Protein AF-A0A2T2VW32-F1 (afdb_monomer_lite)

Secondary structure (DSSP, 8-state):
------S-EEEEESSGGGGGGGBTSEEEEPPPEE--HHHHHHHHHHHT---HHHH-HHHHHHH-TTSS-B--HHHHHHTHHHHHHHHEEETTEEEEEEEEEEEEE--S--BTT-EEEEEEEEEEEEEETTEEEEEEEEEEEETT-SS-SEEEEEEEEEEE-S-HHHHHHHHHTSPPP---TTEEEEEETTEEEEEE--GGGTT-B-HHHHHHHHHHHHHHHH-TT--EEEEEESTT-SB--B-GGGTTSS-HHHHHHHIIIIIHHHHHHHHT-SS-EEEEE-SEEETHHHHHHHHSSEEEE-TT-EEE-GGGGGT----TTHHHHHHHHH-HHHHHHHHHH--EEEHHHHHHTTS-SEE--GGGHHHHHHHHHHHHHTS-HHHHHHHHHHHHHHTTS-HHHHHHHHHHHHHHHHTSHHHHHHHHHHHHTS-------

Sequence (437 aa):
MEQQTNTAYATHLTNTSELSAYVGKELGLTEWMPITQQRINTFADATEDFQWIHTDVERSATFSPYKKTVAHGFLMLSMASKVSYDTFSIENVAMGVNYGLDKVRFPNATKSGTFFRGRVSLLECDEIKGGIKYKMGIVFELKGEDKPACVAEFIAIAYAGPGKKEQQAIADATEKPKESDTVLLEKQGNIAVVTLNRPDRYNAVTDELVKRLNAIISAIRNDSQIRAVVITGAGKGFSAGADMESFGKVSPEDGREYITTVYQTLLRNFQTLKKPIIGAINGTAAGVGASIALACDLRVMTPSSGILYAFVNIGLGPDGGASWLLTRQVGYSKAFEIAAEGKKVKAEECLSLGLTNKIVAEDQLLESAIEWAKALAAKAPIAVGITKEDLVHAMDNNLTESIAYEAEKQIAAFESYDLVEGVAAFVEKRKANFIGQ

Foldseek 3Di:
DPPPDPDWDAAEAAAQVCVVVQAVHWRTKADWDAQALVLLVVVCVVVVPVDCLRNPAVCCLPPNPVNARWRDLVSVVVCVVVQNVSHYDYFQFPDKDFPDWPDKDAPDTHGHGWIKMKTKGWHDWDDDVQWIKTWIWIFICIPPDPHTRMTTTTIMITGGHHGPVVVVVVCVVVDDDPLPVQWDWDDDFQEIEIEREPQVQQSADDLSNLVSLLVVLVVLLPDLRHAAYEYAYPHQWRYAYHDPVPPPPADPVRVVCCLVPRLVSSLCSLLLRLHAYEYLTLAEQEQVSLVVLLSGPAYEAEQRHWYFLQQVVVPHFRTSCLLVSQCVQQNDPVSCVRNNVRDTQGPVNCCVSVVHVYYDHSVCRVVVRVVVSVVSSLAASLVSSLVSNLVSVPVPDDPVVSVVSSVVSCVLVVPDPQVVQVVVCVVVVHRGRHSND

pLDDT: mean 92.61, std 11.52, range [32.47, 98.94]

Structure (mmCIF, N/CA/C/O backbone):
data_AF-A0A2T2VW32-F1
#
_entry.id   AF-A0A2T2VW32-F1
#
loop_
_atom_site.group_PDB
_atom_site.id
_atom_site.type_symbol
_atom_site.label_atom_id
_atom_site.label_alt_id
_atom_site.label_comp_id
_atom_site.label_asym_id
_atom_site.label_entity_id
_atom_site.label_seq_id
_atom_site.pdbx_PDB_ins_code
_atom_site.Cartn_x
_atom_site.Cartn_y
_atom_site.Cartn_z
_atom_site.occupancy
_atom_site.B_iso_or_equiv
_atom_site.auth_seq_id
_atom_site.auth_comp_id
_atom_site.auth_asym_id
_atom_site.auth_atom_id
_atom_site.pdbx_PDB_model_num
ATOM 1 N N . MET A 1 1 ? 49.325 -15.120 -41.809 1.00 39.91 1 MET A N 1
ATOM 2 C CA . MET A 1 1 ? 48.580 -16.152 -41.062 1.00 39.91 1 MET A CA 1
ATOM 3 C C . MET A 1 1 ? 49.075 -16.097 -39.632 1.00 39.91 1 MET A C 1
ATOM 5 O O . MET A 1 1 ? 50.114 -16.675 -39.344 1.00 39.91 1 MET A O 1
ATOM 9 N N . GLU A 1 2 ? 48.422 -15.307 -38.781 1.00 44.78 2 GLU A N 1
ATOM 10 C CA . GLU A 1 2 ? 48.689 -15.354 -37.338 1.00 44.78 2 GLU A CA 1
ATOM 11 C C . GLU A 1 2 ? 48.317 -16.752 -36.820 1.00 44.78 2 GLU A C 1
ATOM 13 O O . GLU A 1 2 ? 47.320 -17.334 -37.254 1.00 44.78 2 GLU A O 1
ATOM 18 N N . GLN A 1 3 ? 49.165 -17.332 -35.968 1.00 49.03 3 GLN A N 1
ATOM 19 C CA . GLN A 1 3 ? 48.904 -18.616 -35.319 1.00 49.03 3 GLN A CA 1
ATOM 20 C C . GLN A 1 3 ? 47.604 -18.509 -34.517 1.00 49.03 3 GLN A C 1
ATOM 22 O O . GLN A 1 3 ? 47.517 -17.683 -33.613 1.00 49.03 3 GLN A O 1
ATOM 27 N N . GLN A 1 4 ? 46.611 -19.347 -34.831 1.00 61.00 4 GLN A N 1
ATOM 28 C CA . GLN A 1 4 ? 45.402 -19.461 -34.016 1.00 61.00 4 GLN A CA 1
ATOM 29 C C . GLN A 1 4 ? 45.804 -19.873 -32.601 1.00 61.00 4 GLN A C 1
ATOM 31 O O . GLN A 1 4 ? 46.304 -20.978 -32.371 1.00 61.00 4 GLN A O 1
ATOM 36 N N . THR A 1 5 ? 45.612 -18.966 -31.653 1.00 65.44 5 THR A N 1
ATOM 37 C CA . THR A 1 5 ? 45.818 -19.240 -30.240 1.00 65.44 5 THR A CA 1
ATOM 38 C C . THR A 1 5 ? 44.729 -20.208 -29.782 1.00 65.44 5 THR A C 1
ATOM 40 O O . THR A 1 5 ? 43.540 -20.061 -30.075 1.00 65.44 5 THR A O 1
ATOM 43 N N . ASN A 1 6 ? 45.150 -21.271 -29.096 1.00 83.88 6 ASN A N 1
ATOM 44 C CA . ASN A 1 6 ? 44.241 -22.256 -28.503 1.00 83.88 6 ASN A CA 1
ATOM 45 C C . ASN A 1 6 ? 44.006 -22.025 -27.007 1.00 83.88 6 ASN A C 1
ATOM 47 O O . ASN A 1 6 ? 43.225 -22.760 -26.399 1.00 83.88 6 ASN A O 1
ATOM 51 N N . THR A 1 7 ? 44.656 -21.008 -26.447 1.00 89.50 7 THR A N 1
ATOM 52 C CA . THR A 1 7 ? 44.513 -20.552 -25.064 1.00 89.50 7 THR A CA 1
ATOM 53 C C . THR A 1 7 ? 43.504 -19.414 -25.017 1.00 89.50 7 THR A C 1
ATOM 55 O O . THR A 1 7 ? 43.517 -18.560 -25.903 1.00 89.50 7 THR A O 1
ATOM 58 N N . ALA A 1 8 ? 42.637 -19.404 -24.006 1.00 93.25 8 ALA A N 1
ATOM 59 C CA . ALA A 1 8 ? 41.659 -18.340 -23.835 1.00 93.25 8 ALA A CA 1
ATOM 60 C C . ALA A 1 8 ? 42.345 -16.983 -23.616 1.00 93.25 8 ALA A C 1
ATOM 62 O O . ALA A 1 8 ? 43.364 -16.895 -22.928 1.00 93.25 8 ALA A O 1
ATOM 63 N N . TYR A 1 9 ? 41.784 -15.933 -24.208 1.00 95.12 9 TYR A N 1
ATOM 64 C CA . TYR A 1 9 ? 42.246 -14.558 -24.050 1.00 95.12 9 TYR A CA 1
ATOM 65 C C . TYR A 1 9 ? 41.137 -13.576 -24.432 1.00 95.12 9 TYR A C 1
ATOM 67 O O . TYR A 1 9 ? 40.194 -13.936 -25.144 1.00 95.12 9 TYR A O 1
ATOM 75 N N . ALA A 1 10 ? 41.288 -12.331 -23.984 1.00 94.56 10 ALA A N 1
ATOM 76 C CA . ALA A 1 10 ? 40.380 -11.245 -24.310 1.00 94.56 10 ALA A CA 1
ATOM 77 C C . ALA A 1 10 ? 41.134 -9.997 -24.782 1.00 94.56 10 ALA A C 1
ATOM 79 O O . ALA A 1 10 ? 42.205 -9.675 -24.263 1.00 94.56 10 ALA A O 1
ATOM 80 N N . THR A 1 11 ? 40.569 -9.279 -25.751 1.00 95.25 11 THR A N 1
ATOM 81 C CA . THR A 1 11 ? 41.065 -7.969 -26.183 1.00 95.25 11 THR A CA 1
ATOM 82 C C . THR A 1 11 ? 40.444 -6.853 -25.341 1.00 95.25 11 THR A C 1
ATOM 84 O O . THR A 1 11 ? 39.225 -6.721 -25.245 1.00 95.25 11 THR A O 1
ATOM 87 N N . HIS A 1 12 ? 41.280 -5.995 -24.763 1.00 92.81 12 HIS A N 1
ATOM 88 C CA . HIS A 1 12 ? 40.838 -4.819 -24.016 1.00 92.81 12 HIS A CA 1
ATOM 89 C C . HIS A 1 12 ? 41.166 -3.554 -24.809 1.00 92.81 12 HIS A C 1
ATOM 91 O O . HIS A 1 12 ? 42.327 -3.319 -25.138 1.00 92.81 12 HIS A O 1
ATOM 97 N N . LEU A 1 13 ? 40.137 -2.772 -25.129 1.00 91.00 13 LEU A N 1
ATOM 98 C CA . LEU A 1 13 ? 40.232 -1.518 -25.871 1.00 91.00 13 LEU A CA 1
ATOM 99 C C . LEU A 1 13 ? 39.858 -0.355 -24.962 1.00 91.00 13 LEU A C 1
ATOM 101 O O . LEU A 1 13 ? 38.933 -0.461 -24.151 1.00 91.00 13 LEU A O 1
ATOM 105 N N . THR A 1 14 ? 40.529 0.777 -25.133 1.00 86.06 14 THR A N 1
ATOM 106 C CA . THR A 1 14 ? 40.214 1.972 -24.337 1.00 86.06 14 THR A CA 1
ATOM 107 C C . THR A 1 14 ? 39.032 2.713 -24.958 1.00 86.06 14 THR A C 1
ATOM 109 O O . THR A 1 14 ? 38.095 3.112 -24.264 1.00 86.06 14 THR A O 1
ATOM 112 N N . ASN A 1 15 ? 39.040 2.848 -26.287 1.00 85.75 15 ASN A N 1
ATOM 113 C CA . ASN A 1 15 ? 38.079 3.665 -27.021 1.00 85.75 15 ASN A CA 1
ATOM 114 C C . ASN A 1 15 ? 37.430 2.908 -28.194 1.00 85.75 15 ASN A C 1
ATOM 116 O O . ASN A 1 15 ? 38.092 2.140 -28.889 1.00 85.75 15 ASN A O 1
ATOM 120 N N . THR A 1 16 ? 36.151 3.175 -28.483 1.00 84.62 16 THR A N 1
ATOM 121 C CA . THR A 1 16 ? 35.409 2.569 -29.613 1.00 84.62 16 THR A CA 1
ATOM 122 C C . THR A 1 16 ? 36.112 2.712 -30.964 1.00 84.62 16 THR A C 1
ATOM 124 O O . THR A 1 16 ? 35.994 1.825 -31.804 1.00 84.62 16 THR A O 1
ATOM 127 N N . SER A 1 17 ? 36.879 3.786 -31.171 1.00 85.38 17 SER A N 1
ATOM 128 C CA . SER A 1 17 ? 37.660 4.017 -32.395 1.00 85.38 17 SER A CA 1
ATOM 129 C C . SER A 1 17 ? 38.736 2.951 -32.647 1.00 85.38 17 SER A C 1
ATOM 131 O O . SER A 1 17 ? 39.064 2.669 -33.799 1.00 85.38 17 SER A O 1
ATOM 133 N N . GLU A 1 18 ? 39.269 2.327 -31.591 1.00 90.06 18 GLU A N 1
ATOM 134 C CA . GLU A 1 18 ? 40.301 1.283 -31.694 1.00 90.06 18 GLU A CA 1
ATOM 135 C C . GLU A 1 18 ? 39.761 -0.011 -32.311 1.00 90.06 18 GLU A C 1
ATOM 137 O O . GLU A 1 18 ? 40.526 -0.789 -32.881 1.00 90.06 18 GLU A O 1
ATOM 142 N N . LEU A 1 19 ? 38.442 -0.230 -32.246 1.00 90.56 19 LEU A N 1
ATOM 143 C CA . LEU A 1 19 ? 37.806 -1.450 -32.739 1.00 90.56 19 LEU A CA 1
ATOM 144 C C . LEU A 1 19 ? 38.025 -1.635 -34.249 1.00 90.56 19 LEU A C 1
ATOM 146 O O . LEU A 1 19 ? 38.232 -2.755 -34.711 1.00 90.56 19 LEU A O 1
ATOM 150 N N . SER A 1 20 ? 38.086 -0.540 -35.011 1.00 90.25 20 SER A N 1
ATOM 151 C CA . SER A 1 20 ? 38.349 -0.557 -36.457 1.00 90.25 20 SER A CA 1
ATOM 152 C C . SER A 1 20 ? 39.665 -1.261 -36.835 1.00 90.25 20 SER A C 1
ATOM 154 O O . SER A 1 20 ? 39.743 -1.915 -37.875 1.00 90.25 20 SER A O 1
ATOM 156 N N . ALA A 1 21 ? 40.684 -1.224 -35.966 1.00 92.38 21 ALA A N 1
ATOM 157 C CA . ALA A 1 21 ? 41.980 -1.870 -36.198 1.00 92.38 21 ALA A CA 1
ATOM 158 C C . ALA A 1 21 ? 41.937 -3.411 -36.099 1.00 92.38 21 ALA A C 1
ATOM 160 O O . ALA A 1 21 ? 42.918 -4.088 -36.445 1.00 92.38 21 ALA A O 1
ATOM 161 N N . TYR A 1 22 ? 40.816 -3.963 -35.625 1.00 94.38 22 TYR A N 1
ATOM 162 C CA . TYR A 1 22 ? 40.584 -5.396 -35.457 1.00 94.38 22 TYR A CA 1
ATOM 163 C C . TYR A 1 22 ? 39.715 -6.001 -36.558 1.00 94.38 22 TYR A C 1
ATOM 165 O O . TYR A 1 22 ? 39.451 -7.198 -36.514 1.00 94.38 22 TYR A O 1
ATOM 173 N N . VAL A 1 23 ? 39.289 -5.225 -37.562 1.00 95.62 23 VAL A N 1
ATOM 174 C CA . VAL A 1 23 ? 38.490 -5.756 -38.676 1.00 95.62 23 VAL A CA 1
ATOM 175 C C . VAL A 1 23 ? 39.274 -6.867 -39.384 1.00 95.62 23 VAL A C 1
ATOM 177 O O . VAL A 1 23 ? 40.423 -6.680 -39.785 1.00 95.62 23 VAL A O 1
ATOM 180 N N . GLY A 1 24 ? 38.660 -8.046 -39.493 1.00 93.56 24 GLY A N 1
ATOM 181 C CA . GLY A 1 24 ? 39.275 -9.263 -40.024 1.00 93.56 24 GLY A CA 1
ATOM 182 C C . GLY A 1 24 ? 40.147 -10.043 -39.031 1.00 93.56 24 GLY A C 1
ATOM 183 O O . GLY A 1 24 ? 40.766 -11.027 -39.437 1.00 93.56 24 GLY A O 1
ATOM 184 N N . LYS A 1 25 ? 40.215 -9.637 -37.755 1.00 94.88 25 LYS A N 1
ATOM 185 C CA . LYS A 1 25 ? 41.027 -10.279 -36.705 1.00 94.88 25 LYS A CA 1
ATOM 186 C C . LYS A 1 25 ? 40.169 -10.923 -35.617 1.00 94.88 25 LYS A C 1
ATOM 188 O O . LYS A 1 25 ? 39.003 -10.580 -35.416 1.00 94.88 25 LYS A O 1
ATOM 193 N N . GLU A 1 26 ? 40.775 -11.859 -34.891 1.00 96.12 26 GLU A N 1
ATOM 194 C CA . GLU A 1 26 ? 40.185 -12.465 -33.699 1.00 96.12 26 GLU A CA 1
ATOM 195 C C . GLU A 1 26 ? 40.233 -11.484 -32.517 1.00 96.12 26 GLU A C 1
ATOM 197 O O . GLU A 1 26 ? 41.289 -10.944 -32.193 1.00 96.12 26 GLU A O 1
ATOM 202 N N . LEU A 1 27 ? 39.079 -11.257 -31.886 1.00 95.38 27 LEU A N 1
ATOM 203 C CA . LEU A 1 27 ? 38.923 -10.432 -30.686 1.00 95.38 27 LEU A CA 1
ATOM 204 C C . LEU A 1 27 ? 39.188 -11.230 -29.409 1.00 95.38 27 LEU A C 1
ATOM 206 O O . LEU A 1 27 ? 39.623 -10.673 -28.410 1.00 95.38 27 LEU A O 1
ATOM 210 N N . GLY A 1 28 ? 38.929 -12.535 -29.425 1.00 95.69 28 GLY A N 1
ATOM 211 C CA . GLY A 1 28 ? 39.241 -13.380 -28.286 1.00 95.69 28 GLY A CA 1
ATOM 212 C C . GLY A 1 28 ? 38.679 -14.784 -28.390 1.00 95.69 28 GLY A C 1
ATOM 213 O O . GLY A 1 28 ? 37.901 -15.132 -29.287 1.00 95.69 28 GLY A O 1
ATOM 214 N N . LEU A 1 29 ? 39.060 -15.571 -27.393 1.00 97.19 29 LEU A N 1
ATOM 215 C CA . LEU A 1 29 ? 38.673 -16.959 -27.228 1.00 97.19 29 LEU A CA 1
ATOM 216 C C . LEU A 1 29 ? 38.299 -17.194 -25.766 1.00 97.19 29 LEU A C 1
ATOM 218 O O . LEU A 1 29 ? 39.093 -16.905 -24.874 1.00 97.19 29 LEU A O 1
ATOM 222 N N . THR A 1 30 ? 37.107 -17.727 -25.504 1.00 97.31 30 THR A N 1
ATOM 223 C CA . THR A 1 30 ? 36.680 -17.999 -24.124 1.00 97.31 30 THR A CA 1
ATOM 224 C C . THR A 1 30 ? 37.311 -19.268 -23.559 1.00 97.31 30 THR A C 1
ATOM 226 O O . THR A 1 30 ? 37.711 -20.181 -24.288 1.00 97.31 30 THR A O 1
ATOM 229 N N . GLU A 1 31 ? 37.270 -19.385 -22.233 1.00 95.75 31 GLU A N 1
ATOM 230 C CA . GLU A 1 31 ? 37.436 -20.664 -21.544 1.00 95.75 31 GLU A CA 1
ATOM 231 C C . GLU A 1 31 ? 36.353 -21.679 -21.945 1.00 95.75 31 GLU A C 1
ATOM 233 O O . GLU A 1 31 ? 35.276 -21.329 -22.447 1.00 95.75 31 GLU A O 1
ATOM 238 N N . TRP A 1 32 ? 36.642 -22.959 -21.701 1.00 96.44 32 TRP A N 1
ATOM 239 C CA . TRP A 1 32 ? 35.671 -24.037 -21.878 1.00 96.44 32 TRP A CA 1
ATOM 240 C C . TRP A 1 32 ? 34.575 -23.966 -20.812 1.00 96.44 32 TRP A C 1
ATOM 242 O O . TRP A 1 32 ? 34.839 -24.046 -19.615 1.00 96.44 32 TRP A O 1
ATOM 252 N N . MET A 1 33 ? 33.324 -23.908 -21.252 1.00 96.38 33 MET A N 1
ATOM 253 C CA . MET A 1 33 ? 32.139 -23.828 -20.405 1.00 96.38 33 MET A CA 1
ATOM 254 C C . MET A 1 33 ? 31.277 -25.086 -20.543 1.00 96.38 33 MET A C 1
ATOM 256 O O . MET A 1 33 ? 31.079 -25.568 -21.658 1.00 96.38 33 MET A O 1
ATOM 260 N N . PRO A 1 34 ? 30.720 -25.625 -19.448 1.00 96.56 34 PRO A N 1
ATOM 261 C CA . PRO A 1 34 ? 29.875 -26.809 -19.517 1.00 96.56 34 PRO A CA 1
ATOM 262 C C . PRO A 1 34 ? 28.456 -26.481 -20.007 1.00 96.56 34 PRO A C 1
ATOM 264 O O . PRO A 1 34 ? 27.838 -25.494 -19.593 1.00 96.56 34 PRO A O 1
ATOM 267 N N . ILE A 1 35 ? 27.897 -27.379 -20.817 1.00 96.44 35 ILE A N 1
ATOM 268 C CA . ILE A 1 35 ? 26.461 -27.461 -21.101 1.00 96.44 35 ILE A CA 1
ATOM 269 C C . ILE A 1 35 ? 25.868 -28.527 -20.187 1.00 96.44 35 ILE A C 1
ATOM 271 O O . ILE A 1 35 ? 25.935 -29.721 -20.470 1.00 96.44 35 ILE A O 1
ATOM 275 N N . THR A 1 36 ? 25.330 -28.099 -19.049 1.00 96.81 36 THR A N 1
ATOM 276 C CA . THR A 1 36 ? 24.708 -28.999 -18.072 1.00 96.81 36 THR A CA 1
ATOM 277 C C . THR A 1 36 ? 23.242 -29.255 -18.407 1.00 96.81 36 THR A C 1
ATOM 279 O O . THR A 1 36 ? 22.589 -28.422 -19.037 1.00 96.81 36 THR A O 1
ATOM 282 N N . GLN A 1 37 ? 22.693 -30.368 -17.910 1.00 96.88 37 GLN A N 1
ATOM 283 C CA . GLN A 1 37 ? 21.258 -30.638 -18.024 1.00 96.88 37 GLN A CA 1
ATOM 284 C C . GLN A 1 37 ? 20.417 -29.526 -17.393 1.00 96.88 37 GLN A C 1
ATOM 286 O O . GLN A 1 37 ? 19.406 -29.130 -17.956 1.00 96.88 37 GLN A O 1
ATOM 291 N N . GLN A 1 38 ? 20.865 -28.977 -16.262 1.00 96.56 38 GLN A N 1
ATOM 292 C CA . GLN A 1 38 ? 20.190 -27.857 -15.613 1.00 96.56 38 GLN A CA 1
ATOM 293 C C . GLN A 1 38 ? 20.067 -26.654 -16.552 1.00 96.56 38 GLN A C 1
ATOM 295 O O . GLN A 1 38 ? 18.989 -26.089 -16.665 1.00 96.56 38 GLN A O 1
ATOM 300 N N . ARG A 1 39 ? 21.136 -26.294 -17.276 1.00 95.62 39 ARG A N 1
ATOM 301 C CA . ARG A 1 39 ? 21.098 -25.190 -18.247 1.00 95.62 39 ARG A CA 1
ATOM 302 C C . ARG A 1 39 ? 20.111 -25.468 -19.384 1.00 95.62 39 ARG A C 1
ATOM 304 O O . ARG A 1 39 ? 19.422 -24.549 -19.812 1.00 95.62 39 ARG A O 1
ATOM 311 N N . ILE A 1 40 ? 20.049 -26.713 -19.860 1.00 97.50 40 ILE A N 1
ATOM 312 C CA . ILE A 1 40 ? 19.091 -27.132 -20.892 1.00 97.50 40 ILE A CA 1
ATOM 313 C C . ILE A 1 40 ? 17.655 -27.006 -20.367 1.00 97.50 40 ILE A C 1
ATOM 315 O O . ILE A 1 40 ? 16.828 -26.399 -21.037 1.00 97.50 40 ILE A O 1
ATOM 319 N N . ASN A 1 41 ? 17.381 -27.498 -19.156 1.00 93.50 41 ASN A N 1
ATOM 320 C CA . ASN A 1 41 ? 16.057 -27.417 -18.537 1.00 93.50 41 ASN A CA 1
ATOM 321 C C . ASN A 1 41 ? 15.631 -25.964 -18.298 1.00 93.50 41 ASN A C 1
ATOM 323 O O . ASN A 1 41 ? 14.540 -25.591 -18.693 1.00 93.50 41 ASN A O 1
ATOM 327 N N . THR A 1 42 ? 16.511 -25.118 -17.755 1.00 95.06 42 THR A N 1
ATOM 328 C CA . THR A 1 42 ? 16.210 -23.690 -17.557 1.00 95.06 42 THR A CA 1
ATOM 329 C C . THR A 1 42 ? 15.881 -22.983 -18.871 1.00 95.06 42 THR A C 1
ATOM 331 O O . THR A 1 42 ? 15.034 -22.096 -18.900 1.00 95.06 42 THR A O 1
ATOM 334 N N . PHE A 1 43 ? 16.538 -23.359 -19.972 1.00 96.81 43 PHE A N 1
ATOM 335 C CA . PHE A 1 43 ? 16.201 -22.813 -21.284 1.00 96.81 43 PHE A CA 1
ATOM 336 C C . PHE A 1 43 ? 14.846 -23.320 -21.787 1.00 96.81 43 PHE A C 1
ATOM 338 O O . PHE A 1 43 ? 14.075 -22.529 -22.324 1.00 96.81 43 PHE A O 1
ATOM 345 N N . ALA A 1 44 ? 14.543 -24.606 -21.590 1.00 94.75 44 ALA A N 1
ATOM 346 C CA . ALA A 1 44 ? 13.231 -25.170 -21.899 1.00 94.75 44 ALA A CA 1
ATOM 347 C C . ALA A 1 44 ? 12.120 -24.458 -21.111 1.00 94.75 44 ALA A C 1
ATOM 349 O O . ALA A 1 44 ? 11.155 -24.011 -21.714 1.00 94.75 44 ALA A O 1
ATOM 350 N N . ASP A 1 45 ? 12.307 -24.235 -19.807 1.00 95.00 45 ASP A N 1
ATOM 351 C CA . ASP A 1 45 ? 11.360 -23.492 -18.964 1.00 95.00 45 ASP A CA 1
ATOM 352 C C . ASP A 1 45 ? 11.127 -22.066 -19.485 1.00 95.00 45 ASP A C 1
ATOM 354 O O . ASP A 1 45 ? 9.999 -21.586 -19.523 1.00 95.00 45 ASP A O 1
ATOM 358 N N . ALA A 1 46 ? 12.194 -21.385 -19.913 1.00 93.94 46 ALA A N 1
ATOM 359 C CA . ALA A 1 46 ? 12.121 -20.008 -20.396 1.00 93.94 46 ALA A CA 1
ATOM 360 C C . ALA A 1 46 ? 11.511 -19.865 -21.801 1.00 93.94 46 ALA A C 1
ATOM 362 O O . ALA A 1 46 ? 11.080 -18.774 -22.168 1.00 93.94 46 ALA A O 1
ATOM 363 N N . THR A 1 47 ? 11.535 -20.928 -22.606 1.00 96.19 47 THR A N 1
ATOM 364 C CA . THR A 1 47 ? 11.063 -20.916 -24.004 1.00 96.19 47 THR A CA 1
ATOM 365 C C . THR A 1 47 ? 9.821 -21.765 -24.232 1.00 96.19 47 THR A C 1
ATOM 367 O O . THR A 1 47 ? 9.293 -21.777 -25.340 1.00 96.19 47 THR A O 1
ATOM 370 N N . GLU A 1 48 ? 9.370 -22.463 -23.192 1.00 96.19 48 GLU A N 1
ATOM 371 C CA . GLU A 1 48 ? 8.274 -23.430 -23.209 1.00 96.19 48 GLU A CA 1
ATOM 372 C C . GLU A 1 48 ? 8.488 -24.602 -24.192 1.00 96.19 48 GLU A C 1
ATOM 374 O O . GLU A 1 48 ? 7.552 -25.325 -24.539 1.00 96.19 48 GLU A O 1
ATOM 379 N N . ASP A 1 49 ? 9.734 -24.842 -24.619 1.00 93.88 49 ASP A N 1
ATOM 380 C CA . ASP A 1 49 ? 10.094 -25.963 -25.486 1.00 93.88 49 ASP A CA 1
ATOM 381 C C . ASP A 1 49 ? 10.531 -27.189 -24.673 1.00 93.88 49 ASP A C 1
ATOM 383 O O . ASP A 1 49 ? 11.707 -27.405 -24.366 1.00 93.88 49 ASP A O 1
ATOM 387 N N . PHE A 1 50 ? 9.548 -28.026 -24.345 1.00 95.88 50 PHE A N 1
ATOM 388 C CA . PHE A 1 50 ? 9.730 -29.248 -23.563 1.00 95.88 50 PHE A CA 1
ATOM 389 C C . PHE A 1 50 ? 9.876 -30.512 -24.417 1.00 95.88 50 PHE A C 1
ATOM 391 O O . PHE A 1 50 ? 9.550 -31.610 -23.951 1.00 95.88 50 PHE A O 1
ATOM 398 N N . GLN A 1 51 ? 10.343 -30.408 -25.669 1.00 96.12 51 GLN A N 1
ATOM 399 C CA . GLN A 1 51 ? 10.627 -31.602 -26.464 1.00 96.12 51 GLN A CA 1
ATOM 400 C C . 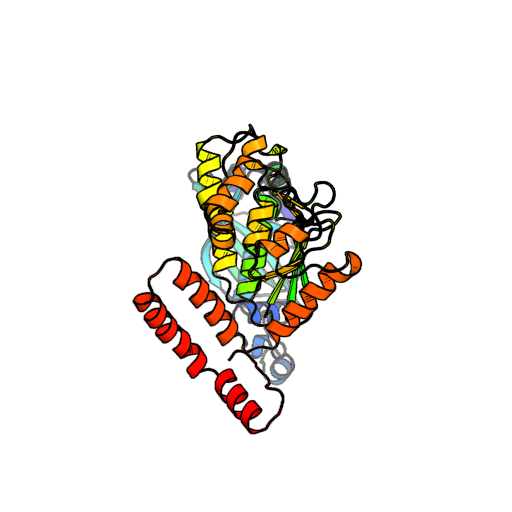GLN A 1 51 ? 11.538 -32.565 -25.690 1.00 96.12 51 GLN A C 1
ATOM 402 O O . GLN A 1 51 ? 12.588 -32.193 -25.169 1.00 96.12 51 GLN A O 1
ATOM 407 N N . TRP A 1 52 ? 11.150 -33.840 -25.644 1.00 96.88 52 TRP A N 1
ATOM 408 C CA . TRP A 1 52 ? 11.805 -34.846 -24.799 1.00 96.88 52 TRP A CA 1
ATOM 409 C C . TRP A 1 52 ? 13.304 -35.028 -25.097 1.00 96.88 52 TRP A C 1
ATOM 411 O O . TRP A 1 52 ? 14.057 -35.436 -24.218 1.00 96.88 52 TRP A O 1
ATOM 421 N N . ILE A 1 53 ? 13.762 -34.691 -26.309 1.00 95.94 53 ILE A N 1
ATOM 422 C CA . ILE A 1 53 ? 15.188 -34.705 -26.672 1.00 95.94 53 ILE A CA 1
ATOM 423 C C . ILE A 1 53 ? 16.017 -33.686 -25.865 1.00 95.94 53 ILE A C 1
ATOM 425 O O . ILE A 1 53 ? 17.234 -33.835 -25.757 1.00 95.94 53 ILE A O 1
ATOM 429 N N . HIS A 1 54 ? 15.380 -32.667 -25.283 1.00 96.50 54 HIS A N 1
ATOM 430 C CA . HIS A 1 54 ? 16.006 -31.657 -24.431 1.00 96.50 54 HIS A CA 1
ATOM 431 C C . HIS A 1 54 ? 15.927 -32.033 -22.948 1.00 96.50 54 HIS A C 1
ATOM 433 O O . HIS A 1 54 ? 16.929 -31.939 -22.237 1.00 96.50 54 HIS A O 1
ATOM 439 N N . THR A 1 55 ? 14.760 -32.480 -22.484 1.00 95.44 55 THR A N 1
ATOM 440 C CA . THR A 1 55 ? 14.423 -32.524 -21.050 1.00 95.44 55 THR A CA 1
ATOM 441 C C . THR A 1 55 ? 14.366 -33.930 -20.452 1.00 95.44 55 THR A C 1
ATOM 443 O O . THR A 1 55 ? 14.609 -34.091 -19.257 1.00 95.44 55 THR A O 1
ATOM 446 N N . ASP A 1 56 ? 14.101 -34.960 -21.258 1.00 94.88 56 ASP A N 1
ATOM 447 C CA . ASP A 1 56 ? 13.898 -36.329 -20.780 1.00 94.88 56 ASP A CA 1
ATOM 448 C C . ASP A 1 56 ? 15.178 -37.159 -20.949 1.00 94.88 56 ASP A C 1
ATOM 450 O O . ASP A 1 56 ? 15.521 -37.633 -22.041 1.00 94.88 56 ASP A O 1
ATOM 454 N N . VAL A 1 57 ? 15.914 -37.312 -19.847 1.00 94.75 57 VAL A N 1
ATOM 455 C CA . VAL A 1 57 ? 17.215 -37.994 -19.812 1.00 94.75 57 VAL A CA 1
ATOM 456 C C . VAL A 1 57 ? 17.080 -39.491 -20.089 1.00 94.75 57 VAL A C 1
ATOM 458 O O . VAL A 1 57 ? 17.864 -40.037 -20.869 1.00 94.75 57 VAL A O 1
ATOM 461 N N . GLU A 1 58 ? 16.084 -40.153 -19.502 1.00 94.56 58 GLU A N 1
ATOM 462 C CA . GLU A 1 58 ? 15.889 -41.603 -19.628 1.00 94.56 58 GLU A CA 1
ATOM 463 C C . GLU A 1 58 ? 15.424 -41.976 -21.037 1.00 94.56 58 GLU A C 1
ATOM 465 O O . GLU A 1 58 ? 15.975 -42.879 -21.687 1.00 94.56 58 GLU A O 1
ATOM 470 N N . ARG A 1 59 ? 14.456 -41.221 -21.564 1.00 95.75 59 ARG A N 1
ATOM 471 C CA . ARG A 1 59 ? 13.960 -41.413 -22.926 1.00 95.75 59 ARG A CA 1
ATOM 472 C C . ARG A 1 59 ? 15.028 -41.075 -23.956 1.00 95.75 59 ARG A C 1
ATOM 474 O O . ARG A 1 59 ? 15.154 -41.791 -24.949 1.00 95.75 59 ARG A O 1
ATOM 481 N N . SER A 1 60 ? 15.852 -40.056 -23.711 1.00 95.88 60 SER A N 1
ATOM 482 C CA . SER A 1 60 ? 16.990 -39.732 -24.577 1.00 95.88 60 SER A CA 1
ATOM 483 C C . SER A 1 60 ? 18.072 -40.809 -24.564 1.00 95.88 60 SER A C 1
ATOM 485 O O . SER A 1 60 ? 18.555 -41.189 -25.629 1.00 95.88 60 SER A O 1
ATOM 487 N N . ALA A 1 61 ? 18.418 -41.369 -23.405 1.00 95.06 61 ALA A N 1
ATOM 488 C CA . ALA A 1 61 ? 19.367 -42.481 -23.328 1.00 95.06 61 ALA A CA 1
ATOM 489 C C . ALA A 1 61 ? 18.888 -43.706 -24.129 1.00 95.06 61 ALA A C 1
ATOM 491 O O . ALA A 1 61 ? 19.675 -44.377 -24.801 1.00 95.06 61 ALA A O 1
ATOM 492 N N . THR A 1 62 ? 17.579 -43.955 -24.119 1.00 95.06 62 THR A N 1
ATOM 493 C CA . THR A 1 62 ? 16.979 -45.117 -24.779 1.00 95.06 62 THR A CA 1
ATOM 494 C C . THR A 1 62 ? 16.794 -44.893 -26.284 1.00 95.06 62 THR A C 1
ATOM 496 O O . THR A 1 62 ? 17.308 -45.663 -27.101 1.00 95.06 62 THR A O 1
ATOM 499 N N . PHE A 1 63 ? 16.111 -43.813 -26.669 1.00 94.44 63 PHE A N 1
ATOM 500 C CA . PHE A 1 63 ? 15.556 -43.633 -28.014 1.00 94.44 63 PHE A CA 1
ATOM 501 C C . PHE A 1 63 ? 16.264 -42.572 -28.865 1.00 94.44 63 PHE A C 1
ATOM 503 O O . PHE A 1 63 ? 16.139 -42.611 -30.087 1.00 94.44 63 PHE A O 1
ATOM 510 N N . SER A 1 64 ? 17.015 -41.638 -28.270 1.00 93.31 64 SER A N 1
ATOM 511 C CA . SER A 1 64 ? 17.725 -40.615 -29.053 1.00 93.31 64 SER A CA 1
ATOM 512 C C . SER A 1 64 ? 18.900 -41.237 -29.822 1.00 93.31 64 SER A C 1
ATOM 514 O O . SER A 1 64 ? 19.653 -42.030 -29.241 1.00 93.31 64 SER A O 1
ATOM 516 N N . PRO A 1 65 ? 19.149 -40.842 -31.087 1.00 91.81 65 PRO A N 1
ATOM 517 C CA . PRO A 1 65 ? 20.362 -41.237 -31.807 1.00 91.81 65 PRO A CA 1
ATOM 518 C C . PRO A 1 65 ? 21.640 -40.732 -31.116 1.00 91.81 65 PRO A C 1
ATOM 520 O O . PRO A 1 65 ? 22.707 -41.311 -31.297 1.00 91.81 65 PRO A O 1
ATOM 523 N N . TYR A 1 66 ? 21.536 -39.693 -30.281 1.00 92.25 66 TYR A N 1
ATOM 524 C CA . TYR A 1 66 ? 22.661 -39.121 -29.537 1.00 92.25 66 TYR A CA 1
ATOM 525 C C . TYR A 1 66 ? 22.908 -39.787 -28.178 1.00 92.25 66 TYR A C 1
ATOM 527 O O . TYR A 1 66 ? 23.915 -39.484 -27.538 1.00 92.25 66 TYR A O 1
ATOM 535 N N . LYS A 1 67 ? 21.993 -40.661 -27.720 1.00 94.88 67 LYS A N 1
ATOM 536 C CA . LYS A 1 67 ? 22.038 -41.367 -26.419 1.00 94.88 67 LYS A CA 1
ATOM 537 C C . LYS A 1 67 ? 22.194 -40.464 -25.188 1.00 94.88 67 LYS A C 1
ATOM 539 O O . LYS A 1 67 ? 22.499 -40.928 -24.094 1.00 94.88 67 LYS A O 1
ATOM 544 N N . LYS A 1 68 ? 21.967 -39.169 -25.376 1.00 95.94 68 LYS A N 1
ATOM 545 C CA . LYS A 1 68 ? 21.944 -38.103 -24.381 1.00 95.94 68 LYS A CA 1
ATOM 546 C C . LYS A 1 68 ? 20.925 -37.070 -24.838 1.00 95.94 68 LYS A C 1
ATOM 548 O O . LYS A 1 68 ? 20.607 -36.993 -26.028 1.00 95.94 68 LYS A O 1
ATOM 553 N N . THR A 1 69 ? 20.450 -36.275 -23.895 1.00 97.44 69 THR A N 1
ATOM 554 C CA . THR A 1 69 ? 19.732 -35.039 -24.199 1.00 97.44 69 THR A CA 1
ATOM 555 C C . THR A 1 69 ? 20.635 -34.089 -24.982 1.00 97.44 69 THR A C 1
ATOM 557 O O . THR A 1 69 ? 21.865 -34.109 -24.849 1.00 97.44 69 THR A O 1
ATOM 560 N N . VAL A 1 70 ? 20.029 -33.263 -25.822 1.00 97.38 70 VAL A N 1
ATOM 561 C CA . VAL A 1 70 ? 20.711 -32.291 -26.679 1.00 97.38 70 VAL A CA 1
ATOM 562 C C . VAL A 1 70 ? 20.231 -30.902 -26.284 1.00 97.38 70 VAL A C 1
ATOM 564 O O . VAL A 1 70 ? 19.048 -30.711 -26.051 1.00 97.38 70 VAL A O 1
ATOM 567 N N . ALA A 1 71 ? 21.121 -29.923 -26.186 1.00 96.88 71 ALA A N 1
ATOM 568 C CA . ALA A 1 71 ? 20.739 -28.531 -25.997 1.00 96.88 71 ALA A CA 1
ATOM 569 C C . ALA A 1 71 ? 20.055 -27.986 -27.256 1.00 96.88 71 ALA A C 1
ATOM 571 O O . ALA A 1 71 ? 20.509 -28.242 -28.373 1.00 96.88 71 ALA A O 1
ATOM 572 N N . HIS A 1 72 ? 19.000 -27.191 -27.078 1.00 96.50 72 HIS A N 1
ATOM 573 C CA . HIS A 1 72 ? 18.363 -26.488 -28.187 1.00 96.50 72 HIS A CA 1
ATOM 574 C C . HIS A 1 72 ? 19.387 -25.591 -28.917 1.00 96.50 72 HIS A C 1
ATOM 576 O O . HIS A 1 72 ? 20.227 -24.951 -28.282 1.00 96.50 72 HIS A O 1
ATOM 582 N N . GLY A 1 73 ? 19.330 -25.491 -30.251 1.00 95.44 73 GLY A N 1
ATOM 583 C CA . GLY A 1 73 ? 20.261 -24.645 -31.021 1.00 95.44 73 GLY A CA 1
ATOM 584 C C . GLY A 1 73 ? 20.247 -23.183 -30.552 1.00 95.44 73 GLY A C 1
ATOM 585 O O . GLY A 1 73 ? 21.292 -22.579 -30.313 1.00 95.44 73 GLY A O 1
ATOM 586 N N . PHE A 1 74 ? 19.055 -22.635 -30.297 1.00 96.44 74 PHE A N 1
ATOM 587 C CA . PHE A 1 74 ? 18.896 -21.295 -29.718 1.00 96.44 74 PHE A CA 1
ATOM 588 C C . PHE A 1 74 ? 19.492 -21.119 -28.316 1.00 96.44 74 PHE A C 1
ATOM 590 O O . PHE A 1 74 ? 19.887 -20.002 -27.993 1.00 96.44 74 PHE A O 1
ATOM 597 N N . LEU A 1 75 ? 19.663 -22.182 -27.520 1.00 97.12 75 LEU A N 1
ATOM 598 C CA . LEU A 1 75 ? 20.435 -22.082 -26.280 1.00 97.12 75 LEU A CA 1
ATOM 599 C C . LEU A 1 75 ? 21.898 -21.761 -26.606 1.00 97.12 75 LEU A C 1
ATOM 601 O O . LEU A 1 75 ? 22.460 -20.840 -26.022 1.00 97.12 75 LEU A O 1
ATOM 605 N N . MET A 1 76 ? 22.497 -22.431 -27.593 1.00 97.00 76 MET A N 1
ATOM 606 C CA . MET A 1 76 ? 23.868 -22.121 -28.019 1.00 97.00 76 MET A CA 1
ATOM 607 C C . MET A 1 76 ? 23.985 -20.700 -28.560 1.00 97.00 76 MET A C 1
ATOM 609 O O . MET A 1 76 ? 24.890 -19.970 -28.167 1.00 97.00 76 MET A O 1
ATOM 613 N N . LEU A 1 77 ? 23.036 -20.282 -29.398 1.00 96.50 77 LEU A N 1
ATOM 614 C CA . LEU A 1 77 ? 22.995 -18.920 -29.923 1.00 96.50 77 LEU A CA 1
ATOM 615 C C . LEU A 1 77 ? 22.846 -17.871 -28.809 1.00 96.50 77 LEU A C 1
ATOM 617 O O . LEU A 1 77 ? 23.513 -16.842 -28.857 1.00 96.50 77 LEU A O 1
ATOM 621 N N . SER A 1 78 ? 22.036 -18.137 -27.778 1.00 95.19 78 SER A N 1
ATOM 622 C CA . SER A 1 78 ? 21.861 -17.216 -26.643 1.00 95.19 78 SER A CA 1
ATOM 623 C C . SER A 1 78 ? 23.150 -16.986 -25.844 1.00 95.19 78 SER A C 1
ATOM 625 O O . SER A 1 78 ? 23.291 -15.957 -25.184 1.00 95.19 78 SER A O 1
ATOM 627 N N . MET A 1 79 ? 24.136 -17.886 -25.953 1.00 95.38 79 MET A N 1
ATOM 628 C CA . MET A 1 79 ? 25.445 -17.710 -25.320 1.00 95.38 79 MET A CA 1
ATOM 629 C C . MET A 1 79 ? 26.327 -16.682 -26.045 1.00 95.38 79 MET A C 1
ATOM 631 O O . MET A 1 79 ? 27.385 -16.343 -25.517 1.00 95.38 79 MET A O 1
ATOM 635 N N . ALA A 1 80 ? 25.911 -16.158 -27.208 1.00 94.12 80 ALA A N 1
ATOM 636 C CA . ALA A 1 80 ? 26.655 -15.158 -27.980 1.00 94.12 80 ALA A CA 1
ATOM 637 C C . ALA A 1 80 ? 27.023 -13.936 -27.140 1.00 94.12 80 ALA A C 1
ATOM 639 O O . ALA A 1 80 ? 28.186 -13.555 -27.113 1.00 94.12 80 ALA A O 1
ATOM 640 N N . SER A 1 81 ? 26.075 -13.382 -26.380 1.00 90.69 81 SER A N 1
ATOM 641 C CA . SER A 1 81 ? 26.343 -12.215 -25.534 1.00 90.69 81 SER A CA 1
ATOM 642 C C . SER A 1 81 ? 27.411 -12.505 -24.483 1.00 90.69 81 SER A C 1
ATOM 644 O O . SER A 1 81 ? 28.347 -11.725 -24.337 1.00 90.69 81 SER A O 1
ATOM 646 N N . LYS A 1 82 ? 27.322 -13.647 -23.787 1.00 91.75 82 LYS A N 1
ATOM 647 C CA . LYS A 1 82 ? 28.340 -14.042 -22.804 1.00 91.75 82 LYS A CA 1
ATOM 648 C C . LYS A 1 82 ? 29.708 -14.205 -23.462 1.00 91.75 82 LYS A C 1
ATOM 650 O O . LYS A 1 82 ? 30.689 -13.674 -22.962 1.00 91.75 82 LYS A O 1
ATOM 655 N N . VAL A 1 83 ? 29.755 -14.916 -24.585 1.00 95.19 83 VAL A N 1
ATOM 656 C CA . VAL A 1 83 ? 30.989 -15.146 -25.338 1.00 95.19 83 VAL A CA 1
ATOM 657 C C . VAL A 1 83 ? 31.618 -13.825 -25.788 1.00 95.19 83 VAL A C 1
ATOM 659 O O . VAL A 1 83 ? 32.817 -13.637 -25.623 1.00 95.19 83 VAL A O 1
ATOM 662 N N . SER A 1 84 ? 30.825 -12.881 -26.294 1.00 92.31 84 SER A N 1
ATOM 663 C CA . SER A 1 84 ? 31.312 -11.554 -26.676 1.00 92.31 84 SER A CA 1
ATOM 664 C C . SER A 1 84 ? 31.866 -10.775 -25.479 1.00 92.31 84 SER A C 1
ATOM 666 O O . SER A 1 84 ? 32.961 -10.231 -25.574 1.00 92.31 84 SER A O 1
ATOM 668 N N . TYR A 1 85 ? 31.171 -10.767 -24.336 1.00 89.81 85 TYR A N 1
ATOM 669 C CA . TYR A 1 85 ? 31.649 -10.068 -23.135 1.00 89.81 85 TYR A CA 1
ATOM 670 C C . TYR A 1 85 ? 32.902 -10.692 -22.512 1.00 89.81 85 TYR A C 1
ATOM 672 O O . TYR A 1 85 ? 33.707 -9.971 -21.928 1.00 89.81 85 TYR A O 1
ATOM 680 N N . ASP A 1 86 ? 33.070 -12.009 -22.634 1.00 92.50 86 ASP A N 1
ATOM 681 C CA . ASP A 1 86 ? 34.246 -12.719 -22.126 1.00 92.50 86 ASP A CA 1
ATOM 682 C C . ASP A 1 86 ? 35.465 -12.578 -23.064 1.00 92.50 86 ASP A C 1
ATOM 684 O O . ASP A 1 86 ? 36.579 -12.887 -22.653 1.00 92.50 86 ASP A O 1
ATOM 688 N N . THR A 1 87 ? 35.274 -12.141 -24.317 1.00 94.31 87 THR A N 1
ATOM 689 C CA . THR A 1 87 ? 36.345 -12.069 -25.334 1.00 94.31 87 THR A CA 1
ATOM 690 C C . THR A 1 87 ? 36.819 -10.663 -25.642 1.00 94.31 87 THR A C 1
ATOM 692 O O . THR A 1 87 ? 37.953 -10.513 -26.077 1.00 94.31 87 THR A O 1
ATOM 695 N N . PHE A 1 88 ? 36.027 -9.618 -25.409 1.00 92.88 88 PHE A N 1
ATOM 696 C CA . PHE A 1 88 ? 36.557 -8.262 -25.503 1.00 92.88 88 PHE A CA 1
ATOM 697 C C . PHE A 1 88 ? 35.784 -7.255 -24.655 1.00 92.88 88 PHE A C 1
ATOM 699 O O . PHE A 1 88 ? 34.624 -7.450 -24.290 1.00 92.88 88 PHE A O 1
ATOM 706 N N . SER A 1 89 ? 36.433 -6.132 -24.365 1.00 91.12 89 SER A N 1
ATOM 707 C CA . SER A 1 89 ? 35.815 -4.999 -23.682 1.00 91.12 89 SER A CA 1
ATOM 708 C C . SER A 1 89 ? 36.296 -3.679 -24.260 1.00 91.12 89 SER A C 1
ATOM 710 O O . SER A 1 89 ? 37.455 -3.568 -24.648 1.00 91.12 89 SER A O 1
ATOM 712 N N . ILE A 1 90 ? 35.434 -2.666 -24.225 1.00 89.88 90 ILE A N 1
ATOM 713 C CA . ILE A 1 90 ? 35.776 -1.289 -24.581 1.00 89.88 90 ILE A CA 1
ATOM 714 C C . ILE A 1 90 ? 35.431 -0.399 -23.383 1.00 89.88 90 ILE A C 1
ATOM 716 O O . ILE A 1 90 ? 34.294 -0.442 -22.909 1.00 89.88 90 ILE A O 1
ATOM 720 N N . GLU A 1 91 ? 36.397 0.354 -22.857 1.00 84.31 91 GLU A N 1
ATOM 721 C CA . GLU A 1 91 ? 36.213 1.109 -21.609 1.00 84.31 91 GLU A CA 1
ATOM 722 C C . GLU A 1 91 ? 35.209 2.262 -21.740 1.00 84.31 91 GLU A C 1
ATOM 724 O O . GLU A 1 91 ? 34.379 2.440 -20.848 1.00 84.31 91 GLU A O 1
ATOM 729 N N . ASN A 1 92 ? 35.240 3.002 -22.853 1.00 84.12 92 ASN A N 1
ATOM 730 C CA . ASN A 1 92 ? 34.399 4.182 -23.107 1.00 84.12 92 ASN A CA 1
ATOM 731 C C . ASN A 1 92 ? 32.975 3.867 -23.626 1.00 84.12 92 ASN A C 1
ATOM 733 O O . ASN A 1 92 ? 32.313 4.739 -24.197 1.00 84.12 92 ASN A O 1
ATOM 737 N N . VAL A 1 93 ? 32.507 2.623 -23.509 1.00 83.19 93 VAL A N 1
ATOM 738 C CA . VAL A 1 93 ? 31.171 2.233 -23.981 1.00 83.19 93 VAL A CA 1
ATOM 739 C C . VAL A 1 93 ? 30.171 2.348 -22.849 1.00 83.19 93 VAL A C 1
ATOM 741 O O . VAL A 1 93 ? 30.236 1.604 -21.873 1.00 83.19 93 VAL A O 1
ATOM 744 N N . ALA A 1 94 ? 29.199 3.239 -23.030 1.00 78.62 94 ALA A N 1
ATOM 745 C CA . ALA A 1 94 ? 28.138 3.453 -22.063 1.00 78.62 94 ALA A CA 1
ATOM 746 C C . ALA A 1 94 ? 26.974 2.466 -22.210 1.00 78.62 94 ALA A C 1
ATOM 748 O O . ALA A 1 94 ? 26.299 2.150 -21.232 1.00 78.62 94 ALA A O 1
ATOM 749 N N . MET A 1 95 ? 26.712 1.994 -23.429 1.00 83.75 95 MET A N 1
ATOM 750 C CA . MET A 1 95 ? 25.629 1.055 -23.709 1.00 83.75 95 MET A CA 1
ATOM 751 C C . MET A 1 95 ? 25.971 0.200 -24.926 1.00 83.75 95 MET A C 1
ATOM 753 O O . MET A 1 95 ? 26.296 0.728 -25.988 1.00 83.75 95 MET A O 1
ATOM 757 N N . GLY A 1 96 ? 25.863 -1.120 -24.776 1.00 85.12 96 GLY A N 1
ATOM 758 C CA . GLY A 1 96 ? 25.930 -2.078 -25.875 1.00 85.12 96 GLY A CA 1
ATOM 759 C C . GLY A 1 96 ? 24.545 -2.645 -26.163 1.00 85.12 96 GLY A C 1
ATOM 760 O O . GLY A 1 96 ? 23.883 -3.137 -25.253 1.00 85.12 96 GLY A O 1
ATOM 761 N N . VAL A 1 97 ? 24.111 -2.593 -27.417 1.00 86.19 97 VAL A N 1
ATOM 762 C CA . VAL A 1 97 ? 22.832 -3.141 -27.873 1.00 86.19 97 VAL A CA 1
ATOM 763 C C . VAL A 1 97 ? 23.111 -4.284 -28.838 1.00 86.19 97 VAL A C 1
ATOM 765 O O . VAL A 1 97 ? 23.811 -4.098 -29.833 1.00 86.19 97 VAL A O 1
ATOM 768 N N . ASN A 1 98 ? 22.544 -5.460 -28.562 1.00 88.00 98 ASN A N 1
ATOM 769 C CA . ASN A 1 98 ? 22.419 -6.506 -29.572 1.00 88.00 98 ASN A CA 1
ATOM 770 C C . ASN A 1 98 ? 21.421 -6.024 -30.630 1.00 88.00 98 ASN A C 1
ATOM 772 O O . ASN A 1 98 ? 20.246 -5.827 -30.326 1.00 88.00 98 ASN A O 1
ATOM 776 N N . TYR A 1 99 ? 21.907 -5.804 -31.845 1.00 87.75 99 TYR A N 1
ATOM 777 C CA . TYR A 1 99 ? 21.136 -5.211 -32.931 1.00 87.75 99 TYR A CA 1
ATOM 778 C C . TYR A 1 99 ? 20.596 -6.254 -33.917 1.00 87.75 99 TYR A C 1
ATOM 780 O O . TYR A 1 99 ? 19.756 -5.926 -34.752 1.00 87.75 99 TYR A O 1
ATOM 788 N N . GLY A 1 100 ? 21.048 -7.509 -33.829 1.00 91.69 100 GLY A N 1
ATOM 789 C CA . GLY A 1 100 ? 20.522 -8.603 -34.639 1.00 91.69 100 GLY A CA 1
ATOM 790 C C . GLY A 1 100 ? 21.575 -9.606 -35.096 1.00 91.69 100 GLY A C 1
ATOM 791 O O . GLY A 1 100 ? 22.683 -9.684 -34.568 1.00 91.69 100 GLY A O 1
ATOM 792 N N . LEU A 1 101 ? 21.192 -10.398 -36.095 1.00 93.88 101 LEU A N 1
ATOM 793 C CA . LEU A 1 101 ? 21.981 -11.483 -36.670 1.00 93.88 101 LEU A CA 1
ATOM 794 C C . LEU A 1 101 ? 21.844 -11.445 -38.192 1.00 93.88 101 LEU A C 1
ATOM 796 O O . LEU A 1 101 ? 20.721 -11.411 -38.691 1.00 93.88 101 LEU A O 1
ATOM 800 N N . ASP A 1 102 ? 22.958 -11.526 -38.915 1.00 92.69 102 ASP A N 1
ATOM 801 C CA . ASP A 1 102 ? 22.934 -11.666 -40.380 1.00 92.69 102 ASP A CA 1
ATOM 802 C C . ASP A 1 102 ? 22.808 -13.133 -40.799 1.00 92.69 102 ASP A C 1
ATOM 804 O O . ASP A 1 102 ? 22.152 -13.477 -41.785 1.00 92.69 102 ASP A O 1
ATOM 808 N N . LYS A 1 103 ? 23.446 -14.033 -40.045 1.00 94.00 103 LYS A N 1
ATOM 809 C CA . LYS A 1 103 ? 23.532 -15.449 -40.399 1.00 94.00 103 LYS A CA 1
ATOM 810 C C . LYS A 1 103 ? 23.717 -16.312 -39.170 1.00 94.00 103 LYS A C 1
ATOM 812 O O . LYS A 1 103 ? 24.529 -15.996 -38.309 1.00 94.00 103 LYS A O 1
ATOM 817 N N . VAL A 1 104 ? 23.017 -17.444 -39.125 1.00 97.12 104 VAL A N 1
ATOM 818 C CA . VAL A 1 104 ? 23.181 -18.469 -38.087 1.00 97.12 104 VAL A CA 1
ATOM 819 C C . VAL A 1 104 ? 23.116 -19.855 -38.714 1.00 97.12 104 VAL A C 1
ATOM 821 O O . VAL A 1 104 ? 22.311 -20.109 -39.610 1.00 97.12 104 VAL A O 1
ATOM 824 N N . ARG A 1 105 ? 23.974 -20.767 -38.254 1.00 97.19 105 ARG A N 1
ATOM 825 C CA . ARG A 1 105 ? 23.948 -22.193 -38.610 1.00 97.19 105 ARG A CA 1
ATOM 826 C C . ARG A 1 105 ? 24.227 -23.040 -37.374 1.00 97.19 105 ARG A C 1
ATOM 828 O O . ARG A 1 105 ? 25.031 -22.633 -36.541 1.00 97.19 105 ARG A O 1
ATOM 835 N N . PHE A 1 106 ? 23.647 -24.241 -37.323 1.00 97.62 106 PHE A N 1
ATOM 836 C CA . PHE A 1 106 ? 23.857 -25.236 -36.260 1.00 97.62 106 PHE A CA 1
ATOM 837 C C . PHE A 1 106 ? 24.433 -26.541 -36.839 1.00 97.62 106 PHE A C 1
ATOM 839 O O . PHE A 1 106 ? 23.678 -27.460 -37.153 1.00 97.62 106 PHE A O 1
ATOM 846 N N . PRO A 1 107 ? 25.756 -26.624 -37.081 1.00 95.75 107 PRO A N 1
ATOM 847 C CA . PRO A 1 107 ? 26.352 -27.747 -37.811 1.00 95.75 107 PRO A CA 1
ATOM 848 C C . PRO A 1 107 ? 26.472 -29.050 -37.013 1.00 95.75 107 PRO A C 1
ATOM 850 O O . PRO A 1 107 ? 26.698 -30.099 -37.622 1.00 95.75 107 PRO A O 1
ATOM 853 N N . ASN A 1 108 ? 26.383 -28.990 -35.681 1.00 96.56 108 ASN A N 1
ATOM 854 C CA . ASN A 1 108 ? 26.546 -30.141 -34.796 1.00 96.56 108 ASN A CA 1
ATOM 855 C C . ASN A 1 108 ? 25.590 -30.073 -33.596 1.00 96.56 108 ASN A C 1
ATOM 857 O O . ASN A 1 108 ? 25.252 -28.990 -33.120 1.00 96.56 108 ASN A O 1
ATOM 861 N N . ALA A 1 109 ? 25.175 -31.236 -33.094 1.00 95.50 109 ALA A N 1
ATOM 862 C CA . ALA A 1 109 ? 24.298 -31.345 -31.934 1.00 95.50 109 ALA A CA 1
ATOM 863 C C . ALA A 1 109 ? 25.095 -31.216 -30.628 1.00 95.50 109 ALA A C 1
ATOM 865 O O . ALA A 1 109 ? 26.050 -31.959 -30.389 1.00 95.50 109 ALA A O 1
ATOM 866 N N . THR A 1 110 ? 24.663 -30.320 -29.742 1.00 97.12 110 THR A N 1
ATOM 867 C CA . THR A 1 110 ? 25.311 -30.109 -28.443 1.00 97.12 110 THR A CA 1
ATOM 868 C C . THR A 1 110 ? 24.735 -31.047 -27.390 1.00 97.12 110 THR A C 1
ATOM 870 O O . THR A 1 110 ? 23.664 -30.799 -26.846 1.00 97.12 110 THR A O 1
ATOM 873 N N . LYS A 1 111 ? 25.437 -32.134 -27.082 1.00 96.94 111 LYS A N 1
ATOM 874 C CA . LYS A 1 111 ? 24.977 -33.146 -26.116 1.00 96.94 111 LYS A CA 1
ATOM 875 C C . LYS A 1 111 ? 25.129 -32.629 -24.677 1.00 96.94 111 LYS A C 1
ATOM 877 O O . LYS A 1 111 ? 26.101 -31.958 -24.347 1.00 96.94 111 LYS A O 1
ATOM 882 N N . SER A 1 112 ? 24.215 -32.995 -23.786 1.00 96.44 112 SER A N 1
ATOM 883 C CA . SER A 1 112 ? 24.330 -32.673 -22.360 1.00 96.44 112 SER A CA 1
ATOM 884 C C . SER A 1 112 ? 25.620 -33.250 -21.755 1.00 96.44 112 SER A C 1
ATOM 886 O O . SER A 1 112 ? 26.033 -34.381 -22.047 1.00 96.44 112 SER A O 1
ATOM 888 N N . GLY A 1 113 ? 26.289 -32.446 -20.930 1.00 93.12 113 GLY A N 1
ATOM 889 C CA . GLY A 1 113 ? 27.577 -32.751 -20.309 1.00 93.12 113 GLY A CA 1
ATOM 890 C C . GLY A 1 113 ? 28.807 -32.453 -21.175 1.00 93.12 113 GLY A C 1
ATOM 891 O O . GLY A 1 113 ? 29.921 -32.721 -20.727 1.00 93.12 113 GLY A O 1
ATOM 892 N N . THR A 1 114 ? 28.655 -31.917 -22.393 1.00 95.75 114 THR A N 1
ATOM 893 C CA . THR A 1 114 ? 29.804 -31.446 -23.189 1.00 95.75 114 THR A CA 1
ATOM 894 C C . THR A 1 114 ? 30.274 -30.065 -22.746 1.00 95.75 114 THR A C 1
ATOM 896 O O . THR A 1 114 ? 29.562 -29.338 -22.053 1.00 95.75 114 THR A O 1
ATOM 899 N N . PHE A 1 115 ? 31.463 -29.676 -23.204 1.00 97.19 115 PHE A N 1
ATOM 900 C CA . PHE A 1 115 ? 31.995 -28.330 -23.025 1.00 97.19 115 PHE A CA 1
ATOM 901 C C . PHE A 1 115 ? 32.001 -27.588 -24.357 1.00 97.19 115 PHE A C 1
ATOM 903 O O . PHE A 1 115 ? 32.320 -28.181 -25.388 1.00 97.19 115 PHE A O 1
ATOM 910 N N . PHE A 1 116 ? 31.686 -26.299 -24.322 1.00 97.50 116 PHE A N 1
ATOM 911 C CA . PHE A 1 116 ? 31.778 -25.403 -25.466 1.00 97.50 116 PHE A CA 1
ATOM 912 C C . PHE A 1 116 ? 32.679 -24.209 -25.147 1.00 97.50 116 PHE A C 1
ATOM 914 O O . PHE A 1 116 ? 32.835 -23.850 -23.982 1.00 97.50 116 PHE A O 1
ATOM 921 N N . ARG A 1 117 ? 33.254 -23.581 -26.167 1.00 97.44 117 ARG A N 1
ATOM 922 C CA . ARG A 1 117 ? 33.902 -22.269 -26.048 1.00 97.44 117 ARG A CA 1
ATOM 923 C C . ARG A 1 117 ? 33.548 -21.413 -27.250 1.00 97.44 117 ARG A C 1
ATOM 925 O O . ARG A 1 117 ? 33.189 -21.939 -28.302 1.00 97.44 117 ARG A O 1
ATOM 932 N N . GLY A 1 118 ? 33.621 -20.105 -27.085 1.00 97.62 118 GLY A N 1
ATOM 933 C CA . GLY A 1 118 ? 33.350 -19.150 -28.141 1.00 97.62 118 GLY A CA 1
ATOM 934 C C . GLY A 1 118 ? 34.634 -18.537 -28.674 1.00 97.62 118 GLY A C 1
ATOM 935 O O . GLY A 1 118 ? 35.426 -18.009 -27.897 1.00 97.62 118 GLY A O 1
ATOM 936 N N . ARG A 1 119 ? 34.814 -18.584 -29.991 1.00 97.25 119 ARG A N 1
ATOM 937 C CA . ARG A 1 119 ? 35.827 -17.816 -30.713 1.00 97.25 119 ARG A CA 1
ATOM 938 C C . ARG A 1 119 ? 35.148 -16.639 -31.388 1.00 97.25 119 ARG A C 1
ATOM 940 O O . ARG A 1 119 ? 34.175 -16.845 -32.116 1.00 97.25 119 ARG A O 1
ATOM 947 N N . VAL A 1 120 ? 35.639 -15.433 -31.132 1.00 97.62 120 VAL A N 1
ATOM 948 C CA . VAL A 1 120 ? 35.022 -14.193 -31.611 1.00 97.62 120 VAL A CA 1
ATOM 949 C C . VAL A 1 120 ? 35.995 -13.452 -32.503 1.00 97.62 120 VAL A C 1
ATOM 951 O O . VAL A 1 120 ? 37.142 -13.226 -32.133 1.00 97.62 120 VAL A O 1
ATOM 954 N N . SER A 1 121 ? 35.540 -13.042 -33.679 1.00 96.88 121 SER A N 1
ATOM 955 C CA . SER A 1 121 ? 36.311 -12.225 -34.615 1.00 96.88 121 SER A CA 1
ATOM 956 C C . SER A 1 121 ? 35.490 -11.028 -35.063 1.00 96.88 121 SER A C 1
ATOM 958 O O . SER A 1 121 ? 34.270 -11.128 -35.176 1.00 96.88 121 SER A O 1
ATOM 960 N N . LEU A 1 122 ? 36.141 -9.904 -35.340 1.00 97.12 122 LEU A N 1
ATOM 961 C CA . LEU A 1 122 ? 35.467 -8.738 -35.898 1.00 97.12 122 LEU A CA 1
ATOM 962 C C . LEU A 1 122 ? 35.423 -8.861 -37.422 1.00 97.12 122 LEU A C 1
ATOM 964 O O . LEU A 1 122 ? 36.455 -9.046 -38.063 1.00 97.12 122 LEU A O 1
ATOM 968 N N . LEU A 1 123 ? 34.233 -8.762 -38.004 1.00 96.56 123 LEU A N 1
ATOM 969 C CA . LEU A 1 123 ? 34.021 -8.877 -39.448 1.00 96.56 123 LEU A CA 1
ATOM 970 C C . LEU A 1 123 ? 33.911 -7.507 -40.106 1.00 96.56 123 LEU A C 1
ATOM 972 O O . LEU A 1 123 ? 34.566 -7.258 -41.110 1.00 96.56 123 LEU A O 1
ATOM 976 N N . GLU A 1 124 ? 33.094 -6.627 -39.532 1.00 95.56 124 GLU A N 1
ATOM 977 C CA . GLU A 1 124 ? 32.800 -5.295 -40.067 1.00 95.56 124 GLU A CA 1
ATOM 978 C C . GLU A 1 124 ? 32.616 -4.308 -38.916 1.00 95.56 124 GLU A C 1
ATOM 980 O O . GLU A 1 124 ? 32.259 -4.696 -37.799 1.00 95.56 124 GLU A O 1
ATOM 985 N N . CYS A 1 125 ? 32.867 -3.032 -39.186 1.00 94.25 125 CYS A N 1
ATOM 986 C CA . CYS A 1 125 ? 32.813 -1.978 -38.190 1.00 94.25 125 CYS A CA 1
ATOM 987 C C . CYS A 1 125 ? 32.579 -0.625 -38.870 1.00 94.25 125 CYS A C 1
ATOM 989 O O . CYS A 1 125 ? 33.400 -0.202 -39.679 1.00 94.25 125 CYS A O 1
ATOM 99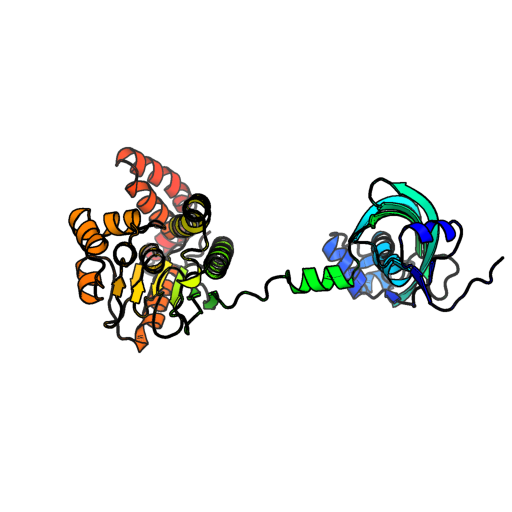1 N N . ASP A 1 126 ? 31.497 0.056 -38.502 1.00 92.94 126 ASP A N 1
ATOM 992 C CA . ASP A 1 126 ? 31.051 1.327 -39.068 1.00 92.94 126 ASP A CA 1
ATOM 993 C C . ASP A 1 126 ? 30.808 2.350 -37.953 1.00 92.94 126 ASP A C 1
ATOM 995 O O . ASP A 1 126 ? 30.094 2.082 -36.979 1.00 92.94 126 ASP A O 1
ATOM 999 N N . GLU A 1 127 ? 31.359 3.554 -38.094 1.00 90.81 127 GLU A N 1
ATOM 1000 C CA . GLU A 1 127 ? 31.036 4.657 -37.190 1.00 90.81 127 GLU A CA 1
ATOM 1001 C C . GLU A 1 127 ? 29.592 5.124 -37.398 1.00 90.81 127 GLU A C 1
ATOM 1003 O O . GLU A 1 127 ? 29.112 5.287 -38.521 1.00 90.81 127 GLU A O 1
ATOM 1008 N N . ILE A 1 128 ? 28.893 5.376 -36.293 1.00 90.31 128 ILE A N 1
ATOM 1009 C CA . ILE A 1 128 ? 27.548 5.947 -36.300 1.00 90.31 128 ILE A CA 1
ATOM 1010 C C . ILE A 1 128 ? 27.505 7.170 -35.386 1.00 90.31 128 ILE A C 1
ATOM 1012 O O . ILE A 1 128 ? 28.386 7.399 -34.556 1.00 90.31 128 ILE A O 1
ATOM 1016 N N . LYS A 1 129 ? 26.442 7.970 -35.484 1.00 85.12 129 LYS A N 1
ATOM 1017 C CA . LYS A 1 129 ? 26.268 9.116 -34.588 1.00 85.12 129 LYS A CA 1
ATOM 1018 C C . LYS A 1 129 ? 26.224 8.647 -33.124 1.00 85.12 129 LYS A C 1
ATOM 1020 O O . LYS A 1 129 ? 25.274 7.984 -32.716 1.00 85.12 129 LYS A O 1
ATOM 1025 N N . GLY A 1 130 ? 27.233 9.035 -32.343 1.00 82.62 130 GLY A N 1
ATOM 1026 C CA . GLY A 1 130 ? 27.329 8.738 -30.910 1.00 82.62 130 GLY A CA 1
ATOM 1027 C C . GLY A 1 130 ? 27.855 7.340 -30.563 1.00 82.62 130 GLY A C 1
ATOM 1028 O O . GLY A 1 130 ? 27.744 6.932 -29.409 1.00 82.62 130 GLY A O 1
ATOM 1029 N N . GLY A 1 131 ? 28.412 6.591 -31.518 1.00 90.12 131 GLY A N 1
ATOM 1030 C CA . GLY A 1 131 ? 28.895 5.240 -31.249 1.00 90.12 131 GLY A CA 1
ATOM 1031 C C . GLY A 1 131 ? 29.460 4.523 -32.467 1.00 90.12 131 GLY A C 1
ATOM 1032 O O . GLY A 1 131 ? 29.835 5.136 -33.462 1.00 90.12 131 GLY A O 1
ATOM 1033 N N . ILE A 1 132 ? 29.493 3.199 -32.387 1.00 92.88 132 ILE A N 1
ATOM 1034 C CA . ILE A 1 132 ? 29.994 2.325 -33.440 1.00 92.88 132 ILE A CA 1
ATOM 1035 C C . ILE A 1 132 ? 29.060 1.129 -33.613 1.00 92.88 132 ILE A C 1
ATOM 1037 O O . ILE A 1 132 ? 28.616 0.524 -32.635 1.00 92.88 132 ILE A O 1
ATOM 1041 N N . LYS A 1 133 ? 28.730 0.802 -34.860 1.00 94.56 133 LYS A N 1
ATOM 1042 C CA . LYS A 1 133 ? 28.011 -0.416 -35.233 1.00 94.56 133 LYS A CA 1
ATOM 1043 C C . LYS A 1 133 ? 29.032 -1.417 -35.746 1.00 94.56 133 LYS A C 1
ATOM 1045 O O . LYS A 1 133 ? 29.883 -1.066 -36.549 1.00 94.56 133 LYS A O 1
ATOM 1050 N N . TYR A 1 134 ? 28.965 -2.658 -35.294 1.00 95.19 134 TYR A N 1
ATOM 1051 C CA . TYR A 1 134 ? 29.935 -3.667 -35.692 1.00 95.19 134 TYR A CA 1
ATOM 1052 C C . TYR A 1 134 ? 29.310 -5.048 -35.814 1.00 95.19 134 TYR A C 1
ATOM 1054 O O . TYR A 1 134 ? 28.291 -5.360 -35.192 1.00 95.19 134 TYR A O 1
ATOM 1062 N N . LYS A 1 135 ? 29.945 -5.874 -36.641 1.00 96.88 135 LYS A N 1
ATOM 1063 C CA . LYS A 1 135 ? 29.563 -7.255 -36.909 1.00 96.88 135 LYS A CA 1
ATOM 1064 C C . LYS A 1 135 ? 30.666 -8.181 -36.438 1.00 96.88 135 LYS A C 1
ATOM 1066 O O . LYS A 1 135 ? 31.825 -8.006 -36.808 1.00 96.88 135 LYS A O 1
ATOM 1071 N N . MET A 1 136 ? 30.303 -9.184 -35.654 1.00 96.69 136 MET A N 1
ATOM 1072 C CA . MET A 1 136 ? 31.215 -10.200 -35.150 1.00 96.69 136 MET A CA 1
ATOM 1073 C C . MET A 1 136 ? 30.880 -11.566 -35.727 1.00 96.69 136 MET A C 1
ATOM 1075 O O . MET A 1 136 ? 29.716 -11.951 -35.794 1.00 96.69 136 MET A O 1
ATOM 1079 N N . GLY A 1 137 ? 31.906 -12.331 -36.069 1.00 97.75 137 GLY A N 1
ATOM 1080 C CA . GLY A 1 137 ? 31.798 -13.763 -36.288 1.00 97.75 137 GLY A CA 1
ATOM 1081 C C . GLY A 1 137 ? 31.982 -14.476 -34.958 1.00 97.75 137 GLY A C 1
ATOM 1082 O O . GLY A 1 137 ? 32.985 -14.258 -34.284 1.00 97.75 137 GLY A O 1
ATOM 1083 N N . ILE A 1 138 ? 31.026 -15.321 -34.580 1.00 97.88 138 ILE A N 1
ATOM 1084 C CA . ILE A 1 138 ? 31.097 -16.141 -33.372 1.00 97.88 138 ILE A CA 1
ATOM 1085 C C . ILE A 1 138 ? 31.020 -17.612 -33.768 1.00 97.88 138 ILE A C 1
ATOM 1087 O O . ILE A 1 138 ? 30.037 -18.061 -34.365 1.00 97.88 138 ILE A O 1
ATOM 1091 N N . VAL A 1 139 ? 32.051 -18.371 -33.403 1.00 97.94 139 VAL A N 1
ATOM 1092 C CA . VAL A 1 139 ? 32.111 -19.825 -33.582 1.00 97.94 139 VAL A CA 1
ATOM 1093 C C . VAL A 1 139 ? 32.060 -20.492 -32.213 1.00 97.94 139 VAL A C 1
ATOM 1095 O O . VAL A 1 139 ? 32.952 -20.308 -31.388 1.00 97.94 139 VAL A O 1
ATOM 1098 N N . PHE A 1 140 ? 31.014 -21.282 -31.975 1.00 97.88 140 PHE A N 1
ATOM 1099 C CA . PHE A 1 140 ? 30.845 -22.061 -30.750 1.00 97.88 140 PHE A CA 1
ATOM 1100 C C . PHE A 1 140 ? 31.452 -23.450 -30.947 1.00 97.88 140 PHE A C 1
ATOM 1102 O O . PHE A 1 140 ? 30.795 -24.369 -31.439 1.00 97.88 140 PHE A O 1
ATOM 1109 N N . GLU A 1 141 ? 32.722 -23.592 -30.593 1.00 97.56 141 GLU A N 1
ATOM 1110 C CA . GLU A 1 141 ? 33.458 -24.852 -30.670 1.00 97.56 141 GLU A CA 1
ATOM 1111 C C . GLU A 1 141 ? 32.973 -25.822 -29.584 1.00 97.56 141 GLU A C 1
ATOM 1113 O O . GLU A 1 141 ? 32.645 -25.403 -28.473 1.00 97.56 141 GLU A O 1
ATOM 1118 N N . LEU A 1 142 ? 32.953 -27.121 -29.888 1.00 97.12 142 LEU A N 1
ATOM 1119 C CA . LEU A 1 142 ? 32.645 -28.186 -28.933 1.00 97.12 142 LEU A CA 1
ATOM 1120 C C . LEU A 1 142 ? 33.914 -28.979 -28.618 1.00 97.12 142 LEU A C 1
ATOM 1122 O O . LEU A 1 142 ? 34.690 -29.323 -29.508 1.00 97.12 142 LEU A O 1
ATOM 1126 N N . LYS A 1 143 ? 34.138 -29.274 -27.337 1.00 95.56 143 LYS A N 1
ATOM 1127 C CA . LYS A 1 143 ? 35.358 -29.953 -26.897 1.00 95.56 143 LYS A CA 1
ATOM 1128 C C . LYS A 1 143 ? 35.391 -31.381 -27.438 1.00 95.56 143 LYS A C 1
ATOM 1130 O O . LYS A 1 143 ? 34.554 -32.196 -27.059 1.00 95.56 143 LYS A O 1
ATOM 1135 N N . GLY A 1 144 ? 36.396 -31.678 -28.261 1.00 92.88 144 GLY A N 1
ATOM 1136 C CA . GLY A 1 144 ? 36.598 -33.004 -28.853 1.00 92.88 144 GLY A CA 1
ATOM 1137 C C . GLY A 1 144 ? 35.742 -33.293 -30.089 1.00 92.88 144 GLY A C 1
ATOM 1138 O O . GLY A 1 144 ? 35.621 -34.454 -30.463 1.00 92.88 144 GLY A O 1
ATOM 1139 N N . GLU A 1 145 ? 35.147 -32.273 -30.709 1.00 93.88 145 GLU A N 1
ATOM 1140 C CA . GLU A 1 145 ? 34.330 -32.404 -31.919 1.00 93.88 145 GLU A CA 1
ATOM 1141 C C . GLU A 1 145 ? 34.905 -31.512 -33.035 1.00 93.88 145 GLU A C 1
ATOM 1143 O O . GLU A 1 145 ? 35.262 -30.361 -32.786 1.00 93.88 145 GLU A O 1
ATOM 1148 N N . ASP A 1 146 ? 34.950 -32.012 -34.275 1.00 91.38 146 ASP A N 1
ATOM 1149 C CA . ASP A 1 146 ? 35.495 -31.260 -35.423 1.00 91.38 146 ASP A CA 1
ATOM 1150 C C . ASP A 1 146 ? 34.547 -30.158 -35.921 1.00 91.38 146 ASP A C 1
ATOM 1152 O O . ASP A 1 146 ? 34.969 -29.164 -36.514 1.00 91.38 146 ASP A O 1
ATOM 1156 N N . LYS A 1 147 ? 33.237 -30.343 -35.714 1.00 95.94 147 LYS A N 1
ATOM 1157 C CA . LYS A 1 147 ? 32.199 -29.398 -36.141 1.00 95.94 147 LYS A CA 1
ATOM 1158 C C . LYS A 1 147 ? 31.696 -28.573 -34.954 1.00 95.94 147 LYS A C 1
ATOM 1160 O O . LYS A 1 147 ? 31.355 -29.160 -33.921 1.00 95.94 147 LYS A O 1
ATOM 1165 N N . PRO A 1 148 ? 31.561 -27.242 -35.108 1.00 97.19 148 PRO A N 1
ATOM 1166 C CA . PRO A 1 148 ? 31.043 -26.383 -34.053 1.00 97.19 148 PRO A CA 1
ATOM 1167 C C . PRO A 1 148 ? 29.551 -26.631 -33.814 1.00 97.19 148 PRO A C 1
ATOM 1169 O O . PRO A 1 148 ? 28.823 -27.065 -34.708 1.00 97.19 148 PRO A O 1
ATOM 1172 N N . ALA A 1 149 ? 29.090 -26.288 -32.615 1.00 96.94 149 ALA A N 1
ATOM 1173 C CA . ALA A 1 149 ? 27.675 -26.295 -32.258 1.00 96.94 149 ALA A CA 1
ATOM 1174 C C . ALA A 1 149 ? 26.883 -25.239 -33.036 1.00 96.94 149 ALA A C 1
ATOM 1176 O O . ALA A 1 149 ? 25.771 -25.483 -33.497 1.00 96.94 149 ALA A O 1
ATOM 1177 N N . CYS A 1 150 ? 27.458 -24.045 -33.167 1.00 98.00 150 CYS A N 1
ATOM 1178 C CA . CYS A 1 150 ? 26.817 -22.893 -33.780 1.00 98.00 150 CYS A CA 1
ATOM 1179 C C . CYS A 1 150 ? 27.870 -21.998 -34.441 1.00 98.00 150 CYS A C 1
ATOM 1181 O O . CYS A 1 150 ? 28.978 -21.845 -33.926 1.00 98.00 150 CYS A O 1
ATOM 1183 N N . VAL A 1 151 ? 27.517 -21.401 -35.576 1.00 97.81 151 VAL A N 1
ATOM 1184 C CA . VAL A 1 151 ? 28.286 -20.335 -36.230 1.00 97.81 151 VAL A CA 1
ATOM 1185 C C . VAL A 1 151 ? 27.327 -19.190 -36.511 1.00 97.81 151 VAL A C 1
ATOM 1187 O O . VAL A 1 151 ? 26.307 -19.412 -37.168 1.00 97.81 151 VAL A O 1
ATOM 1190 N N . ALA A 1 152 ? 27.635 -17.999 -36.002 1.00 97.56 152 ALA A N 1
ATOM 1191 C CA . ALA A 1 152 ? 26.764 -16.833 -36.095 1.00 97.56 152 ALA A CA 1
ATOM 1192 C C . ALA A 1 152 ? 27.521 -15.565 -36.513 1.00 97.56 152 ALA A C 1
ATOM 1194 O O . ALA A 1 152 ? 28.659 -15.355 -36.102 1.00 97.56 152 ALA A O 1
ATOM 1195 N N . GLU A 1 153 ? 26.860 -14.715 -37.295 1.00 97.19 153 GLU A N 1
ATOM 1196 C CA . GLU A 1 153 ? 27.278 -13.344 -37.594 1.00 97.19 153 GLU A CA 1
ATOM 1197 C C . GLU A 1 153 ? 26.377 -12.393 -36.800 1.00 97.19 153 GLU A C 1
ATOM 1199 O O . GLU A 1 153 ? 25.193 -12.241 -37.103 1.00 97.19 153 GLU A O 1
ATOM 1204 N N . PHE A 1 154 ? 26.929 -11.824 -35.733 1.00 93.56 154 PHE A N 1
ATOM 1205 C CA . PHE A 1 154 ? 26.225 -11.077 -34.698 1.00 93.56 154 PHE 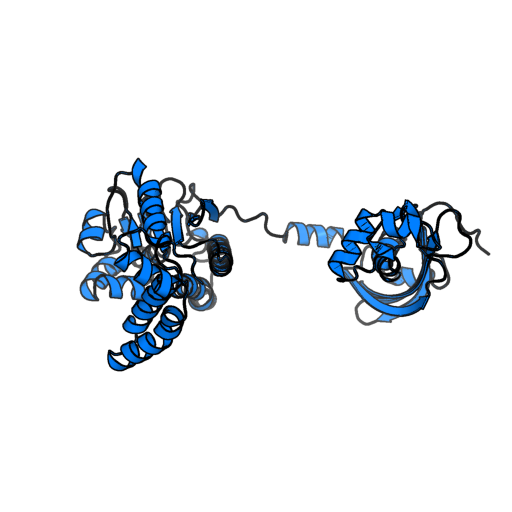A CA 1
ATOM 1206 C C . PHE A 1 154 ? 26.452 -9.578 -34.862 1.00 93.56 154 PHE A C 1
ATOM 1208 O O . PHE A 1 154 ? 27.596 -9.141 -34.968 1.00 93.56 154 PHE A O 1
ATOM 1215 N N . ILE A 1 155 ? 25.382 -8.787 -34.854 1.00 94.31 155 ILE A N 1
ATOM 1216 C CA . ILE A 1 155 ? 25.447 -7.336 -35.030 1.00 94.31 155 ILE A CA 1
ATOM 1217 C C . ILE A 1 155 ? 25.226 -6.668 -33.683 1.00 94.31 155 ILE A C 1
ATOM 1219 O O . ILE A 1 155 ? 24.240 -6.932 -32.994 1.00 94.31 155 ILE A O 1
ATOM 1223 N N . ALA A 1 156 ? 26.112 -5.749 -33.331 1.00 92.94 156 ALA A N 1
ATOM 1224 C CA . ALA A 1 156 ? 25.992 -4.956 -32.125 1.00 92.94 156 ALA A CA 1
ATOM 1225 C C . ALA A 1 156 ? 26.217 -3.473 -32.415 1.00 92.94 156 ALA A C 1
ATOM 1227 O O . ALA A 1 156 ? 26.889 -3.089 -33.372 1.00 92.94 156 ALA A O 1
ATOM 1228 N N . ILE A 1 157 ? 25.633 -2.635 -31.566 1.00 92.38 157 ILE A N 1
ATOM 1229 C CA . ILE A 1 157 ? 25.897 -1.201 -31.523 1.00 92.38 157 ILE A CA 1
ATOM 1230 C C . ILE A 1 157 ? 26.454 -0.874 -30.144 1.00 92.38 157 ILE A C 1
ATOM 1232 O O . ILE A 1 157 ? 25.848 -1.229 -29.136 1.00 92.38 157 ILE A O 1
ATOM 1236 N N . ALA A 1 158 ? 27.592 -0.192 -30.094 1.00 90.12 158 ALA A N 1
ATOM 1237 C CA . ALA A 1 158 ? 28.160 0.350 -28.871 1.00 90.12 158 ALA A CA 1
ATOM 1238 C C . ALA A 1 158 ? 28.099 1.879 -28.909 1.00 90.12 158 ALA A C 1
ATOM 1240 O O . ALA A 1 158 ? 28.696 2.506 -29.781 1.00 90.12 158 ALA A O 1
ATOM 1241 N N . TYR A 1 159 ? 27.385 2.477 -27.960 1.00 88.69 159 TYR A N 1
ATOM 1242 C CA . TYR A 1 159 ? 27.319 3.925 -27.787 1.00 88.69 159 TYR A CA 1
ATOM 1243 C C . TYR A 1 159 ? 28.434 4.392 -26.858 1.00 88.69 159 TYR A C 1
ATOM 1245 O O . TYR A 1 159 ? 28.621 3.830 -25.775 1.00 88.69 159 TYR A O 1
ATOM 1253 N N . ALA A 1 160 ? 29.165 5.419 -27.283 1.00 82.62 160 ALA A N 1
ATOM 1254 C CA . ALA A 1 160 ? 30.223 6.014 -26.481 1.00 82.62 160 ALA A CA 1
ATOM 1255 C C . ALA A 1 160 ? 29.623 6.853 -25.338 1.00 82.62 160 ALA A C 1
ATOM 1257 O O . ALA A 1 160 ? 28.617 7.539 -25.523 1.00 82.62 160 ALA A O 1
ATOM 1258 N N . GLY A 1 161 ? 30.238 6.813 -24.160 1.00 73.62 161 GLY A N 1
ATOM 1259 C CA . GLY A 1 161 ? 29.852 7.623 -23.003 1.00 73.62 161 GLY A CA 1
ATOM 1260 C C . GLY A 1 161 ? 30.782 7.389 -21.804 1.00 73.62 161 GLY A C 1
ATOM 1261 O O . GLY A 1 161 ? 31.831 6.769 -21.985 1.00 73.62 161 GLY A O 1
ATOM 1262 N N . PRO A 1 162 ? 30.451 7.901 -20.601 1.00 60.19 162 PRO A N 1
ATOM 1263 C CA . PRO A 1 162 ? 31.305 7.747 -19.420 1.00 60.19 162 PRO A CA 1
ATOM 1264 C C . PRO A 1 162 ? 31.569 6.262 -19.146 1.00 60.19 162 PRO A C 1
ATOM 1266 O O . PRO A 1 162 ? 30.672 5.431 -19.307 1.00 60.19 162 PRO A O 1
ATOM 1269 N N . GLY A 1 163 ? 32.813 5.920 -18.806 1.00 57.94 163 GLY A N 1
ATOM 1270 C CA . GLY A 1 163 ? 33.267 4.528 -18.774 1.00 57.94 163 GLY A CA 1
ATOM 1271 C C . GLY A 1 163 ? 32.644 3.717 -17.636 1.00 57.94 163 GLY A C 1
ATOM 1272 O O . GLY A 1 163 ? 32.110 4.278 -16.681 1.00 57.94 163 GLY A O 1
ATOM 1273 N N . LYS A 1 164 ? 32.752 2.380 -17.684 1.00 56.66 164 LYS A N 1
ATOM 1274 C CA . LYS A 1 164 ? 32.125 1.474 -16.692 1.00 56.66 164 LYS A CA 1
ATOM 1275 C C . LYS A 1 164 ? 32.372 1.859 -15.226 1.00 56.66 164 LYS A C 1
ATOM 1277 O O . LYS A 1 164 ? 31.475 1.674 -14.421 1.00 56.66 164 LYS A O 1
ATOM 1282 N N . LYS A 1 165 ? 33.540 2.413 -14.866 1.00 54.06 165 LYS A N 1
ATOM 1283 C CA . LYS A 1 165 ? 33.836 2.890 -13.495 1.00 54.06 165 LYS A CA 1
ATOM 1284 C C . LYS A 1 165 ? 33.066 4.157 -13.106 1.00 54.06 165 LYS A C 1
ATOM 1286 O O . LYS A 1 165 ? 32.630 4.266 -11.968 1.00 54.06 165 LYS A O 1
ATOM 1291 N N . GLU A 1 166 ? 32.878 5.090 -14.035 1.00 52.94 166 GLU A N 1
ATOM 1292 C CA . GLU A 1 166 ? 32.052 6.287 -13.820 1.00 52.94 166 GLU A CA 1
ATOM 1293 C C . GLU A 1 166 ? 30.569 5.923 -13.815 1.00 52.94 166 GLU A C 1
ATOM 1295 O O . GLU A 1 166 ? 29.818 6.411 -12.979 1.00 52.94 166 GLU A O 1
ATOM 1300 N N . GLN A 1 167 ? 30.154 4.987 -14.670 1.00 52.03 167 GLN A N 1
ATOM 1301 C CA . GLN A 1 167 ? 28.817 4.406 -14.605 1.00 52.03 167 GLN A CA 1
ATOM 1302 C C . GLN A 1 167 ? 28.589 3.616 -13.328 1.00 52.03 167 GLN A C 1
ATOM 1304 O O . GLN A 1 167 ? 27.476 3.637 -12.837 1.00 52.03 167 GLN A O 1
ATOM 1309 N N . GLN A 1 168 ? 29.606 2.951 -12.777 1.00 46.59 168 GLN A N 1
ATOM 1310 C CA . GLN A 1 168 ? 29.513 2.255 -11.498 1.00 46.59 168 GLN A CA 1
ATOM 1311 C C . GLN A 1 168 ? 29.434 3.245 -10.339 1.00 46.59 168 GLN A C 1
ATOM 1313 O O . GLN A 1 168 ? 28.616 3.048 -9.466 1.00 46.59 168 GLN A O 1
ATOM 1318 N N . ALA A 1 169 ? 30.141 4.377 -10.381 1.00 50.22 169 ALA A N 1
ATOM 1319 C CA . ALA A 1 169 ? 29.931 5.461 -9.417 1.00 50.22 169 ALA A CA 1
ATOM 1320 C C . ALA A 1 169 ? 28.521 6.089 -9.522 1.00 50.22 169 ALA A C 1
ATOM 1322 O O . ALA A 1 169 ? 27.938 6.481 -8.514 1.00 50.22 169 ALA A O 1
ATOM 1323 N N . ILE A 1 170 ? 27.945 6.151 -10.730 1.00 50.44 170 ILE A N 1
ATOM 1324 C CA . ILE A 1 170 ? 26.563 6.605 -10.973 1.00 50.44 170 ILE A CA 1
ATOM 1325 C C . ILE A 1 170 ? 25.532 5.508 -10.616 1.00 50.44 170 ILE A C 1
ATOM 1327 O O . ILE A 1 170 ? 24.440 5.822 -10.149 1.00 50.44 170 ILE A O 1
ATOM 1331 N N . ALA A 1 171 ? 25.868 4.228 -10.790 1.00 39.25 171 ALA A N 1
ATOM 1332 C CA . ALA A 1 171 ? 25.040 3.056 -10.487 1.00 39.25 171 ALA A CA 1
ATOM 1333 C C . ALA A 1 171 ? 25.068 2.687 -9.000 1.00 39.25 171 ALA A C 1
ATOM 1335 O O . ALA A 1 171 ? 24.046 2.285 -8.467 1.00 39.25 171 ALA A O 1
ATOM 1336 N N . ASP A 1 172 ? 26.180 2.911 -8.305 1.00 40.28 172 ASP A N 1
ATOM 1337 C CA . ASP A 1 172 ? 26.279 2.873 -6.844 1.00 40.28 172 ASP A CA 1
ATOM 1338 C C . ASP A 1 172 ? 25.460 4.027 -6.236 1.00 40.28 172 ASP A C 1
ATOM 1340 O O . ASP A 1 172 ? 24.919 3.906 -5.140 1.00 40.28 172 ASP A O 1
ATOM 1344 N N . ALA A 1 173 ? 25.276 5.126 -6.982 1.00 48.25 173 ALA A N 1
ATOM 1345 C CA . ALA A 1 173 ? 24.307 6.171 -6.658 1.00 48.25 173 ALA A CA 1
ATOM 1346 C C . ALA A 1 173 ? 22.856 5.837 -7.089 1.00 48.25 173 ALA A C 1
ATOM 1348 O O . ALA A 1 173 ? 21.937 6.571 -6.728 1.00 48.25 173 ALA A O 1
ATOM 1349 N N . THR A 1 174 ? 22.622 4.751 -7.841 1.00 43.00 174 THR A N 1
ATOM 1350 C CA . THR A 1 174 ? 21.302 4.331 -8.367 1.00 43.00 174 THR A CA 1
ATOM 1351 C C . THR A 1 174 ? 21.070 2.811 -8.281 1.00 43.00 174 THR A C 1
ATOM 1353 O O . THR A 1 174 ? 20.506 2.188 -9.184 1.00 43.00 174 THR A O 1
ATOM 1356 N N . GLU A 1 175 ? 21.493 2.199 -7.172 1.00 32.47 175 GLU A N 1
ATOM 1357 C CA . GLU A 1 175 ? 21.318 0.772 -6.892 1.00 32.47 175 GLU A CA 1
ATOM 1358 C C . GLU A 1 175 ? 19.822 0.386 -6.974 1.00 32.47 175 GLU A C 1
ATOM 1360 O O . GLU A 1 175 ? 18.945 1.149 -6.553 1.00 32.47 175 GLU A O 1
ATOM 1365 N N . LYS A 1 176 ? 19.500 -0.816 -7.494 1.00 34.06 176 LYS A N 1
ATOM 1366 C CA . LYS A 1 176 ? 18.174 -1.434 -7.272 1.00 34.06 176 LYS A CA 1
ATOM 1367 C C . LYS A 1 176 ? 17.876 -1.317 -5.777 1.00 34.06 176 LYS A C 1
ATOM 1369 O O . LYS A 1 176 ? 18.761 -1.693 -5.008 1.00 34.06 176 LYS A O 1
ATOM 1374 N N . PRO A 1 177 ? 16.683 -0.861 -5.343 1.00 37.03 177 PRO A N 1
ATOM 1375 C CA . PRO A 1 177 ? 16.461 -0.668 -3.926 1.00 37.03 177 PRO A CA 1
ATOM 1376 C C . PRO A 1 177 ? 16.685 -2.012 -3.241 1.00 37.03 177 PRO A C 1
ATOM 1378 O O . PRO A 1 177 ? 15.954 -2.975 -3.495 1.00 37.03 177 PRO A O 1
ATOM 1381 N N . LYS A 1 178 ? 17.684 -2.067 -2.353 1.00 42.19 178 LYS A N 1
ATOM 1382 C CA . LYS A 1 178 ? 17.586 -2.864 -1.130 1.00 42.19 178 LYS A CA 1
ATOM 1383 C C . LYS A 1 178 ? 16.137 -2.704 -0.680 1.00 42.19 178 LYS A C 1
ATOM 1385 O O . LYS A 1 178 ? 15.683 -1.561 -0.636 1.00 42.19 178 LYS A O 1
ATOM 1390 N N . GLU A 1 179 ? 15.383 -3.793 -0.505 1.00 52.38 179 GLU A N 1
ATOM 1391 C CA . GLU A 1 179 ? 13.975 -3.678 -0.115 1.00 52.38 179 GLU A CA 1
ATOM 1392 C C . GLU A 1 179 ? 13.872 -2.660 1.016 1.00 52.38 179 GLU A C 1
ATOM 1394 O O . GLU A 1 179 ? 14.410 -2.903 2.094 1.00 52.38 179 GLU A O 1
ATOM 1399 N N . SER A 1 180 ? 13.292 -1.493 0.712 1.00 63.59 180 SER A N 1
ATOM 1400 C CA . SER A 1 180 ? 13.299 -0.375 1.645 1.00 63.59 180 SER A CA 1
ATOM 1401 C C . SER A 1 180 ? 12.656 -0.856 2.935 1.00 63.59 180 SER A C 1
ATOM 1403 O O . SER A 1 180 ? 11.503 -1.299 2.940 1.00 63.59 180 SER A O 1
ATOM 1405 N N . ASP A 1 181 ? 13.414 -0.807 4.022 1.00 86.69 181 ASP A N 1
ATOM 1406 C CA . ASP A 1 181 ? 12.957 -1.238 5.334 1.00 86.69 181 ASP A CA 1
ATOM 1407 C C . ASP A 1 181 ? 12.036 -0.196 5.977 1.00 86.69 181 ASP A C 1
ATOM 1409 O O . ASP A 1 181 ? 11.534 -0.439 7.066 1.00 86.69 181 ASP A O 1
ATOM 1413 N N . THR A 1 182 ? 11.740 0.916 5.288 1.00 94.69 182 THR A N 1
ATOM 1414 C CA . THR A 1 182 ? 10.822 1.970 5.749 1.00 94.69 182 THR A CA 1
ATOM 1415 C C . THR A 1 182 ? 9.382 1.489 5.930 1.00 94.69 182 THR A C 1
ATOM 1417 O O . THR A 1 182 ? 8.631 2.096 6.696 1.00 94.69 182 THR A O 1
ATOM 1420 N N . VAL A 1 183 ? 8.991 0.399 5.256 1.00 97.81 183 VAL A N 1
ATOM 1421 C CA . VAL A 1 183 ? 7.735 -0.326 5.495 1.00 97.81 183 VAL A CA 1
ATOM 1422 C C . VAL A 1 183 ? 7.980 -1.828 5.365 1.00 97.81 183 VAL A C 1
ATOM 1424 O O . VAL A 1 183 ? 8.455 -2.308 4.330 1.00 97.81 183 VAL A O 1
ATOM 1427 N N . LEU A 1 184 ? 7.618 -2.570 6.410 1.00 97.56 184 LEU A N 1
ATOM 1428 C CA . LEU A 1 184 ? 7.720 -4.025 6.477 1.00 97.56 184 LEU A CA 1
ATOM 1429 C C . LEU A 1 184 ? 6.384 -4.676 6.109 1.00 97.56 184 LEU A C 1
ATOM 1431 O O . LEU A 1 184 ? 5.320 -4.128 6.399 1.00 97.56 184 LEU A O 1
ATOM 1435 N N . LEU A 1 185 ? 6.451 -5.861 5.505 1.00 97.38 185 LEU A N 1
ATOM 1436 C CA . LEU A 1 185 ? 5.300 -6.709 5.207 1.00 97.38 185 LEU A CA 1
ATOM 1437 C C . LEU A 1 185 ? 5.536 -8.104 5.789 1.00 97.38 185 LEU A C 1
ATOM 1439 O O . LEU A 1 185 ? 6.482 -8.786 5.403 1.00 97.38 185 LEU A O 1
ATOM 1443 N N . GLU A 1 186 ? 4.634 -8.548 6.656 1.00 97.69 186 GLU A N 1
ATOM 1444 C CA . GLU A 1 186 ? 4.590 -9.907 7.191 1.00 97.69 186 GLU A CA 1
ATOM 1445 C C . GLU A 1 186 ? 3.269 -10.577 6.787 1.00 97.69 186 GLU A C 1
ATOM 1447 O O . GLU A 1 186 ? 2.202 -9.964 6.845 1.00 97.69 186 GLU A O 1
ATOM 1452 N N . LYS A 1 187 ? 3.318 -11.846 6.372 1.00 97.12 187 LYS A N 1
ATOM 1453 C CA . LYS A 1 187 ? 2.118 -12.638 6.070 1.00 97.12 187 LYS A CA 1
ATOM 1454 C C . LYS A 1 187 ? 1.845 -13.612 7.210 1.00 97.12 187 LYS A C 1
ATOM 1456 O O . LYS A 1 187 ? 2.636 -14.519 7.450 1.00 97.12 187 LYS A O 1
ATOM 1461 N N . GLN A 1 188 ? 0.696 -13.466 7.859 1.00 96.19 188 GLN A N 1
ATOM 1462 C CA . GLN A 1 188 ? 0.210 -14.381 8.888 1.00 96.19 188 GLN A CA 1
ATOM 1463 C C . GLN A 1 188 ? -1.037 -15.108 8.381 1.00 96.19 188 GLN A C 1
ATOM 1465 O O . GLN A 1 188 ? -2.170 -14.652 8.548 1.00 96.19 188 GLN A O 1
ATOM 1470 N N . GLY A 1 189 ? -0.826 -16.245 7.714 1.00 95.25 189 GLY A N 1
ATOM 1471 C CA . GLY A 1 189 ? -1.899 -16.963 7.027 1.00 95.25 189 GLY A CA 1
ATOM 1472 C C . GLY A 1 189 ? -2.517 -16.095 5.929 1.00 95.25 189 GLY A C 1
ATOM 1473 O O . GLY A 1 189 ? -1.830 -15.693 4.996 1.00 95.25 189 GLY A O 1
ATOM 1474 N N . ASN A 1 190 ? -3.808 -15.783 6.056 1.00 96.75 190 ASN A N 1
ATOM 1475 C CA . ASN A 1 190 ? -4.542 -14.930 5.117 1.00 96.75 190 ASN A CA 1
ATOM 1476 C C . ASN A 1 190 ? -4.553 -13.438 5.511 1.00 96.75 190 ASN A C 1
ATOM 1478 O O . ASN A 1 190 ? -5.324 -12.662 4.945 1.00 96.75 190 ASN A O 1
ATOM 1482 N N . ILE A 1 191 ? -3.722 -13.025 6.470 1.00 98.62 191 ILE A N 1
ATOM 1483 C CA . ILE A 1 191 ? -3.617 -11.639 6.936 1.00 98.62 191 ILE A CA 1
ATOM 1484 C C . ILE A 1 191 ? -2.261 -11.068 6.530 1.00 98.62 191 ILE A C 1
ATOM 1486 O O . ILE A 1 191 ? -1.227 -11.683 6.786 1.00 98.62 191 ILE A O 1
ATOM 1490 N N . ALA A 1 192 ? -2.258 -9.882 5.926 1.00 98.69 192 ALA A N 1
ATOM 1491 C CA . ALA A 1 192 ? -1.043 -9.103 5.709 1.00 98.69 192 ALA A CA 1
ATOM 1492 C C . ALA A 1 192 ? -0.882 -8.079 6.837 1.00 98.69 192 ALA A C 1
ATOM 1494 O O . ALA A 1 192 ? -1.759 -7.240 7.028 1.00 98.69 192 ALA A O 1
ATOM 1495 N N . VAL A 1 193 ? 0.228 -8.128 7.565 1.00 98.81 193 VAL A N 1
ATOM 1496 C CA . VAL A 1 193 ? 0.600 -7.137 8.578 1.00 98.81 193 VAL A CA 1
ATOM 1497 C C . VAL A 1 193 ? 1.634 -6.199 7.963 1.00 98.81 193 VAL A C 1
ATOM 1499 O O . VAL A 1 193 ? 2.713 -6.624 7.559 1.00 98.81 193 VAL A O 1
ATOM 1502 N N . VAL A 1 194 ? 1.277 -4.924 7.846 1.00 98.75 194 VAL A N 1
ATOM 1503 C CA . VAL A 1 194 ? 2.088 -3.862 7.250 1.00 98.75 194 VAL A CA 1
ATOM 1504 C C . VAL A 1 194 ? 2.541 -2.916 8.354 1.00 98.75 194 VAL A C 1
ATOM 1506 O O . VAL A 1 194 ? 1.716 -2.292 9.021 1.00 98.75 194 VAL A O 1
ATOM 1509 N N . THR A 1 195 ? 3.849 -2.779 8.534 1.00 98.75 195 THR A N 1
ATOM 1510 C CA . THR A 1 195 ? 4.424 -1.976 9.620 1.00 98.75 195 THR A CA 1
ATOM 1511 C C . THR A 1 195 ? 5.221 -0.817 9.045 1.00 98.75 195 THR A C 1
ATOM 1513 O O . THR A 1 195 ? 6.227 -1.037 8.375 1.00 98.75 195 THR A O 1
ATOM 1516 N N . LEU A 1 196 ? 4.805 0.422 9.322 1.00 98.62 196 LEU A N 1
ATOM 1517 C CA . LEU A 1 196 ? 5.621 1.609 9.056 1.00 98.62 196 LEU A CA 1
ATOM 1518 C C . LEU A 1 196 ? 6.854 1.542 9.960 1.00 98.62 196 LEU A C 1
ATOM 1520 O O . LEU A 1 196 ? 6.707 1.441 11.173 1.00 98.62 196 LEU A O 1
ATOM 1524 N N . ASN A 1 197 ? 8.056 1.560 9.395 1.00 97.94 197 ASN A N 1
ATOM 1525 C CA . ASN A 1 197 ? 9.266 1.163 10.107 1.00 97.94 197 ASN A CA 1
ATOM 1526 C C . ASN A 1 197 ? 10.378 2.211 9.975 1.00 97.94 197 ASN A C 1
ATOM 1528 O O . ASN A 1 197 ? 11.434 1.996 9.392 1.00 97.94 197 ASN A O 1
ATOM 1532 N N . ARG A 1 198 ? 10.119 3.379 10.567 1.00 96.75 198 ARG A N 1
ATOM 1533 C CA . ARG A 1 198 ? 11.131 4.396 10.890 1.00 96.75 198 ARG A CA 1
ATOM 1534 C C . ARG A 1 198 ? 10.970 4.813 12.361 1.00 96.75 198 ARG A C 1
ATOM 1536 O O . ARG A 1 198 ? 10.675 5.984 12.631 1.00 96.75 198 ARG A O 1
ATOM 1543 N N . PRO A 1 199 ? 11.107 3.881 13.326 1.00 96.12 199 PRO A N 1
ATOM 1544 C CA . PRO A 1 199 ? 10.734 4.112 14.725 1.00 96.12 199 PRO A CA 1
ATOM 1545 C C . PRO A 1 199 ? 11.499 5.278 15.369 1.00 96.12 199 PRO A C 1
ATOM 1547 O O . PRO A 1 199 ? 10.905 6.059 16.112 1.00 96.12 199 PRO A O 1
ATOM 1550 N N . ASP A 1 200 ? 12.772 5.469 15.012 1.00 94.56 200 ASP A N 1
ATOM 1551 C CA . ASP A 1 200 ? 13.616 6.566 15.520 1.00 94.56 200 ASP A CA 1
ATOM 1552 C C . ASP A 1 200 ? 13.140 7.957 15.076 1.00 94.56 200 ASP A C 1
ATOM 1554 O O . ASP A 1 200 ? 13.486 8.976 15.674 1.00 94.56 200 ASP A O 1
ATOM 1558 N N . ARG A 1 201 ? 12.314 8.009 14.026 1.00 94.94 201 ARG A N 1
ATOM 1559 C CA . ARG A 1 201 ? 11.681 9.223 13.497 1.00 94.94 201 ARG A CA 1
ATOM 1560 C C . ARG A 1 201 ? 10.160 9.174 13.639 1.00 94.94 201 ARG A C 1
ATOM 1562 O O . ARG A 1 201 ? 9.461 9.849 12.888 1.00 94.94 201 ARG A O 1
ATOM 1569 N N . TYR A 1 202 ? 9.639 8.367 14.569 1.00 95.50 202 TYR A N 1
ATOM 1570 C CA . TYR A 1 202 ? 8.200 8.184 14.794 1.00 95.50 202 TYR A CA 1
ATOM 1571 C C . TYR A 1 202 ? 7.427 7.890 13.498 1.00 95.50 202 TYR A C 1
ATOM 1573 O O . TYR A 1 202 ? 6.326 8.399 13.299 1.00 95.50 202 TYR A O 1
ATOM 1581 N N . ASN A 1 203 ? 8.021 7.108 12.593 1.00 97.88 203 ASN A N 1
ATOM 1582 C CA . ASN A 1 203 ? 7.433 6.726 11.308 1.00 97.88 203 ASN A CA 1
ATOM 1583 C C . ASN A 1 203 ? 6.998 7.930 10.454 1.00 97.88 203 ASN A C 1
ATOM 1585 O O . ASN A 1 203 ? 5.945 7.903 9.811 1.00 97.88 203 ASN A O 1
ATOM 1589 N N . ALA A 1 204 ? 7.792 9.008 10.475 1.00 96.69 204 ALA A N 1
ATOM 1590 C CA . ALA A 1 204 ? 7.585 10.156 9.602 1.00 96.69 204 ALA A CA 1
ATOM 1591 C C . ALA A 1 204 ? 7.572 9.726 8.122 1.00 96.69 204 ALA A C 1
ATOM 1593 O O . ALA A 1 204 ? 8.350 8.871 7.689 1.00 96.69 204 ALA A O 1
ATOM 1594 N N . VAL A 1 205 ? 6.662 10.312 7.356 1.00 95.50 205 VAL A N 1
ATOM 1595 C CA . VAL A 1 205 ? 6.322 9.947 5.986 1.00 95.50 205 VAL A CA 1
ATOM 1596 C C . VAL A 1 205 ? 7.276 10.640 5.021 1.00 95.50 205 VAL A C 1
ATOM 1598 O O . VAL A 1 205 ? 7.262 11.862 4.883 1.00 95.50 205 VAL A O 1
ATOM 1601 N N . THR A 1 206 ? 8.099 9.837 4.353 1.00 93.94 206 THR A N 1
ATOM 1602 C CA . THR A 1 206 ? 8.960 10.232 3.232 1.00 93.94 206 THR A CA 1
ATOM 1603 C C . THR A 1 206 ? 8.388 9.704 1.919 1.00 93.94 206 THR A C 1
ATOM 1605 O O . THR A 1 206 ? 7.545 8.804 1.917 1.00 93.94 206 THR A O 1
ATOM 1608 N N . ASP A 1 207 ? 8.880 10.215 0.791 1.00 90.38 207 ASP A N 1
ATOM 1609 C CA . ASP A 1 207 ? 8.559 9.680 -0.539 1.00 90.38 207 ASP A CA 1
ATOM 1610 C C . ASP A 1 207 ? 8.877 8.181 -0.658 1.00 90.38 207 ASP A C 1
ATOM 1612 O O . ASP A 1 207 ? 8.055 7.400 -1.136 1.00 90.38 207 ASP A O 1
ATOM 1616 N N . GLU A 1 208 ? 10.020 7.753 -0.121 1.00 91.50 208 GLU A N 1
ATOM 1617 C CA . GLU A 1 208 ? 10.410 6.344 -0.071 1.00 91.50 208 GLU A CA 1
ATOM 1618 C C . GLU A 1 208 ? 9.382 5.481 0.680 1.00 91.50 208 GLU A C 1
ATOM 1620 O O . GLU A 1 208 ? 8.940 4.454 0.157 1.00 91.50 208 GLU A O 1
ATOM 1625 N N . LEU A 1 209 ? 8.934 5.934 1.858 1.00 95.25 209 LEU A N 1
ATOM 1626 C CA . LEU A 1 209 ? 7.925 5.239 2.659 1.00 95.25 209 LEU A CA 1
ATOM 1627 C C . LEU A 1 209 ? 6.600 5.127 1.897 1.00 95.25 209 LEU A C 1
ATOM 1629 O O . LEU A 1 209 ? 6.008 4.048 1.849 1.00 95.25 209 LEU A O 1
ATOM 1633 N N . VAL A 1 210 ? 6.135 6.209 1.261 1.00 94.38 210 VAL A N 1
ATOM 1634 C CA . VAL A 1 210 ? 4.872 6.191 0.502 1.00 94.38 210 VAL A CA 1
ATOM 1635 C C . VAL A 1 210 ? 4.970 5.293 -0.729 1.00 94.38 210 VAL A C 1
ATOM 1637 O O . VAL A 1 210 ? 4.041 4.530 -1.004 1.00 94.38 210 VAL A O 1
ATOM 1640 N N . LYS A 1 211 ? 6.087 5.333 -1.462 1.00 90.62 211 LYS A N 1
ATOM 1641 C CA . LYS A 1 211 ? 6.337 4.447 -2.609 1.00 90.62 211 LYS A CA 1
ATOM 1642 C C . LYS A 1 211 ? 6.353 2.980 -2.185 1.00 90.62 211 LYS A C 1
ATOM 1644 O O . LYS A 1 211 ? 5.686 2.161 -2.820 1.00 90.62 211 LYS A O 1
ATOM 1649 N N . ARG A 1 212 ? 7.043 2.651 -1.087 1.00 94.06 212 ARG A N 1
ATOM 1650 C CA . ARG A 1 212 ? 7.086 1.295 -0.518 1.00 94.06 212 ARG A CA 1
ATOM 1651 C C . ARG A 1 212 ? 5.698 0.831 -0.073 1.00 94.06 212 ARG A C 1
ATOM 1653 O O . ARG A 1 212 ? 5.288 -0.271 -0.431 1.00 94.06 212 ARG A O 1
ATOM 1660 N N . LEU A 1 213 ? 4.943 1.678 0.628 1.00 96.38 213 LEU A N 1
ATOM 1661 C CA . LEU A 1 213 ? 3.575 1.371 1.053 1.00 96.38 213 LEU A CA 1
ATOM 1662 C C . LEU A 1 213 ? 2.650 1.126 -0.148 1.00 96.38 213 LEU A C 1
ATOM 1664 O O . LEU A 1 213 ? 1.933 0.130 -0.173 1.00 96.38 213 LEU A O 1
ATOM 1668 N N . ASN A 1 214 ? 2.706 1.973 -1.179 1.00 93.31 214 ASN A N 1
ATOM 1669 C CA . ASN A 1 214 ? 1.950 1.774 -2.419 1.00 93.31 214 ASN A CA 1
ATOM 1670 C C . ASN A 1 214 ? 2.294 0.445 -3.106 1.00 93.31 214 ASN A C 1
ATOM 1672 O O . ASN A 1 214 ? 1.390 -0.281 -3.524 1.00 93.31 214 ASN A O 1
ATOM 1676 N N . ALA A 1 215 ? 3.582 0.102 -3.193 1.00 92.38 215 ALA A N 1
ATOM 1677 C CA . ALA A 1 215 ? 4.028 -1.166 -3.762 1.00 92.38 215 ALA A CA 1
ATOM 1678 C C . ALA A 1 215 ? 3.494 -2.370 -2.966 1.00 92.38 215 ALA A C 1
ATOM 1680 O O . ALA A 1 215 ? 2.987 -3.320 -3.564 1.00 92.38 215 ALA A O 1
ATOM 1681 N N . ILE A 1 216 ? 3.526 -2.304 -1.630 1.00 96.00 216 ILE A N 1
ATOM 1682 C CA . ILE A 1 216 ? 2.976 -3.344 -0.747 1.00 96.00 216 ILE A CA 1
ATOM 1683 C C . ILE A 1 216 ? 1.463 -3.494 -0.941 1.00 96.00 216 ILE A C 1
ATOM 1685 O O . ILE A 1 216 ? 0.985 -4.612 -1.119 1.00 96.00 216 ILE A O 1
ATOM 1689 N N . ILE A 1 217 ? 0.700 -2.396 -0.963 1.00 96.50 217 ILE A N 1
ATOM 1690 C CA . ILE A 1 217 ? -0.756 -2.458 -1.177 1.00 96.50 217 ILE A CA 1
ATOM 1691 C C . ILE A 1 217 ? -1.089 -3.019 -2.568 1.00 96.50 217 ILE A C 1
ATOM 1693 O O . ILE A 1 217 ? -2.031 -3.800 -2.705 1.00 96.50 217 ILE A O 1
ATOM 1697 N N . SER A 1 218 ? -0.298 -2.685 -3.591 1.00 92.81 218 SER A N 1
ATOM 1698 C CA . SER A 1 218 ? -0.435 -3.261 -4.935 1.00 92.81 218 SER A CA 1
ATOM 1699 C C . SER A 1 218 ? -0.158 -4.771 -4.947 1.00 92.81 218 SER A C 1
ATOM 1701 O O . SER A 1 218 ? -0.946 -5.542 -5.495 1.00 92.81 218 SER A O 1
ATOM 1703 N N . ALA A 1 219 ? 0.901 -5.226 -4.272 1.00 94.44 219 ALA A N 1
ATOM 1704 C CA . ALA A 1 219 ? 1.192 -6.652 -4.126 1.00 94.44 219 ALA A CA 1
ATOM 1705 C C . ALA A 1 219 ? 0.070 -7.387 -3.374 1.00 94.44 219 ALA A C 1
ATOM 1707 O O . ALA A 1 219 ? -0.392 -8.436 -3.820 1.00 94.44 219 ALA A O 1
ATOM 1708 N N . ILE A 1 220 ? -0.433 -6.801 -2.282 1.00 97.56 220 ILE A N 1
ATOM 1709 C CA . ILE A 1 220 ? -1.566 -7.339 -1.521 1.00 97.56 220 ILE A CA 1
ATOM 1710 C C . ILE A 1 220 ? -2.811 -7.442 -2.398 1.00 97.56 220 ILE A C 1
ATOM 1712 O O . ILE A 1 220 ? -3.519 -8.440 -2.307 1.00 97.56 220 ILE A O 1
ATOM 1716 N N . ARG A 1 221 ? -3.104 -6.449 -3.246 1.00 96.06 221 ARG A N 1
ATOM 1717 C CA . ARG A 1 221 ? -4.271 -6.469 -4.143 1.00 96.06 221 ARG A CA 1
ATOM 1718 C C . ARG A 1 221 ? -4.284 -7.709 -5.037 1.00 96.06 221 ARG A C 1
ATOM 1720 O O . ARG A 1 221 ? -5.341 -8.314 -5.187 1.00 96.06 221 ARG A O 1
ATOM 1727 N N . ASN A 1 222 ? -3.124 -8.086 -5.569 1.00 93.50 222 ASN A N 1
ATOM 1728 C CA . ASN A 1 222 ? -2.982 -9.182 -6.529 1.00 93.50 222 ASN A CA 1
ATOM 1729 C C . ASN A 1 222 ? -2.809 -10.566 -5.875 1.00 93.50 222 ASN A C 1
ATOM 1731 O O . ASN A 1 222 ? -2.881 -11.579 -6.563 1.00 93.50 222 ASN A O 1
ATOM 1735 N N . ASP A 1 223 ? -2.599 -10.631 -4.558 1.00 95.62 223 ASP A N 1
ATOM 1736 C CA . ASP A 1 223 ? -2.442 -11.889 -3.825 1.00 95.62 223 ASP A CA 1
ATOM 1737 C C . ASP A 1 223 ? -3.793 -12.401 -3.301 1.00 95.62 223 ASP A C 1
ATOM 1739 O O . ASP A 1 223 ? -4.295 -11.929 -2.280 1.00 95.62 223 ASP A O 1
ATOM 1743 N N . SER A 1 224 ? -4.393 -13.382 -3.973 1.00 92.50 224 SER A N 1
ATOM 1744 C CA . SER A 1 224 ? -5.681 -13.975 -3.577 1.00 92.50 224 SER A CA 1
ATOM 1745 C C . SER A 1 224 ? -5.647 -14.727 -2.237 1.00 92.50 224 SER A C 1
ATOM 1747 O O . SER A 1 224 ? -6.705 -14.961 -1.651 1.00 92.50 224 SER A O 1
ATOM 1749 N N . GLN A 1 225 ? -4.465 -15.068 -1.705 1.00 95.56 225 GLN A N 1
ATOM 1750 C CA . GLN A 1 225 ? -4.343 -15.713 -0.394 1.00 95.56 225 GLN A CA 1
ATOM 1751 C C . GLN A 1 225 ? -4.543 -14.721 0.757 1.00 95.56 225 GLN A C 1
ATOM 1753 O O . GLN A 1 225 ? -5.018 -15.106 1.828 1.00 95.56 225 GLN A O 1
ATOM 1758 N N . ILE A 1 226 ? -4.229 -13.439 0.546 1.00 98.12 226 ILE A N 1
ATOM 1759 C CA . ILE A 1 226 ? -4.473 -12.388 1.536 1.00 98.12 226 ILE A CA 1
ATOM 1760 C C . ILE A 1 226 ? -5.932 -11.947 1.470 1.00 98.12 226 ILE A C 1
ATOM 1762 O O . ILE A 1 226 ? -6.421 -11.534 0.422 1.00 98.12 226 ILE A O 1
ATOM 1766 N N . ARG A 1 227 ? -6.616 -11.964 2.611 1.00 98.12 227 ARG A N 1
ATOM 1767 C CA . ARG A 1 227 ? -8.034 -11.612 2.752 1.00 98.12 227 ARG A CA 1
ATOM 1768 C C . ARG A 1 227 ? -8.281 -10.380 3.613 1.00 98.12 227 ARG A C 1
ATOM 1770 O O . ARG A 1 227 ? -9.349 -9.800 3.493 1.00 98.12 227 ARG A O 1
ATOM 1777 N N . ALA A 1 228 ? -7.329 -9.965 4.445 1.00 98.75 228 ALA A N 1
ATOM 1778 C CA . ALA A 1 228 ? -7.410 -8.733 5.231 1.00 98.75 228 ALA A CA 1
ATOM 1779 C C . ALA A 1 228 ? -6.013 -8.150 5.485 1.00 98.75 228 ALA A C 1
ATOM 1781 O O . ALA A 1 228 ? -5.007 -8.858 5.396 1.00 98.75 228 ALA A O 1
ATOM 1782 N N . VAL A 1 229 ? -5.962 -6.858 5.806 1.00 98.88 229 VAL A N 1
ATOM 1783 C CA . VAL A 1 229 ? -4.725 -6.113 6.058 1.00 98.88 229 VAL A CA 1
ATOM 1784 C C . VAL A 1 229 ? -4.779 -5.486 7.444 1.00 98.88 229 VAL A C 1
ATOM 1786 O O . VAL A 1 229 ? -5.791 -4.900 7.819 1.00 98.88 229 VAL A O 1
ATOM 1789 N N . VAL A 1 230 ? -3.683 -5.569 8.189 1.00 98.94 230 VAL A N 1
ATOM 1790 C CA . VAL A 1 230 ? -3.445 -4.786 9.404 1.00 98.94 230 VAL A CA 1
ATOM 1791 C C . VAL A 1 230 ? -2.321 -3.801 9.115 1.00 98.94 230 VAL A C 1
ATOM 1793 O O . VAL A 1 230 ? -1.294 -4.206 8.585 1.00 98.94 230 VAL A O 1
ATOM 1796 N N . ILE A 1 231 ? -2.496 -2.524 9.454 1.00 98.81 231 ILE A N 1
ATOM 1797 C CA . ILE A 1 231 ? -1.460 -1.491 9.315 1.00 98.81 231 ILE A CA 1
ATOM 1798 C C . ILE A 1 231 ? -1.115 -0.932 10.695 1.00 98.81 231 ILE A C 1
ATOM 1800 O O . ILE A 1 231 ? -2.013 -0.546 11.441 1.00 98.81 231 ILE A O 1
ATOM 1804 N N . THR A 1 232 ? 0.169 -0.863 11.039 1.00 98.81 232 THR A N 1
ATOM 1805 C CA . THR A 1 232 ? 0.657 -0.317 12.317 1.00 98.81 232 THR A CA 1
ATOM 1806 C C . THR A 1 232 ? 1.977 0.440 12.147 1.00 98.81 232 THR A C 1
ATOM 1808 O O . THR A 1 232 ? 2.561 0.430 11.064 1.00 98.81 232 THR A O 1
ATOM 1811 N N . GLY A 1 233 ? 2.453 1.113 13.195 1.00 98.38 233 GLY A N 1
ATOM 1812 C CA . GLY A 1 233 ? 3.778 1.732 13.237 1.00 98.38 233 GLY A CA 1
ATOM 1813 C C . GLY A 1 233 ? 4.735 0.972 14.155 1.00 98.38 233 GLY A C 1
ATOM 1814 O O . GLY A 1 233 ? 4.346 0.474 15.206 1.00 98.38 233 GLY A O 1
ATOM 1815 N N . ALA A 1 234 ? 6.015 0.912 13.799 1.00 97.75 234 ALA A N 1
ATOM 1816 C CA . ALA A 1 234 ? 7.062 0.426 14.686 1.00 97.75 234 ALA A CA 1
ATOM 1817 C C . ALA A 1 234 ? 7.336 1.442 15.809 1.00 97.75 234 ALA A C 1
ATOM 1819 O O . ALA A 1 234 ? 7.296 2.659 15.600 1.00 97.75 234 ALA A O 1
ATOM 1820 N N . GLY A 1 235 ? 7.674 0.952 17.002 1.00 94.94 235 GLY A N 1
ATOM 1821 C CA . GLY A 1 235 ? 8.065 1.795 18.132 1.00 94.94 235 GLY A CA 1
ATOM 1822 C C . GLY A 1 235 ? 6.891 2.521 18.802 1.00 94.94 235 GLY A C 1
ATOM 1823 O O . GLY A 1 235 ? 5.825 1.953 19.013 1.00 94.94 235 GLY A O 1
ATOM 1824 N N . LYS A 1 236 ? 7.116 3.779 19.203 1.00 92.06 236 LYS A N 1
ATOM 1825 C CA . LYS A 1 236 ? 6.248 4.524 20.142 1.00 92.06 236 LYS A CA 1
ATOM 1826 C C . LYS A 1 236 ? 5.058 5.251 19.504 1.00 92.06 236 LYS A C 1
ATOM 1828 O O . LYS A 1 236 ? 4.335 5.960 20.200 1.00 92.06 236 LYS A O 1
ATOM 1833 N N . GLY A 1 237 ? 4.912 5.198 18.186 1.00 94.25 237 GLY A N 1
ATOM 1834 C CA . GLY A 1 237 ? 3.895 5.973 17.487 1.00 94.25 237 GLY A CA 1
ATOM 1835 C C . GLY A 1 237 ? 3.506 5.351 16.164 1.00 94.25 237 GLY A C 1
ATOM 1836 O O . GLY A 1 237 ? 4.290 4.624 15.559 1.00 94.25 237 GLY A O 1
ATOM 1837 N N . PHE A 1 238 ? 2.300 5.679 15.705 1.00 98.50 238 PHE A N 1
ATOM 1838 C CA . PHE A 1 238 ? 1.826 5.230 14.405 1.00 98.50 238 PHE A CA 1
ATOM 1839 C C . PHE A 1 238 ? 2.572 5.957 13.286 1.00 98.50 238 PHE A C 1
ATOM 1841 O O . PHE A 1 238 ? 3.285 5.321 12.518 1.00 98.50 238 PHE A O 1
ATOM 1848 N N . SER A 1 239 ? 2.456 7.289 13.233 1.00 98.12 239 SER A N 1
ATOM 1849 C CA . SER A 1 239 ? 3.218 8.146 12.318 1.00 98.12 239 SER A CA 1
ATOM 1850 C C . SER A 1 239 ? 3.154 9.612 12.749 1.00 98.12 239 SER A C 1
ATOM 1852 O O . SER A 1 239 ? 2.076 10.131 13.036 1.00 98.12 239 SER A O 1
ATOM 1854 N N . ALA A 1 240 ? 4.292 10.304 12.752 1.00 96.00 240 ALA A N 1
ATOM 1855 C CA . ALA A 1 240 ? 4.387 11.731 13.063 1.00 96.00 240 ALA A CA 1
ATOM 1856 C C . ALA A 1 240 ? 3.990 12.667 11.901 1.00 96.00 240 ALA A C 1
ATOM 1858 O O . ALA A 1 240 ? 4.044 13.884 12.063 1.00 96.00 240 ALA A O 1
ATOM 1859 N N . GLY A 1 241 ? 3.558 12.129 10.756 1.00 94.62 241 GLY A N 1
ATOM 1860 C CA . GLY A 1 241 ? 3.211 12.920 9.572 1.00 94.62 241 GLY A CA 1
ATOM 1861 C C . GLY A 1 241 ? 4.384 13.089 8.620 1.00 94.62 241 GLY A C 1
ATOM 1862 O O . GLY A 1 241 ? 5.308 12.285 8.653 1.00 94.62 241 GLY A O 1
ATOM 1863 N N . ALA A 1 242 ? 4.326 14.081 7.732 1.00 92.75 242 ALA A N 1
ATOM 1864 C CA . ALA A 1 242 ? 5.359 14.293 6.721 1.00 92.75 242 ALA A CA 1
ATOM 1865 C C . ALA A 1 242 ? 6.723 14.571 7.371 1.00 92.75 242 ALA A C 1
ATOM 1867 O O . ALA A 1 242 ? 6.807 15.252 8.394 1.00 92.75 242 ALA A O 1
ATOM 1868 N N . ASP A 1 243 ? 7.790 14.030 6.786 1.00 89.31 243 ASP A N 1
ATOM 1869 C CA . ASP A 1 243 ? 9.144 14.244 7.289 1.00 89.31 243 ASP A CA 1
ATOM 1870 C C . ASP A 1 243 ? 9.532 15.727 7.182 1.00 89.31 243 ASP A C 1
ATOM 1872 O O . ASP A 1 243 ? 9.466 16.327 6.105 1.00 89.31 243 ASP A O 1
ATOM 1876 N N . MET A 1 244 ? 9.940 16.324 8.306 1.00 83.75 244 MET A N 1
ATOM 1877 C CA . MET A 1 244 ? 10.251 17.754 8.391 1.00 83.75 244 MET A CA 1
ATOM 1878 C C . MET A 1 244 ? 11.406 18.159 7.468 1.00 83.75 244 MET A C 1
ATOM 1880 O O . MET A 1 244 ? 11.467 19.307 7.037 1.00 83.75 244 MET A O 1
ATOM 1884 N N . GLU A 1 245 ? 12.294 17.225 7.109 1.00 83.00 245 GLU A N 1
ATOM 1885 C CA . GLU A 1 245 ? 13.419 17.492 6.207 1.00 83.00 245 GLU A CA 1
ATOM 1886 C C . GLU A 1 245 ? 12.994 17.739 4.749 1.00 83.00 245 GLU A C 1
ATOM 1888 O O . GLU A 1 245 ? 13.819 18.204 3.953 1.00 83.00 245 GLU A O 1
ATOM 1893 N N . SER A 1 246 ? 11.736 17.447 4.397 1.00 72.38 246 SER A N 1
ATOM 1894 C CA . SER A 1 246 ? 11.156 17.734 3.076 1.00 72.38 246 SER A CA 1
ATOM 1895 C C . SER A 1 246 ? 10.667 19.182 2.925 1.00 72.38 246 SER A C 1
ATOM 1897 O O . SER A 1 246 ? 10.626 19.711 1.814 1.00 72.38 246 SER A O 1
ATOM 1899 N N . PHE A 1 247 ? 10.341 19.860 4.029 1.00 73.31 247 PHE A N 1
ATOM 1900 C CA . PHE A 1 247 ? 9.785 21.211 3.993 1.00 73.31 247 PHE A CA 1
ATOM 1901 C C . PHE A 1 247 ? 10.857 22.264 3.676 1.00 73.31 247 PHE A C 1
ATOM 1903 O O . PHE A 1 247 ? 12.000 22.178 4.123 1.00 73.31 247 PHE A O 1
ATOM 1910 N N . GLY A 1 248 ? 10.483 23.274 2.883 1.00 70.94 248 GLY A N 1
ATOM 1911 C CA . GLY A 1 248 ? 11.366 24.376 2.472 1.00 70.94 248 GLY A CA 1
ATOM 1912 C C . GLY A 1 248 ? 12.341 24.049 1.333 1.00 70.94 248 GLY A C 1
ATOM 1913 O O . GLY A 1 248 ? 13.082 24.932 0.908 1.00 70.94 248 GLY A O 1
ATOM 1914 N N . LYS A 1 249 ? 12.335 22.810 0.823 1.00 77.75 249 LYS A N 1
ATOM 1915 C CA . LYS A 1 249 ? 13.172 22.362 -0.310 1.00 77.75 249 LYS A CA 1
ATOM 1916 C C . LYS A 1 249 ? 12.390 22.130 -1.606 1.00 77.75 249 LYS A C 1
ATOM 1918 O O . LYS A 1 249 ? 12.999 21.896 -2.643 1.00 77.75 249 LYS A O 1
ATOM 1923 N N . VAL A 1 250 ? 11.063 22.155 -1.529 1.00 80.38 250 VAL A N 1
ATOM 1924 C CA . VAL A 1 250 ? 10.136 21.773 -2.601 1.00 80.38 250 VAL A CA 1
ATOM 1925 C C . VAL A 1 250 ? 9.411 23.028 -3.087 1.00 80.38 250 VAL A C 1
ATOM 1927 O O . VAL A 1 250 ? 9.003 23.850 -2.261 1.00 80.38 250 VAL A O 1
ATOM 1930 N N . SER A 1 251 ? 9.272 23.202 -4.404 1.00 88.81 251 SER A N 1
ATOM 1931 C CA . SER A 1 251 ? 8.500 24.322 -4.955 1.00 88.81 251 SER A CA 1
ATOM 1932 C C . SER A 1 251 ? 6.993 24.140 -4.690 1.00 88.81 251 SER A C 1
ATOM 1934 O O . SER A 1 251 ? 6.536 23.014 -4.472 1.00 88.81 251 SER A O 1
ATOM 1936 N N . PRO A 1 252 ? 6.181 25.213 -4.699 1.00 90.38 252 PRO A N 1
ATOM 1937 C CA . PRO A 1 252 ? 4.727 25.085 -4.586 1.00 90.38 252 PRO A CA 1
ATOM 1938 C C . PRO A 1 252 ? 4.118 24.143 -5.639 1.00 90.38 252 PRO A C 1
ATOM 1940 O O . PRO A 1 252 ? 3.219 23.359 -5.326 1.00 90.38 252 PRO A O 1
ATOM 1943 N N . GLU A 1 253 ? 4.623 24.189 -6.872 1.00 91.69 253 GLU A N 1
ATOM 1944 C CA . GLU A 1 253 ? 4.195 23.342 -7.984 1.00 91.69 253 GLU A CA 1
ATOM 1945 C C . GLU A 1 253 ? 4.510 21.865 -7.727 1.00 91.69 253 GLU A C 1
ATOM 1947 O O . GLU A 1 253 ? 3.614 21.027 -7.861 1.00 91.69 253 GLU A O 1
ATOM 1952 N N . ASP A 1 254 ? 5.729 21.557 -7.275 1.00 87.88 254 ASP A N 1
ATOM 1953 C CA . ASP A 1 254 ? 6.132 20.193 -6.913 1.00 87.88 254 ASP A CA 1
ATOM 1954 C C . ASP A 1 254 ? 5.292 19.664 -5.738 1.00 87.88 254 ASP A C 1
ATOM 1956 O O . ASP A 1 254 ? 4.873 18.507 -5.729 1.00 87.88 254 ASP A O 1
ATOM 1960 N N . GLY A 1 255 ? 4.985 20.516 -4.751 1.00 89.69 255 GLY A N 1
ATOM 1961 C CA . GLY A 1 255 ? 4.113 20.163 -3.629 1.00 89.69 255 GLY A CA 1
ATOM 1962 C C . GLY A 1 255 ? 2.695 19.807 -4.087 1.00 89.69 255 GLY A C 1
ATOM 1963 O O . GLY A 1 255 ? 2.134 18.788 -3.674 1.00 89.69 255 GLY A O 1
ATOM 1964 N N . ARG A 1 256 ? 2.122 20.603 -5.001 1.00 92.44 256 ARG A N 1
ATOM 1965 C CA . ARG A 1 256 ? 0.824 20.311 -5.632 1.00 92.44 256 ARG A CA 1
ATOM 1966 C C . ARG A 1 256 ? 0.865 18.996 -6.413 1.00 92.44 256 ARG A C 1
ATOM 1968 O O . ARG A 1 256 ? -0.071 18.195 -6.310 1.00 92.44 256 ARG A O 1
ATOM 1975 N N . GLU A 1 257 ? 1.906 18.779 -7.210 1.00 91.88 257 GLU A N 1
ATOM 1976 C CA . GLU A 1 257 ? 2.071 17.546 -7.980 1.00 91.88 257 GLU A CA 1
ATOM 1977 C C . GLU A 1 257 ? 2.160 16.337 -7.050 1.00 91.88 257 GLU A C 1
ATOM 1979 O O . GLU A 1 257 ? 1.428 15.366 -7.234 1.00 91.88 257 GLU A O 1
ATOM 1984 N N . TYR A 1 258 ? 2.953 16.417 -5.985 1.00 90.12 258 TYR A N 1
ATOM 1985 C CA . TYR A 1 258 ? 3.098 15.334 -5.019 1.00 90.12 258 TYR A CA 1
ATOM 1986 C C . TYR A 1 258 ? 1.766 14.968 -4.341 1.00 90.12 258 TYR A C 1
ATOM 1988 O O . TYR A 1 258 ? 1.421 13.789 -4.225 1.00 90.12 258 TYR A O 1
ATOM 1996 N N . ILE A 1 259 ? 0.953 15.960 -3.958 1.00 92.75 259 ILE A N 1
ATOM 1997 C CA . ILE A 1 259 ? -0.382 15.720 -3.382 1.00 92.75 259 ILE A CA 1
ATOM 1998 C C . ILE A 1 259 ? -1.298 14.996 -4.384 1.00 92.75 259 ILE A C 1
ATOM 2000 O O . ILE A 1 259 ? -1.972 14.028 -4.021 1.00 92.75 259 ILE A O 1
ATOM 2004 N N . THR A 1 260 ? -1.318 15.447 -5.640 1.00 92.94 260 THR A N 1
ATOM 2005 C CA . THR A 1 260 ? -2.239 14.947 -6.683 1.00 92.94 260 THR A CA 1
ATOM 2006 C C . THR A 1 260 ? -1.773 13.660 -7.367 1.00 92.94 260 THR A C 1
ATOM 2008 O O . THR A 1 260 ? -2.571 12.970 -7.994 1.00 92.94 260 THR A O 1
ATOM 2011 N N . THR A 1 261 ? -0.505 13.283 -7.217 1.00 88.19 261 THR A N 1
ATOM 2012 C CA . THR A 1 261 ? 0.045 12.063 -7.823 1.00 88.19 261 THR A CA 1
ATOM 2013 C C . THR A 1 261 ? 0.365 11.006 -6.774 1.00 88.19 261 THR A C 1
ATOM 2015 O O . THR A 1 261 ? -0.101 9.873 -6.888 1.00 88.19 261 THR A O 1
ATOM 2018 N N . VAL A 1 262 ? 1.090 11.354 -5.710 1.00 90.12 262 VAL A N 1
ATOM 2019 C CA . VAL A 1 262 ? 1.611 10.390 -4.734 1.00 90.12 262 VAL A CA 1
ATOM 2020 C C . VAL A 1 262 ? 0.592 10.111 -3.629 1.00 90.12 262 VAL A C 1
ATOM 2022 O O . VAL A 1 262 ? 0.177 8.960 -3.450 1.00 90.12 262 VAL A O 1
ATOM 2025 N N . TYR A 1 263 ? 0.121 11.143 -2.920 1.00 92.31 263 TYR A N 1
ATOM 2026 C CA . TYR A 1 263 ? -0.863 10.953 -1.844 1.00 92.31 263 TYR A CA 1
ATOM 2027 C C . TYR A 1 263 ? -2.239 10.536 -2.363 1.00 92.31 263 TYR A C 1
ATOM 2029 O O . TYR A 1 263 ? -2.857 9.636 -1.791 1.00 92.31 263 TYR A O 1
ATOM 2037 N N . GLN A 1 264 ? -2.705 11.126 -3.468 1.00 93.44 264 GLN A N 1
ATOM 2038 C CA . GLN A 1 264 ? -3.962 10.716 -4.097 1.00 93.44 264 GLN A CA 1
ATOM 2039 C C . GLN A 1 264 ? -3.940 9.234 -4.496 1.00 93.44 264 GLN A C 1
ATOM 2041 O O . GLN A 1 264 ? -4.913 8.520 -4.245 1.00 93.44 264 GLN A O 1
ATOM 2046 N N . THR A 1 265 ? -2.833 8.745 -5.065 1.00 93.75 265 THR A N 1
ATOM 2047 C CA . THR A 1 265 ? -2.694 7.325 -5.422 1.00 93.75 265 THR A CA 1
ATOM 2048 C C . THR A 1 265 ? -2.735 6.430 -4.188 1.00 93.75 265 THR A C 1
ATOM 2050 O O . THR A 1 265 ? -3.446 5.426 -4.200 1.00 93.75 265 THR A O 1
ATOM 2053 N N . LEU A 1 266 ? -2.047 6.808 -3.105 1.00 94.25 266 LEU A N 1
ATOM 2054 C CA . LEU A 1 266 ? -2.072 6.049 -1.852 1.00 94.25 266 LEU A CA 1
ATOM 2055 C C . LEU A 1 266 ? -3.490 5.919 -1.289 1.00 94.25 266 LEU A C 1
ATOM 2057 O O . LEU A 1 266 ? -3.943 4.811 -1.002 1.00 94.25 266 LEU A O 1
ATOM 2061 N N . LEU A 1 267 ? -4.218 7.029 -1.175 1.00 94.06 267 LEU A N 1
ATOM 2062 C CA . LEU A 1 267 ? -5.583 6.995 -0.654 1.00 94.06 267 LEU A CA 1
ATOM 2063 C C . LEU A 1 267 ? -6.543 6.233 -1.562 1.00 94.06 267 LEU A C 1
ATOM 2065 O O . LEU A 1 267 ? -7.336 5.424 -1.077 1.00 94.06 267 LEU A O 1
ATOM 2069 N N . ARG A 1 268 ? -6.435 6.423 -2.880 1.00 94.38 268 ARG A N 1
ATOM 2070 C CA . ARG A 1 268 ? -7.223 5.654 -3.847 1.00 94.38 268 ARG A CA 1
ATOM 2071 C C . ARG A 1 268 ? -6.940 4.161 -3.713 1.00 94.38 268 ARG A C 1
ATOM 2073 O O . ARG A 1 268 ? -7.867 3.356 -3.795 1.00 94.38 268 ARG A O 1
ATOM 2080 N N . ASN A 1 269 ? -5.688 3.774 -3.476 1.00 95.69 269 ASN A N 1
ATOM 2081 C CA . ASN A 1 269 ? -5.318 2.381 -3.256 1.00 95.69 269 ASN A CA 1
ATOM 2082 C C . ASN A 1 269 ? -5.989 1.798 -2.010 1.00 95.69 269 ASN A C 1
ATOM 2084 O O . ASN A 1 269 ? -6.455 0.666 -2.081 1.00 95.69 269 ASN A O 1
ATOM 2088 N N . PHE A 1 270 ? -6.099 2.558 -0.918 1.00 96.75 270 PHE A N 1
ATOM 2089 C CA . PHE A 1 270 ? -6.800 2.124 0.296 1.00 96.75 270 PHE A CA 1
ATOM 2090 C C . PHE A 1 270 ? -8.306 1.964 0.059 1.00 96.75 270 PHE A C 1
ATOM 2092 O O . PHE A 1 270 ? -8.868 0.914 0.377 1.00 96.75 270 PHE A O 1
ATOM 2099 N N . GLN A 1 271 ? -8.945 2.972 -0.543 1.00 93.19 271 GLN A N 1
ATOM 2100 C CA . GLN A 1 271 ? -10.392 2.983 -0.791 1.00 93.19 271 GLN A CA 1
ATOM 2101 C C . GLN A 1 271 ? -10.828 1.876 -1.755 1.00 93.19 271 GLN A C 1
ATOM 2103 O O . GLN A 1 271 ? -11.821 1.199 -1.522 1.00 93.19 271 GLN A O 1
ATOM 2108 N N . THR A 1 272 ? -10.061 1.655 -2.823 1.00 95.44 272 THR A N 1
ATOM 2109 C CA . THR A 1 272 ? -10.405 0.676 -3.869 1.00 95.44 272 THR A CA 1
ATOM 2110 C C . THR A 1 272 ? -9.891 -0.733 -3.578 1.00 95.44 272 THR A C 1
ATOM 2112 O O . THR A 1 272 ? -10.059 -1.635 -4.402 1.00 95.44 272 THR A O 1
ATOM 2115 N N . LEU A 1 273 ? -9.175 -0.955 -2.470 1.00 97.75 273 LEU A N 1
ATOM 2116 C CA . LEU A 1 273 ? -8.750 -2.298 -2.088 1.00 97.75 273 LEU A CA 1
ATOM 2117 C C . LEU A 1 273 ? -9.970 -3.074 -1.588 1.00 97.75 273 LEU A C 1
ATOM 2119 O O . LEU A 1 273 ? -10.501 -2.762 -0.528 1.00 97.75 273 LEU A O 1
ATOM 2123 N N . LYS A 1 274 ? -10.353 -4.139 -2.300 1.00 96.81 274 LYS A N 1
ATOM 2124 C CA . LYS A 1 274 ? -11.483 -5.032 -1.966 1.00 96.81 274 LYS A CA 1
ATOM 2125 C C . LYS A 1 274 ? -11.214 -5.954 -0.763 1.00 96.81 274 LYS A C 1
ATOM 2127 O O . LYS A 1 274 ? -11.725 -7.066 -0.690 1.00 96.81 274 LYS A O 1
ATOM 2132 N N . LYS A 1 275 ? -10.342 -5.523 0.146 1.00 98.19 275 LYS A N 1
ATOM 2133 C CA . LYS A 1 275 ? -9.933 -6.231 1.360 1.00 98.19 275 LYS A CA 1
ATOM 2134 C C . LYS A 1 275 ? -10.010 -5.239 2.521 1.00 98.19 275 LYS A C 1
ATOM 2136 O O . LYS A 1 275 ? -9.588 -4.092 2.337 1.00 98.19 275 LYS A O 1
ATOM 2141 N N . PRO A 1 276 ? -10.531 -5.651 3.687 1.00 98.38 276 PRO A N 1
ATOM 2142 C CA . PRO A 1 276 ? -10.623 -4.788 4.849 1.00 98.38 276 PRO A CA 1
ATOM 2143 C C . PRO A 1 276 ? -9.226 -4.438 5.366 1.00 98.38 276 PRO A C 1
ATOM 2145 O O . PRO A 1 276 ? -8.347 -5.301 5.453 1.00 98.38 276 PRO A O 1
ATOM 2148 N N . ILE A 1 277 ? -9.048 -3.171 5.722 1.00 98.88 277 ILE A N 1
ATOM 2149 C CA . ILE A 1 277 ? -7.826 -2.588 6.268 1.00 98.88 277 ILE A CA 1
ATOM 2150 C C . ILE A 1 277 ? -8.106 -2.155 7.707 1.00 98.88 277 ILE A C 1
ATOM 2152 O O . ILE A 1 277 ? -8.933 -1.278 7.955 1.00 98.88 277 ILE A O 1
ATOM 2156 N N . ILE A 1 278 ? -7.403 -2.756 8.661 1.00 98.94 278 ILE A N 1
ATOM 2157 C CA . ILE A 1 278 ? -7.512 -2.452 10.085 1.00 98.94 278 ILE A CA 1
ATOM 2158 C C . ILE A 1 278 ? -6.258 -1.681 10.511 1.00 98.94 278 ILE A C 1
ATOM 2160 O O . ILE A 1 278 ? -5.149 -2.204 10.449 1.00 98.94 278 ILE A O 1
ATOM 2164 N N . GLY A 1 279 ? -6.420 -0.446 10.975 1.00 98.88 279 GLY A N 1
ATOM 2165 C CA . GLY A 1 279 ? -5.346 0.345 11.566 1.00 98.88 279 GLY A CA 1
ATOM 2166 C C . GLY A 1 279 ? -5.155 0.004 13.044 1.00 98.88 279 GLY A C 1
ATOM 2167 O O . GLY A 1 279 ? -6.026 0.300 13.859 1.00 98.88 279 GLY A O 1
ATOM 2168 N N . ALA A 1 280 ? -4.016 -0.582 13.403 1.00 98.81 280 ALA A N 1
ATOM 2169 C CA . ALA A 1 280 ? -3.549 -0.714 14.780 1.00 98.81 280 ALA A CA 1
ATOM 2170 C C . ALA A 1 280 ? -2.716 0.525 15.133 1.00 98.81 280 ALA A C 1
ATOM 2172 O O . ALA A 1 280 ? -1.508 0.578 14.890 1.00 98.81 280 ALA A O 1
ATOM 2173 N N . ILE A 1 281 ? -3.378 1.556 15.650 1.00 98.75 281 ILE A N 1
ATOM 2174 C CA . ILE A 1 281 ? -2.773 2.863 15.893 1.00 98.75 281 ILE A CA 1
ATOM 2175 C C . ILE A 1 281 ? -2.071 2.812 17.254 1.00 98.75 281 ILE A C 1
ATOM 2177 O O . ILE A 1 281 ? -2.728 2.883 18.282 1.00 98.75 281 ILE A O 1
ATOM 2181 N N . ASN A 1 282 ? -0.746 2.640 17.258 1.00 97.62 282 ASN A N 1
ATOM 2182 C CA . ASN A 1 282 ? 0.099 2.378 18.440 1.00 97.62 282 ASN A CA 1
ATOM 2183 C C . ASN A 1 282 ? 0.659 3.637 19.116 1.00 97.62 282 ASN A C 1
ATOM 2185 O O . ASN A 1 282 ? 1.716 3.614 19.739 1.00 97.62 282 ASN A O 1
ATOM 2189 N N . GLY A 1 283 ? -0.022 4.765 18.938 1.00 97.12 283 GLY A N 1
ATOM 2190 C CA . GLY A 1 283 ? 0.388 6.055 19.473 1.00 97.12 283 GLY A CA 1
ATOM 2191 C C . GLY A 1 283 ? -0.202 7.196 18.655 1.00 97.12 283 GLY A C 1
ATOM 2192 O O . GLY A 1 283 ? -1.299 7.091 18.110 1.00 97.12 283 GLY A O 1
ATOM 2193 N N . THR A 1 284 ? 0.500 8.325 18.576 1.00 97.62 284 THR A N 1
ATOM 2194 C CA . THR A 1 284 ? 0.005 9.470 17.798 1.00 97.62 284 THR A CA 1
ATOM 2195 C C . THR A 1 284 ? 0.080 9.181 16.293 1.00 97.62 284 THR A C 1
ATOM 2197 O O . THR A 1 284 ? 1.125 8.758 15.796 1.00 97.62 284 THR A O 1
ATOM 2200 N N . ALA A 1 285 ? -1.009 9.457 15.576 1.00 98.44 285 ALA A N 1
ATOM 2201 C CA . ALA A 1 285 ? -1.038 9.612 14.126 1.00 98.44 285 ALA A CA 1
ATOM 2202 C C . ALA A 1 285 ? -1.240 11.101 13.804 1.00 98.44 285 ALA A C 1
ATOM 2204 O O . ALA A 1 285 ? -2.287 11.669 14.120 1.00 98.44 285 ALA A O 1
ATOM 2205 N N . ALA A 1 286 ? -0.224 11.750 13.236 1.00 98.00 286 ALA A N 1
ATOM 2206 C CA . ALA A 1 286 ? -0.202 13.190 12.998 1.00 98.00 286 ALA A CA 1
ATOM 2207 C C . ALA A 1 286 ? -0.088 13.538 11.509 1.00 98.00 286 ALA A C 1
ATOM 2209 O O . ALA A 1 286 ? 0.503 12.784 10.741 1.00 98.00 286 ALA A O 1
ATOM 2210 N N . GLY A 1 287 ? -0.644 14.679 11.092 1.00 96.69 287 GLY A N 1
ATOM 2211 C CA . GLY A 1 287 ? -0.555 15.168 9.708 1.00 96.69 287 GLY A CA 1
ATOM 2212 C C . GLY A 1 287 ? -1.033 14.121 8.696 1.00 96.69 287 GLY A C 1
ATOM 2213 O O . GLY A 1 287 ? -2.065 13.487 8.901 1.00 96.69 287 GLY A O 1
ATOM 2214 N N . VAL A 1 288 ? -0.256 13.859 7.641 1.00 96.00 288 VAL A N 1
ATOM 2215 C CA . VAL A 1 288 ? -0.578 12.786 6.677 1.00 96.00 288 VAL A CA 1
ATOM 2216 C C . VAL A 1 288 ? -0.580 11.378 7.303 1.00 96.00 288 VAL A C 1
ATOM 2218 O O . VAL A 1 288 ? -1.261 10.481 6.816 1.00 96.00 288 VAL A O 1
ATOM 2221 N N . GLY A 1 289 ? 0.096 11.175 8.437 1.00 97.56 289 GLY A N 1
ATOM 2222 C CA . GLY A 1 289 ? -0.024 9.954 9.237 1.00 97.56 289 GLY A CA 1
ATOM 2223 C C . GLY A 1 289 ? -1.437 9.761 9.796 1.00 97.56 289 GLY A C 1
ATOM 2224 O O . GLY A 1 289 ? -1.934 8.636 9.835 1.00 97.56 289 GLY A O 1
ATOM 2225 N N . ALA A 1 290 ? -2.125 10.854 10.153 1.00 98.19 290 ALA A N 1
ATOM 2226 C CA . ALA A 1 290 ? -3.547 10.820 10.490 1.00 98.19 290 ALA A CA 1
ATOM 2227 C C . ALA A 1 290 ? -4.403 10.451 9.271 1.00 98.19 290 ALA A C 1
ATOM 2229 O O . ALA A 1 290 ? -5.317 9.642 9.408 1.00 98.19 290 ALA A O 1
ATOM 2230 N N . SER A 1 291 ? -4.079 10.965 8.077 1.00 97.62 291 SER A N 1
ATOM 2231 C CA . SER A 1 291 ? -4.758 10.565 6.836 1.00 97.62 291 SER A CA 1
ATOM 2232 C C . SER A 1 291 ? -4.637 9.063 6.583 1.00 97.62 291 SER A C 1
ATOM 2234 O O . SER A 1 291 ? -5.637 8.417 6.297 1.00 97.62 291 SER A O 1
ATOM 2236 N N . ILE A 1 292 ? -3.445 8.478 6.752 1.00 98.25 292 ILE A N 1
ATOM 2237 C CA . ILE A 1 292 ? -3.231 7.027 6.594 1.00 98.25 292 ILE A CA 1
ATOM 2238 C C . ILE A 1 292 ? -4.062 6.236 7.617 1.00 98.25 292 ILE A C 1
ATOM 2240 O O . ILE A 1 292 ? -4.707 5.249 7.261 1.00 98.25 292 ILE A O 1
ATOM 2244 N N . ALA A 1 293 ? -4.095 6.679 8.878 1.00 98.50 293 ALA A N 1
ATOM 2245 C CA . ALA A 1 293 ? -4.908 6.042 9.913 1.00 98.50 293 ALA A CA 1
ATOM 2246 C C . ALA A 1 293 ? -6.409 6.093 9.571 1.00 98.50 293 ALA A C 1
ATOM 2248 O O . ALA A 1 293 ? -7.099 5.072 9.621 1.00 98.50 293 ALA A O 1
ATOM 2249 N N . LEU A 1 294 ? -6.922 7.267 9.191 1.00 98.06 294 LEU A N 1
ATOM 2250 C CA . LEU A 1 294 ? -8.336 7.457 8.859 1.00 98.06 294 LEU A CA 1
ATOM 2251 C C . LEU A 1 294 ? -8.741 6.828 7.519 1.00 98.06 294 LEU A C 1
ATOM 2253 O O . LEU A 1 294 ? -9.925 6.570 7.328 1.00 98.06 294 LEU A O 1
ATOM 2257 N N . ALA A 1 295 ? -7.784 6.549 6.631 1.00 97.62 295 ALA A N 1
ATOM 2258 C CA . ALA A 1 295 ? -8.004 5.804 5.394 1.00 97.62 295 ALA A CA 1
ATOM 2259 C C . ALA A 1 295 ? -8.166 4.291 5.612 1.00 97.62 295 ALA A C 1
ATOM 2261 O O . ALA A 1 295 ? -8.641 3.601 4.711 1.00 97.62 295 ALA A O 1
ATOM 2262 N N . CYS A 1 296 ? -7.767 3.757 6.774 1.00 98.56 296 CYS A N 1
ATOM 2263 C CA . CYS A 1 296 ? -8.113 2.386 7.150 1.00 98.56 296 CYS A CA 1
ATOM 2264 C C . CYS A 1 296 ? -9.640 2.258 7.292 1.00 98.56 296 CYS A C 1
ATOM 2266 O O . CYS A 1 296 ? -10.312 3.211 7.684 1.00 98.56 296 CYS A O 1
ATOM 2268 N N . ASP A 1 297 ? -10.199 1.081 7.028 1.00 98.38 297 ASP A N 1
ATOM 2269 C CA . ASP A 1 297 ? -11.646 0.864 7.152 1.00 98.38 297 ASP A CA 1
ATOM 2270 C C . ASP A 1 297 ? -12.071 0.851 8.627 1.00 98.38 297 ASP A C 1
ATOM 2272 O O . ASP A 1 297 ? -13.113 1.387 8.998 1.00 98.38 297 ASP A O 1
ATOM 2276 N N . LEU A 1 298 ? -11.225 0.268 9.482 1.00 98.62 298 LEU A N 1
ATOM 2277 C CA . LEU A 1 298 ? -11.441 0.139 10.922 1.00 98.62 298 LEU A CA 1
ATOM 2278 C C . LEU A 1 298 ? -10.177 0.525 11.683 1.00 98.62 298 LEU A C 1
ATOM 2280 O O . LEU A 1 298 ? -9.068 0.380 11.169 1.00 98.62 298 LEU A O 1
ATOM 2284 N N . ARG A 1 299 ? -10.327 0.988 12.924 1.00 98.81 299 ARG A N 1
ATOM 2285 C CA . ARG A 1 299 ? -9.210 1.403 13.781 1.00 98.81 299 ARG A CA 1
ATOM 2286 C C . ARG A 1 299 ? -9.325 0.833 15.188 1.00 98.81 299 ARG A C 1
ATOM 2288 O O . ARG A 1 299 ? -10.400 0.804 15.791 1.00 98.81 299 ARG A O 1
ATOM 2295 N N . VAL A 1 300 ? -8.177 0.409 15.700 1.00 98.88 300 VAL A N 1
ATOM 2296 C CA . VAL A 1 300 ? -7.934 0.009 17.084 1.00 98.88 300 VAL A CA 1
ATOM 2297 C C . VAL A 1 300 ? -6.914 0.983 17.652 1.00 98.88 300 VAL A C 1
ATOM 2299 O O . VAL A 1 300 ? -5.897 1.253 17.014 1.00 98.88 300 VAL A O 1
ATOM 2302 N N . MET A 1 301 ? -7.193 1.524 18.831 1.00 98.81 301 MET A N 1
ATOM 2303 C CA . MET A 1 301 ? -6.308 2.450 19.534 1.00 98.81 301 MET A CA 1
ATOM 2304 C C . MET A 1 301 ? -5.988 1.945 20.935 1.00 98.81 301 MET A C 1
ATOM 2306 O O . MET A 1 301 ? -6.649 1.054 21.464 1.00 98.81 301 MET A O 1
ATOM 2310 N N . THR A 1 302 ? -4.999 2.573 21.552 1.00 98.44 302 THR A N 1
ATOM 2311 C CA . THR A 1 302 ? -4.664 2.421 22.971 1.00 98.44 302 THR A CA 1
ATOM 2312 C C . THR A 1 302 ? -4.930 3.729 23.718 1.00 98.44 302 THR A C 1
ATOM 2314 O O . THR A 1 302 ? -5.065 4.769 23.068 1.00 98.44 302 THR A O 1
ATOM 2317 N N . PRO A 1 303 ? -4.987 3.752 25.063 1.00 98.06 303 PRO A N 1
ATOM 2318 C CA . PRO A 1 303 ? -5.186 4.993 25.812 1.00 98.06 303 PRO A CA 1
ATOM 2319 C C . PRO A 1 303 ? -4.156 6.095 25.503 1.00 98.06 303 PRO A C 1
ATOM 2321 O O . PRO A 1 303 ? -4.494 7.278 25.566 1.00 98.06 303 PRO A O 1
ATOM 2324 N N . SER A 1 304 ? -2.915 5.743 25.137 1.00 95.88 304 SER A N 1
ATOM 2325 C CA . SER A 1 304 ? -1.878 6.723 24.764 1.00 95.88 304 SER A CA 1
ATOM 2326 C C . SER A 1 304 ? -1.985 7.236 23.316 1.00 95.88 304 SER A C 1
ATOM 2328 O O . SER A 1 304 ? -1.372 8.254 22.945 1.00 95.88 304 SER A O 1
ATOM 2330 N N . SER A 1 305 ? -2.793 6.566 22.495 1.00 98.31 305 SER A N 1
ATOM 2331 C CA . SER A 1 305 ? -2.991 6.891 21.086 1.00 98.31 305 SER A CA 1
ATOM 2332 C C . SER A 1 305 ? -3.751 8.199 20.878 1.00 98.31 305 SER A C 1
ATOM 2334 O O . SER A 1 305 ? -4.335 8.787 21.794 1.00 98.31 305 SER A O 1
ATOM 2336 N N . GLY A 1 306 ? -3.723 8.701 19.648 1.00 98.25 306 GLY A N 1
ATOM 2337 C CA . GLY A 1 306 ? -4.576 9.818 19.263 1.00 98.25 306 GLY A CA 1
ATOM 2338 C C . GLY A 1 306 ? -4.304 10.329 17.862 1.00 98.25 306 GLY A C 1
ATOM 2339 O O . GLY A 1 306 ? -3.297 9.987 17.242 1.00 98.25 306 GLY A O 1
ATOM 2340 N N . ILE A 1 307 ? -5.203 11.182 17.393 1.00 98.62 307 ILE A N 1
ATOM 2341 C CA . ILE A 1 307 ? -5.142 11.815 16.080 1.00 98.62 307 ILE A CA 1
ATOM 2342 C C . ILE A 1 307 ? -4.731 13.277 16.246 1.00 98.62 307 ILE A C 1
ATOM 2344 O O . ILE A 1 307 ? -5.221 13.968 17.136 1.00 98.62 307 ILE A O 1
ATOM 2348 N N . LEU A 1 308 ? -3.822 13.760 15.400 1.00 98.25 308 LEU A N 1
ATOM 2349 C CA . LEU A 1 308 ? -3.353 15.144 15.430 1.00 98.25 308 LEU A CA 1
ATOM 2350 C C . LEU A 1 308 ? -3.324 15.750 14.021 1.00 98.25 308 LEU A C 1
ATOM 2352 O O . LEU A 1 308 ? -2.435 15.467 13.219 1.00 98.25 308 LEU A O 1
ATOM 2356 N N . TYR A 1 309 ? -4.250 16.659 13.734 1.00 97.38 309 TYR A N 1
ATOM 2357 C CA . TYR A 1 309 ? -4.258 17.427 12.485 1.00 97.38 309 TYR A CA 1
ATOM 2358 C C . TYR A 1 309 ? -3.314 18.637 12.603 1.00 97.38 309 TYR A C 1
ATOM 2360 O O . TYR A 1 309 ? -3.740 19.781 12.684 1.00 97.38 309 TYR A O 1
ATOM 2368 N N . ALA A 1 310 ? -2.003 18.372 12.638 1.00 91.94 310 ALA A N 1
ATOM 2369 C CA . ALA A 1 310 ? -0.958 19.364 12.937 1.00 91.94 310 ALA A CA 1
ATOM 2370 C C . ALA A 1 310 ? -0.718 20.435 11.851 1.00 91.94 310 ALA A C 1
ATOM 2372 O O . ALA A 1 310 ? 0.108 21.317 12.065 1.00 91.94 310 ALA A O 1
ATOM 2373 N N . PHE A 1 311 ? -1.391 20.364 10.697 1.00 95.38 311 PHE A N 1
ATOM 2374 C CA . PHE A 1 311 ? -1.109 21.200 9.521 1.00 95.38 311 PHE A CA 1
ATOM 2375 C C . PHE A 1 311 ? -1.121 22.706 9.833 1.00 95.38 311 PHE A C 1
ATOM 2377 O O . PHE A 1 311 ? -0.186 23.423 9.472 1.00 95.38 311 PHE A O 1
ATOM 2384 N N . VAL A 1 312 ? -2.128 23.173 10.580 1.00 97.12 312 VAL A N 1
ATOM 2385 C CA . VAL A 1 312 ? -2.292 24.598 10.915 1.00 97.12 312 VAL A CA 1
ATOM 2386 C C . VAL A 1 312 ? -1.129 25.143 11.750 1.00 97.12 312 VAL A C 1
ATOM 2388 O O . VAL A 1 312 ? -0.739 26.298 11.590 1.00 97.12 312 VAL A O 1
ATOM 2391 N N . ASN A 1 313 ? -0.501 24.293 12.570 1.00 94.56 313 ASN A N 1
ATOM 2392 C CA . ASN A 1 313 ? 0.610 24.679 13.444 1.00 94.56 313 ASN A CA 1
ATOM 2393 C C . ASN A 1 313 ? 1.889 25.020 12.660 1.00 94.56 313 ASN A C 1
ATOM 2395 O O . ASN A 1 313 ? 2.802 25.622 13.220 1.00 94.56 313 ASN A O 1
ATOM 2399 N N . ILE A 1 314 ? 1.956 24.645 11.378 1.00 92.62 314 ILE A N 1
ATOM 2400 C CA . ILE A 1 314 ? 3.054 24.973 10.457 1.00 92.62 314 ILE A CA 1
ATOM 2401 C C . ILE A 1 314 ? 2.590 25.835 9.270 1.00 92.62 314 ILE A C 1
ATOM 2403 O O . ILE A 1 314 ? 3.300 25.946 8.275 1.00 92.62 314 ILE A O 1
ATOM 2407 N N . GLY A 1 315 ? 1.408 26.455 9.365 1.00 93.38 315 GLY A N 1
ATOM 2408 C CA . GLY A 1 315 ? 0.886 27.361 8.338 1.00 93.38 315 GLY A CA 1
ATOM 2409 C C . GLY A 1 315 ? 0.287 26.672 7.108 1.00 93.38 315 GLY A C 1
ATOM 2410 O O . GLY A 1 315 ? 0.194 27.297 6.054 1.00 93.38 315 GLY A O 1
ATOM 2411 N N . LEU A 1 316 ? -0.120 25.404 7.224 1.00 94.06 316 LEU A N 1
ATOM 2412 C CA . LEU A 1 316 ? -0.734 24.634 6.140 1.00 94.06 316 LEU A CA 1
ATOM 2413 C C . LEU A 1 316 ? -2.183 24.247 6.453 1.00 94.06 316 LEU A C 1
ATOM 2415 O O . LEU A 1 316 ? -2.604 24.174 7.606 1.00 94.06 316 LEU A O 1
ATOM 2419 N N . GLY A 1 317 ? -2.949 23.966 5.399 1.00 95.44 317 GLY A N 1
ATOM 2420 C CA . GLY A 1 317 ? -4.245 23.297 5.508 1.00 95.44 317 GLY A CA 1
ATOM 2421 C C . GLY A 1 317 ? -4.101 21.768 5.484 1.00 95.44 317 GLY A C 1
ATOM 2422 O O . GLY A 1 317 ? -3.047 21.264 5.100 1.00 95.44 317 GLY A O 1
ATOM 2423 N N . PRO A 1 318 ? -5.148 21.010 5.861 1.00 96.06 318 PRO A N 1
ATOM 2424 C CA . PRO A 1 318 ? -5.132 19.555 5.742 1.00 96.06 318 PRO A CA 1
ATOM 2425 C C . PRO A 1 318 ? -4.999 19.103 4.279 1.00 96.06 318 PRO A C 1
ATOM 2427 O O . PRO A 1 318 ? -5.830 19.462 3.443 1.00 96.06 318 PRO A O 1
ATOM 2430 N N . ASP A 1 319 ? -4.000 18.269 3.990 1.00 94.00 319 ASP A N 1
ATOM 2431 C CA . ASP A 1 319 ? -3.732 17.692 2.666 1.00 94.00 319 ASP A CA 1
ATOM 2432 C C . ASP A 1 319 ? -3.726 16.153 2.695 1.00 94.00 319 ASP A C 1
ATOM 2434 O O . ASP A 1 319 ? -4.151 15.533 3.671 1.00 94.00 319 ASP A O 1
ATOM 2438 N N . GLY A 1 320 ? -3.343 15.512 1.583 1.00 91.81 320 GLY A N 1
ATOM 2439 C CA . GLY A 1 320 ? -3.290 14.050 1.497 1.00 91.81 320 GLY A CA 1
ATOM 2440 C C . GLY A 1 320 ? -4.624 13.399 1.874 1.00 91.81 320 GLY A C 1
ATOM 2441 O O . GLY A 1 320 ? -4.639 12.438 2.633 1.00 91.81 320 GLY A O 1
ATOM 2442 N N . GLY A 1 321 ? -5.735 14.012 1.438 1.00 95.19 321 GLY A N 1
ATOM 2443 C CA . GLY A 1 321 ? -7.129 13.645 1.729 1.00 95.19 321 GLY A CA 1
ATOM 2444 C C . GLY A 1 321 ? -7.599 13.818 3.177 1.00 95.19 321 GLY A C 1
ATOM 2445 O O . GLY A 1 321 ? -8.731 13.448 3.485 1.00 95.19 321 GLY A O 1
ATOM 2446 N N . ALA A 1 322 ? -6.788 14.418 4.052 1.00 96.69 322 ALA A N 1
ATOM 2447 C CA . ALA A 1 322 ? -7.105 14.631 5.462 1.00 96.69 322 ALA A CA 1
ATOM 2448 C C . ALA A 1 322 ? -8.457 15.333 5.677 1.00 96.69 322 ALA A C 1
ATOM 2450 O O . ALA A 1 322 ? -9.239 14.910 6.530 1.00 96.69 322 ALA A O 1
ATOM 2451 N N . SER A 1 323 ? -8.738 16.389 4.905 1.00 96.94 323 SER A N 1
ATOM 2452 C CA . SER A 1 323 ? -9.985 17.163 4.984 1.00 96.94 323 SER A CA 1
ATOM 2453 C C . SER A 1 323 ? -11.210 16.335 4.592 1.00 96.94 323 SER A C 1
ATOM 2455 O O . SER A 1 323 ? -12.229 16.381 5.282 1.00 96.94 323 SER A O 1
ATOM 2457 N N . TRP A 1 324 ? -11.098 15.536 3.528 1.00 96.31 324 TRP A N 1
ATOM 2458 C CA . TRP A 1 324 ? -12.157 14.645 3.049 1.00 96.31 324 TRP A CA 1
ATOM 2459 C C . TRP A 1 324 ? -12.464 13.546 4.072 1.00 96.31 324 TRP A C 1
ATOM 2461 O O . TRP A 1 324 ? -13.629 13.337 4.413 1.00 96.31 324 TRP A O 1
ATOM 2471 N N . LEU A 1 325 ? -11.417 12.901 4.602 1.00 96.81 325 LEU A N 1
ATOM 2472 C CA . LEU A 1 325 ? -11.525 11.806 5.569 1.00 96.81 325 LEU A CA 1
ATOM 2473 C C . LEU A 1 325 ? -12.131 12.275 6.894 1.00 96.81 325 LEU A C 1
ATOM 2475 O O 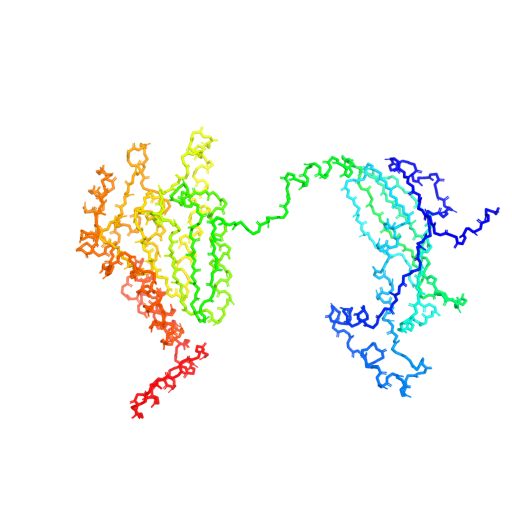. LEU A 1 325 ? -13.072 11.660 7.389 1.00 96.81 325 LEU A O 1
ATOM 2479 N N . LEU A 1 326 ? -11.628 13.382 7.450 1.00 97.81 326 LEU A N 1
ATOM 2480 C CA . LEU A 1 326 ? -12.099 13.888 8.740 1.00 97.81 326 LEU A CA 1
ATOM 2481 C C . LEU A 1 326 ? -13.553 14.347 8.663 1.00 97.81 326 LEU A C 1
ATOM 2483 O O . LEU A 1 326 ? -14.375 13.946 9.482 1.00 97.81 326 LEU A O 1
ATOM 2487 N N . THR A 1 327 ? -13.882 15.157 7.654 1.00 97.62 327 THR A N 1
ATOM 2488 C CA . THR A 1 327 ? -15.225 15.737 7.514 1.00 97.62 327 THR A CA 1
ATOM 2489 C C . THR A 1 327 ? -16.296 14.660 7.375 1.00 97.62 327 THR A C 1
ATOM 2491 O O . THR A 1 327 ? -17.374 14.805 7.946 1.00 97.62 327 THR A O 1
ATOM 2494 N N . ARG A 1 328 ? -16.003 13.558 6.672 1.00 94.88 328 ARG A N 1
ATOM 2495 C CA . ARG A 1 328 ? -16.939 12.432 6.526 1.00 94.88 328 ARG A CA 1
ATOM 2496 C C . ARG A 1 328 ? -17.127 11.617 7.802 1.00 94.88 328 ARG A C 1
ATOM 2498 O O . ARG A 1 328 ? -18.172 11.000 7.953 1.00 94.88 328 ARG A O 1
ATOM 2505 N N . GLN A 1 329 ? -16.156 11.621 8.713 1.00 95.81 329 GLN A N 1
ATOM 2506 C CA . GLN A 1 329 ? -16.267 10.878 9.969 1.00 95.81 329 GLN A CA 1
ATOM 2507 C C . GLN A 1 329 ? -16.968 11.682 11.067 1.00 95.81 329 GLN A C 1
ATOM 2509 O O . GLN A 1 329 ? -17.798 11.126 11.776 1.00 95.81 329 GLN A O 1
ATOM 2514 N N . VAL A 1 330 ? -16.669 12.980 11.201 1.00 98.06 330 VAL A N 1
ATOM 2515 C CA . VAL A 1 330 ? -17.144 13.786 12.349 1.00 98.06 330 VAL A CA 1
ATOM 2516 C C . VAL A 1 330 ? -18.066 14.950 11.973 1.00 98.06 330 VAL A C 1
ATOM 2518 O O . VAL A 1 330 ? -18.529 15.683 12.847 1.00 98.06 330 VAL A O 1
ATOM 2521 N N . GLY A 1 331 ? -18.338 15.148 10.682 1.00 97.88 331 GLY A N 1
ATOM 2522 C CA . GLY A 1 331 ? -19.087 16.297 10.174 1.00 97.88 331 GLY A CA 1
ATOM 2523 C C . GLY A 1 331 ? -18.273 17.597 10.160 1.00 97.88 331 GLY A C 1
ATOM 2524 O O . GLY A 1 331 ? -17.199 17.703 10.753 1.00 97.88 331 GLY A O 1
ATOM 2525 N N . TYR A 1 332 ? -18.793 18.617 9.468 1.00 98.19 332 TYR A N 1
ATOM 2526 C CA . TYR A 1 332 ? -18.057 19.858 9.188 1.00 98.19 332 TYR A CA 1
ATOM 2527 C C . TYR A 1 332 ? -17.577 20.593 10.445 1.00 98.19 332 TYR A C 1
ATOM 2529 O O . TYR A 1 332 ? -16.388 20.878 10.564 1.00 98.19 332 TYR A O 1
ATOM 2537 N N . SER A 1 333 ? -18.470 20.890 11.395 1.00 98.56 333 SER A N 1
ATOM 2538 C CA . SER A 1 333 ? -18.127 21.748 12.537 1.00 98.56 333 SER A CA 1
ATOM 2539 C C . SER A 1 333 ? -17.034 21.144 13.414 1.00 98.56 333 SER A C 1
ATOM 2541 O O . SER A 1 333 ? -16.086 21.836 13.778 1.00 98.56 333 SER A O 1
ATOM 2543 N N . LYS A 1 334 ? -17.126 19.842 13.705 1.00 98.62 334 LYS A N 1
ATOM 2544 C CA . LYS A 1 334 ? -16.113 19.149 14.503 1.00 98.62 334 LYS A CA 1
ATOM 2545 C C . LYS A 1 334 ? -14.817 18.943 13.717 1.00 98.62 334 LYS A C 1
ATOM 2547 O O . LYS A 1 334 ? -13.739 19.075 14.286 1.00 98.62 334 LYS A O 1
ATOM 2552 N N . ALA A 1 335 ? -14.899 18.680 12.411 1.00 98.56 335 ALA A N 1
ATOM 2553 C CA . ALA A 1 335 ? -13.713 18.584 11.565 1.00 98.56 335 ALA A CA 1
ATOM 2554 C C . ALA A 1 335 ? -12.943 19.909 11.515 1.00 98.56 335 ALA A C 1
ATOM 2556 O O . ALA A 1 335 ? -11.719 19.909 11.631 1.00 98.56 335 ALA A O 1
ATOM 2557 N N . PHE A 1 336 ? -13.658 21.032 11.388 1.00 98.62 336 PHE A N 1
ATOM 2558 C CA . PHE A 1 336 ? -13.066 22.364 11.420 1.00 98.62 336 PHE A CA 1
ATOM 2559 C C . PHE A 1 336 ? -12.408 22.654 12.770 1.00 98.62 336 PHE A C 1
ATOM 2561 O O . PHE A 1 336 ? -11.262 23.080 12.782 1.00 98.62 336 PHE A O 1
ATOM 2568 N N . GLU A 1 337 ? -13.076 22.366 13.891 1.00 98.50 337 GLU A N 1
ATOM 2569 C CA . GLU A 1 337 ? -12.499 22.504 15.238 1.00 98.50 337 GLU A CA 1
ATOM 2570 C C . GLU A 1 337 ? -11.184 21.721 15.373 1.00 98.50 337 GLU A C 1
ATOM 2572 O O . GLU A 1 337 ? -10.146 22.299 15.685 1.00 98.50 337 GLU A O 1
ATOM 2577 N N . ILE A 1 338 ? -11.194 20.425 15.046 1.00 98.44 338 ILE A N 1
ATOM 2578 C CA . ILE A 1 338 ? -10.006 19.563 15.137 1.00 98.44 338 ILE A CA 1
ATOM 2579 C C . ILE A 1 338 ? -8.865 20.087 14.252 1.00 98.44 338 ILE A C 1
ATOM 2581 O O . ILE A 1 338 ? -7.714 20.143 14.689 1.00 98.44 338 ILE A O 1
ATOM 2585 N N . ALA A 1 339 ? -9.169 20.466 13.007 1.00 98.19 339 ALA A N 1
ATOM 2586 C CA . ALA A 1 339 ? -8.162 20.887 12.038 1.00 98.19 339 ALA A CA 1
ATOM 2587 C C . ALA A 1 339 ? -7.626 22.306 12.289 1.00 98.19 339 ALA A C 1
ATOM 2589 O O . ALA A 1 339 ? -6.437 22.541 12.088 1.00 98.19 339 ALA A O 1
ATOM 2590 N N . ALA A 1 340 ? -8.480 23.241 12.710 1.00 98.06 340 ALA A N 1
ATOM 2591 C CA . ALA A 1 340 ? -8.116 24.638 12.932 1.00 98.06 340 ALA A CA 1
ATOM 2592 C C . ALA A 1 340 ? -7.453 24.861 14.296 1.00 98.06 340 ALA A C 1
ATOM 2594 O O . ALA A 1 340 ? -6.586 25.723 14.410 1.00 98.06 340 ALA A O 1
ATOM 2595 N N . GLU A 1 341 ? -7.821 24.089 15.325 1.00 97.88 341 GLU A N 1
ATOM 2596 C CA . GLU A 1 341 ? -7.141 24.162 16.621 1.00 97.88 341 GLU A CA 1
ATOM 2597 C C . GLU A 1 341 ? -5.807 23.409 16.634 1.00 97.88 341 GLU A C 1
ATOM 2599 O O . GLU A 1 341 ? -4.947 23.714 17.461 1.00 97.88 341 GLU A O 1
ATOM 2604 N N . GLY A 1 342 ? -5.632 22.406 15.765 1.00 96.94 342 GLY A N 1
ATOM 2605 C CA . GLY A 1 342 ? -4.378 21.661 15.647 1.00 96.94 342 GLY A CA 1
ATOM 2606 C C . GLY A 1 342 ? -3.964 20.934 16.933 1.00 96.94 342 GLY A C 1
ATOM 2607 O O . GLY A 1 342 ? -2.768 20.735 17.165 1.00 96.94 342 GLY A O 1
ATOM 2608 N N . LYS A 1 343 ? -4.929 20.564 17.788 1.00 97.62 343 LYS A N 1
ATOM 2609 C CA . LYS A 1 343 ? -4.711 19.852 19.060 1.00 97.62 343 LYS A CA 1
ATOM 2610 C C . LYS A 1 343 ? -4.829 18.338 18.880 1.00 97.62 343 LYS A C 1
ATOM 2612 O O . LYS A 1 343 ? -5.499 17.848 17.973 1.00 97.62 343 LYS A O 1
ATOM 2617 N N . LYS A 1 344 ? -4.175 17.577 19.765 1.00 97.88 344 LYS A N 1
ATOM 2618 C CA . LYS A 1 344 ? -4.267 16.109 19.767 1.00 97.88 344 LYS A CA 1
ATOM 2619 C C . LYS A 1 344 ? -5.633 15.682 20.305 1.00 97.88 344 LYS A C 1
ATOM 2621 O O . LYS A 1 344 ? -5.915 15.902 21.481 1.00 97.88 344 LYS A O 1
ATOM 2626 N N . VAL A 1 345 ? -6.408 14.994 19.472 1.00 98.56 345 VAL A N 1
ATOM 2627 C CA . VAL A 1 345 ? -7.636 14.288 19.851 1.00 98.56 345 VAL A CA 1
ATOM 2628 C C . VAL A 1 345 ? -7.227 12.954 20.469 1.00 98.56 345 VAL A C 1
ATOM 2630 O O . VAL A 1 345 ? -6.604 12.113 19.813 1.00 98.56 345 VAL A O 1
ATOM 2633 N N . LYS A 1 346 ? -7.491 12.776 21.765 1.00 98.44 346 LYS A N 1
ATOM 2634 C CA . LYS A 1 346 ? -7.079 11.574 22.515 1.00 98.44 346 LYS A CA 1
ATOM 2635 C C . LYS A 1 346 ? -7.964 10.378 22.168 1.00 98.44 346 LYS A C 1
ATOM 2637 O O . LYS A 1 346 ? -9.062 10.558 21.656 1.00 98.44 346 LYS A O 1
ATOM 2642 N N . ALA A 1 347 ? -7.507 9.163 22.471 1.00 98.44 347 ALA A N 1
ATOM 2643 C CA . ALA A 1 347 ? -8.209 7.928 22.115 1.00 98.44 347 ALA A CA 1
ATOM 2644 C C . ALA A 1 347 ? -9.680 7.874 22.576 1.00 98.44 347 ALA A C 1
ATOM 2646 O O . ALA A 1 347 ? -10.536 7.488 21.787 1.00 98.44 347 ALA A O 1
ATOM 2647 N N . GLU A 1 348 ? -9.993 8.302 23.805 1.00 98.62 348 GLU A N 1
ATOM 2648 C CA . GLU A 1 348 ? -11.375 8.326 24.322 1.00 98.62 348 GLU A CA 1
ATOM 2649 C C . GLU A 1 348 ? -12.291 9.252 23.514 1.00 98.62 348 GLU A C 1
ATOM 2651 O O . GLU A 1 348 ? -13.411 8.881 23.167 1.00 98.62 348 GLU A O 1
ATOM 2656 N N . GLU A 1 349 ? -11.794 10.435 23.154 1.00 98.56 349 GLU A N 1
ATOM 2657 C CA . GLU A 1 349 ? -12.514 11.363 22.284 1.00 98.56 349 GLU A CA 1
ATOM 2658 C C . GLU A 1 349 ? -12.581 10.837 20.844 1.00 98.56 349 GLU A C 1
ATOM 2660 O O . GLU A 1 349 ? -13.606 10.952 20.183 1.00 98.56 349 GLU A O 1
ATOM 2665 N N . CYS A 1 350 ? -11.528 10.169 20.360 1.00 98.75 350 CYS A N 1
ATOM 2666 C CA . CYS A 1 350 ? -11.578 9.490 19.069 1.00 98.75 350 CYS A CA 1
ATOM 2667 C C . CYS A 1 350 ? -12.688 8.431 19.044 1.00 98.75 350 CYS A C 1
ATOM 2669 O O . CYS A 1 350 ? -13.349 8.277 18.023 1.00 98.75 350 CYS A O 1
ATOM 2671 N N . LEU A 1 351 ? -12.906 7.707 20.146 1.00 98.75 351 LEU A N 1
ATOM 2672 C CA . LEU A 1 351 ? -13.963 6.703 20.240 1.00 98.75 351 LEU A CA 1
ATOM 2673 C C . LEU A 1 351 ? -15.347 7.359 20.239 1.00 98.75 351 LEU A C 1
ATOM 2675 O O . LEU A 1 351 ? -16.220 6.920 19.495 1.00 98.75 351 LEU A O 1
ATOM 2679 N N . SER A 1 352 ? -15.543 8.429 21.019 1.00 98.44 352 SER A N 1
ATOM 2680 C CA . SER A 1 352 ? -16.835 9.131 21.084 1.00 98.44 352 SER A CA 1
ATOM 2681 C C . SER A 1 352 ? -17.211 9.817 19.767 1.00 98.44 352 SER A C 1
ATOM 2683 O O . SER A 1 352 ? -18.392 9.899 19.437 1.00 98.44 352 SER A O 1
ATOM 2685 N N . LEU A 1 353 ? -16.216 10.265 18.999 1.00 98.12 353 LEU A N 1
ATOM 2686 C CA . LEU A 1 353 ? -16.392 10.887 17.687 1.00 98.12 353 LEU A CA 1
ATOM 2687 C C . LEU A 1 353 ? -16.456 9.883 16.523 1.00 98.12 353 LEU A C 1
ATOM 2689 O O . LEU A 1 353 ? -16.685 10.297 15.391 1.00 98.12 353 LEU A O 1
ATOM 2693 N N . GLY A 1 354 ? -16.222 8.587 16.755 1.00 97.38 354 GLY A N 1
ATOM 2694 C CA . GLY A 1 354 ? -16.172 7.576 15.687 1.00 97.38 354 GLY A CA 1
ATOM 2695 C C . GLY A 1 354 ? -14.878 7.570 14.855 1.00 97.38 354 GLY A C 1
ATOM 2696 O O . GLY A 1 354 ? -14.792 6.882 13.839 1.00 97.38 354 GLY A O 1
ATOM 2697 N N . LEU A 1 355 ? -13.840 8.286 15.298 1.00 98.44 355 LEU A N 1
ATOM 2698 C CA . LEU A 1 355 ? -12.495 8.259 14.711 1.00 98.44 355 LEU A CA 1
ATOM 2699 C C . LEU A 1 355 ? -11.720 6.979 15.059 1.00 98.44 355 LEU A C 1
ATOM 2701 O O . LEU A 1 355 ? -10.722 6.679 14.412 1.00 98.44 355 LEU A O 1
ATOM 2705 N N . THR A 1 356 ? -12.148 6.203 16.056 1.00 98.75 356 THR A N 1
ATOM 2706 C CA . THR A 1 356 ? -11.671 4.831 16.299 1.00 98.75 356 THR A CA 1
ATOM 2707 C C . THR A 1 356 ? -12.831 3.933 16.700 1.00 98.75 356 THR A C 1
ATOM 2709 O O . THR A 1 356 ? -13.811 4.409 17.266 1.00 98.75 356 THR A O 1
ATOM 2712 N N . ASN A 1 357 ? -12.737 2.633 16.418 1.00 98.75 357 ASN A N 1
ATOM 2713 C CA . ASN A 1 357 ? -13.825 1.704 16.713 1.00 98.75 357 ASN A CA 1
ATOM 2714 C C . ASN A 1 357 ? -13.696 1.052 18.093 1.00 98.75 357 ASN A C 1
ATOM 2716 O O . ASN A 1 357 ? -14.705 0.656 18.672 1.00 98.75 357 ASN A O 1
ATOM 2720 N N . LYS A 1 358 ? -12.472 0.892 18.609 1.00 98.12 358 LYS A N 1
ATOM 2721 C CA . LYS A 1 358 ? -12.234 0.335 19.948 1.00 98.12 358 LYS A CA 1
ATOM 2722 C C . LYS A 1 358 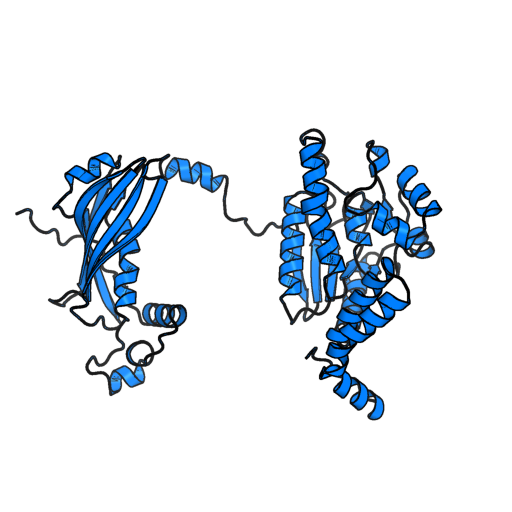? -10.915 0.817 20.548 1.00 98.12 358 LYS A C 1
ATOM 2724 O O . LYS A 1 358 ? -9.973 1.145 19.821 1.00 98.12 358 LYS A O 1
ATOM 2729 N N . ILE A 1 359 ? -10.859 0.809 21.879 1.00 98.81 359 ILE A N 1
ATOM 2730 C CA . ILE A 1 359 ? -9.660 1.084 22.674 1.00 98.81 359 ILE A CA 1
ATOM 2731 C C . ILE A 1 359 ? -9.301 -0.184 23.452 1.00 98.81 359 ILE A C 1
ATOM 2733 O O . ILE A 1 359 ? -10.179 -0.795 24.058 1.00 98.81 359 ILE A O 1
ATOM 2737 N N . VAL A 1 360 ? -8.032 -0.582 23.422 1.00 98.75 360 VAL A N 1
ATOM 2738 C CA . VAL A 1 360 ? -7.500 -1.770 24.114 1.00 98.75 360 VAL A CA 1
ATOM 2739 C C . VAL A 1 360 ? -6.214 -1.431 24.872 1.00 98.75 360 VAL A C 1
ATOM 2741 O O . VAL A 1 360 ? -5.671 -0.339 24.706 1.00 98.75 360 VAL A O 1
ATOM 2744 N N . ALA A 1 361 ? -5.723 -2.344 25.713 1.00 98.19 361 ALA A N 1
ATOM 2745 C CA . ALA A 1 361 ? -4.434 -2.172 26.383 1.00 98.19 361 ALA A CA 1
ATOM 2746 C C . ALA A 1 361 ? -3.267 -2.116 25.374 1.00 98.19 361 ALA A C 1
ATOM 2748 O O . ALA A 1 361 ? -3.363 -2.657 24.271 1.00 98.19 361 ALA A O 1
ATOM 2749 N N . GLU A 1 362 ? -2.167 -1.452 25.746 1.00 95.88 362 GLU A N 1
ATOM 2750 C CA . GLU A 1 362 ? -1.011 -1.219 24.860 1.00 95.88 362 GLU A CA 1
ATOM 2751 C C . GLU A 1 362 ? -0.421 -2.522 24.297 1.00 95.88 362 GLU A C 1
ATOM 2753 O O . GLU A 1 362 ? -0.145 -2.625 23.103 1.00 95.88 362 GLU A O 1
ATOM 2758 N N . ASP A 1 363 ? -0.280 -3.534 25.151 1.00 96.38 363 ASP A N 1
ATOM 2759 C CA . ASP A 1 363 ? 0.254 -4.858 24.828 1.00 96.38 363 ASP A CA 1
ATOM 2760 C C . ASP A 1 363 ? -0.718 -5.734 24.022 1.00 96.38 363 ASP A C 1
ATOM 2762 O O . ASP A 1 363 ? -0.298 -6.713 23.412 1.00 96.38 363 ASP A O 1
ATOM 2766 N N . GLN A 1 364 ? -1.996 -5.353 23.952 1.00 97.81 364 GLN A N 1
ATOM 2767 C CA . GLN A 1 364 ? -3.038 -6.078 23.219 1.00 97.81 364 GLN A CA 1
ATOM 2768 C C . GLN A 1 364 ? -3.355 -5.476 21.848 1.00 97.81 364 GLN A C 1
ATOM 2770 O O . GLN A 1 364 ? -4.152 -6.037 21.097 1.00 97.81 364 GLN A O 1
ATOM 2775 N N . LEU A 1 365 ? -2.775 -4.326 21.500 1.00 98.44 365 LEU A N 1
ATOM 2776 C CA . LEU A 1 365 ? -3.166 -3.566 20.314 1.00 98.44 365 LEU A CA 1
ATOM 2777 C C . LEU A 1 365 ? -3.075 -4.375 19.015 1.00 98.44 365 LEU A C 1
ATOM 2779 O O . LEU A 1 365 ? -4.062 -4.494 18.283 1.00 98.44 365 LEU A O 1
ATOM 2783 N N . LEU A 1 366 ? -1.882 -4.895 18.715 1.00 98.19 366 LEU A N 1
ATOM 2784 C CA . LEU A 1 366 ? -1.624 -5.586 17.454 1.00 98.19 366 LEU A CA 1
ATOM 2785 C C . LEU A 1 366 ? -2.396 -6.906 17.390 1.00 98.19 366 LEU A C 1
ATOM 2787 O O . LEU A 1 366 ? -3.025 -7.195 16.374 1.00 98.19 366 LEU A O 1
ATOM 2791 N N . GLU A 1 367 ? -2.412 -7.664 18.489 1.00 98.31 367 GLU A N 1
ATOM 2792 C CA . GLU A 1 367 ? -3.186 -8.901 18.602 1.00 98.31 367 GLU A CA 1
ATOM 2793 C C . GLU A 1 367 ? -4.674 -8.640 18.346 1.00 98.31 367 GLU A C 1
ATOM 2795 O O . GLU A 1 367 ? -5.268 -9.263 17.469 1.00 98.31 367 GLU A O 1
ATOM 2800 N N . SER A 1 368 ? -5.258 -7.636 19.002 1.00 98.69 368 SER A N 1
ATOM 2801 C CA . SER A 1 368 ? -6.676 -7.304 18.856 1.00 98.69 368 SER A CA 1
ATOM 2802 C C . SER A 1 368 ? -7.044 -6.819 17.446 1.00 98.69 368 SER A C 1
ATOM 2804 O O . SER A 1 368 ? -8.187 -6.992 17.002 1.00 98.69 368 SER A O 1
ATOM 2806 N N . ALA A 1 369 ? -6.108 -6.195 16.724 1.00 98.81 369 ALA A N 1
ATOM 2807 C CA . ALA A 1 369 ? -6.288 -5.838 15.318 1.00 98.81 369 ALA A CA 1
ATOM 2808 C C . ALA A 1 369 ? -6.195 -7.067 14.399 1.00 98.81 369 ALA A C 1
ATOM 2810 O O . ALA A 1 369 ? -7.034 -7.226 13.511 1.00 98.81 369 ALA A O 1
ATOM 2811 N N . ILE A 1 370 ? -5.235 -7.965 14.643 1.00 98.75 370 ILE A N 1
ATOM 2812 C CA . ILE A 1 370 ? -5.074 -9.224 13.902 1.00 98.75 370 ILE A CA 1
ATOM 2813 C C . ILE A 1 370 ? -6.279 -10.143 14.113 1.00 98.75 370 ILE A C 1
ATOM 2815 O O . ILE A 1 370 ? -6.771 -10.727 13.151 1.00 98.75 370 ILE A O 1
ATOM 2819 N N . GLU A 1 371 ? -6.797 -10.268 15.332 1.00 98.62 371 GLU A N 1
ATOM 2820 C CA . GLU A 1 371 ? -8.009 -11.042 15.617 1.00 98.62 371 GLU A CA 1
ATOM 2821 C C . GLU A 1 371 ? -9.222 -10.504 14.857 1.00 98.62 371 GLU A C 1
ATOM 2823 O O . GLU A 1 371 ? -9.993 -11.273 14.279 1.00 98.62 371 GLU A O 1
ATOM 2828 N N . TRP A 1 372 ? -9.363 -9.178 14.788 1.00 98.69 372 TRP A N 1
ATOM 2829 C CA . TRP A 1 372 ? -10.430 -8.559 14.010 1.00 98.69 372 TRP A CA 1
ATOM 2830 C C . TRP A 1 372 ? -10.257 -8.827 12.512 1.00 98.69 372 TRP A C 1
ATOM 2832 O O . TRP A 1 372 ? -11.207 -9.226 11.833 1.00 98.69 372 TRP A O 1
ATOM 2842 N N . ALA A 1 373 ? -9.031 -8.696 12.005 1.00 98.75 373 ALA A N 1
ATOM 2843 C CA . ALA A 1 373 ? -8.701 -9.021 10.626 1.00 98.75 373 ALA A CA 1
ATOM 2844 C C . ALA A 1 373 ? -9.007 -10.495 10.307 1.00 98.75 373 ALA A C 1
ATOM 2846 O O . ALA A 1 373 ? -9.629 -10.776 9.286 1.00 98.75 373 ALA A O 1
ATOM 2847 N N . LYS A 1 374 ? -8.671 -11.434 11.205 1.00 98.44 374 LYS A N 1
ATOM 2848 C CA . LYS A 1 374 ? -9.009 -12.866 11.090 1.00 98.44 374 LYS A CA 1
ATOM 2849 C C . LYS A 1 374 ? -10.518 -13.098 11.049 1.00 98.44 374 LYS A C 1
ATOM 2851 O O . LYS A 1 374 ? -10.989 -13.888 10.232 1.00 98.44 374 LYS A O 1
ATOM 2856 N N . ALA A 1 375 ? -11.284 -12.405 11.891 1.00 98.19 375 ALA A N 1
ATOM 2857 C CA . ALA A 1 375 ? -12.741 -12.521 11.909 1.00 98.19 375 ALA A CA 1
ATOM 2858 C C . ALA A 1 375 ? -13.382 -12.053 10.591 1.00 98.19 375 ALA A C 1
ATOM 2860 O O . ALA A 1 375 ? -14.328 -12.685 10.115 1.00 98.19 375 ALA A O 1
ATOM 2861 N N . LEU A 1 376 ? -12.855 -10.985 9.980 1.00 98.25 376 LEU A N 1
ATOM 2862 C CA . LEU A 1 376 ? -13.304 -10.498 8.672 1.00 98.25 376 LEU A CA 1
ATOM 2863 C C . LEU A 1 376 ? -12.812 -11.384 7.520 1.00 98.25 376 LEU A C 1
ATOM 2865 O O . LEU A 1 376 ? -13.583 -11.695 6.619 1.00 98.25 376 LEU A O 1
ATOM 2869 N N . ALA A 1 377 ? -11.573 -11.872 7.580 1.00 97.56 377 ALA A N 1
ATOM 2870 C CA . ALA A 1 377 ? -10.997 -12.791 6.596 1.00 97.56 377 ALA A CA 1
ATOM 2871 C C . ALA A 1 377 ? -11.694 -14.166 6.553 1.00 97.56 377 ALA A C 1
ATOM 2873 O O . ALA A 1 377 ? -11.566 -14.906 5.572 1.00 97.56 377 ALA A O 1
ATOM 2874 N N . ALA A 1 378 ? -12.421 -14.516 7.617 1.00 96.81 378 ALA A N 1
ATOM 2875 C CA . ALA A 1 378 ? -13.267 -15.701 7.690 1.00 96.81 378 ALA A CA 1
ATOM 2876 C C . ALA A 1 378 ? -14.661 -15.506 7.062 1.00 96.81 378 ALA A C 1
ATOM 2878 O O . ALA A 1 378 ? -15.432 -16.463 7.028 1.00 96.81 378 ALA A O 1
ATOM 2879 N N . LYS A 1 379 ? -15.016 -14.296 6.609 1.00 97.62 379 LYS A N 1
ATOM 2880 C CA . LYS A 1 379 ? -16.235 -14.025 5.827 1.00 97.62 379 LYS A CA 1
ATOM 2881 C C . LYS A 1 379 ? -15.985 -14.285 4.335 1.00 97.62 379 LYS A C 1
ATOM 2883 O O . LYS A 1 379 ? -14.848 -14.518 3.932 1.00 97.62 379 LYS A O 1
ATOM 2888 N N . ALA A 1 380 ? -17.048 -14.236 3.531 1.00 97.69 380 ALA A N 1
ATOM 2889 C CA . ALA A 1 380 ? -16.977 -14.364 2.077 1.00 97.69 380 ALA A CA 1
ATOM 2890 C C . ALA A 1 380 ? -16.182 -13.192 1.463 1.00 97.69 380 ALA A C 1
ATOM 2892 O O . ALA A 1 380 ? -16.658 -12.054 1.538 1.00 97.69 380 ALA A O 1
ATOM 2893 N N . PRO A 1 381 ? -14.987 -13.415 0.875 1.00 96.81 381 PRO A N 1
ATOM 2894 C CA . PRO A 1 381 ? -14.122 -12.331 0.406 1.00 96.81 381 PRO A CA 1
ATOM 2895 C C . PRO A 1 381 ? -14.779 -11.432 -0.646 1.00 96.81 381 PRO A C 1
ATOM 2897 O O . PRO A 1 381 ? -14.631 -10.214 -0.577 1.00 96.81 381 PRO A O 1
ATOM 2900 N N . ILE A 1 382 ? -15.546 -12.019 -1.573 1.00 97.38 382 ILE A N 1
ATOM 2901 C CA . ILE A 1 382 ? -16.267 -11.272 -2.616 1.00 97.38 382 ILE A CA 1
ATOM 2902 C C . ILE A 1 382 ? -17.293 -10.328 -1.976 1.00 97.38 382 ILE A C 1
ATOM 2904 O O . ILE A 1 382 ? -17.286 -9.134 -2.261 1.00 97.38 382 ILE A O 1
ATOM 2908 N N . ALA A 1 383 ? -18.109 -10.826 -1.042 1.00 98.06 383 ALA A N 1
ATOM 2909 C CA . ALA A 1 383 ? -19.123 -10.021 -0.360 1.00 98.06 383 ALA A CA 1
ATOM 2910 C C . ALA A 1 383 ? -18.512 -8.906 0.508 1.00 98.06 383 ALA A C 1
ATOM 2912 O O . ALA A 1 383 ? -19.034 -7.793 0.535 1.00 98.06 383 ALA A O 1
ATOM 2913 N N . VAL A 1 384 ? -17.393 -9.171 1.194 1.00 98.12 384 VAL A N 1
ATOM 2914 C CA . VAL A 1 384 ? -16.666 -8.143 1.964 1.00 98.12 384 VAL A CA 1
ATOM 2915 C C . VAL A 1 384 ? -16.119 -7.051 1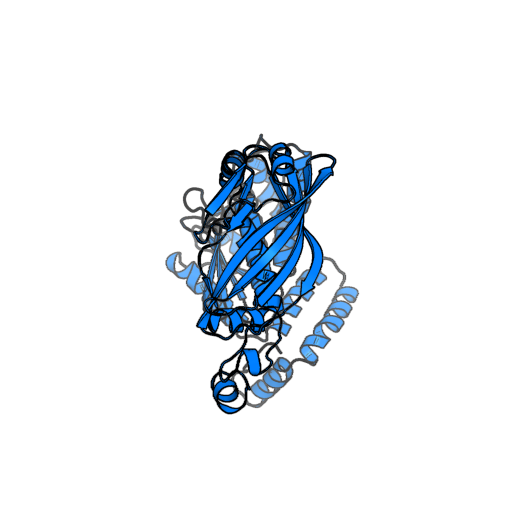.043 1.00 98.12 384 VAL A C 1
ATOM 2917 O O . VAL A 1 384 ? -16.228 -5.868 1.364 1.00 98.12 384 VAL A O 1
ATOM 2920 N N . GLY A 1 385 ? -15.554 -7.438 -0.103 1.00 97.75 385 GLY A N 1
ATOM 2921 C CA . GLY A 1 385 ? -15.071 -6.506 -1.118 1.00 97.75 385 GLY A CA 1
ATOM 2922 C C . GLY A 1 385 ? -16.180 -5.609 -1.664 1.00 97.75 385 GLY A C 1
ATOM 2923 O O . GLY A 1 385 ? -16.015 -4.391 -1.664 1.00 97.75 385 GLY A O 1
ATOM 2924 N N . ILE A 1 386 ? -17.314 -6.206 -2.045 1.00 98.06 386 ILE A N 1
ATOM 2925 C CA . ILE A 1 386 ? -18.511 -5.492 -2.518 1.00 98.06 386 ILE A CA 1
ATOM 2926 C C . ILE A 1 386 ? -19.021 -4.528 -1.445 1.00 98.06 386 ILE A C 1
ATOM 2928 O O . ILE A 1 386 ? -19.161 -3.346 -1.720 1.00 98.06 386 ILE A O 1
ATOM 2932 N N . THR A 1 387 ? -19.161 -4.989 -0.194 1.00 98.25 387 THR A N 1
ATOM 2933 C CA . THR A 1 387 ? -19.617 -4.145 0.929 1.00 98.25 387 THR A CA 1
ATOM 2934 C C . THR A 1 387 ? -18.784 -2.869 1.047 1.00 98.25 387 THR A C 1
ATOM 2936 O O . THR A 1 387 ? -19.317 -1.780 1.241 1.00 98.25 387 THR A O 1
ATOM 2939 N N . LYS A 1 388 ? -17.457 -2.986 0.931 1.00 97.62 388 LYS A N 1
ATOM 2940 C CA . LYS A 1 388 ? -16.566 -1.826 0.980 1.00 97.62 388 LYS A CA 1
ATOM 2941 C C . LYS A 1 388 ? -16.749 -0.909 -0.232 1.00 97.62 388 LYS A C 1
ATOM 2943 O O . LYS A 1 388 ? -16.784 0.307 -0.060 1.00 97.62 388 LYS A O 1
ATOM 2948 N N . GLU A 1 389 ? -16.856 -1.468 -1.435 1.00 96.62 389 GLU A N 1
ATOM 2949 C CA . GLU A 1 389 ? -17.067 -0.691 -2.662 1.00 96.62 389 GLU A CA 1
ATOM 2950 C C . GLU A 1 389 ? -18.398 0.071 -2.646 1.00 96.62 389 GLU A C 1
ATOM 2952 O O . GLU A 1 389 ? -18.408 1.250 -2.993 1.00 96.62 389 GLU A O 1
ATOM 2957 N N . ASP A 1 390 ? -19.482 -0.559 -2.192 1.00 97.81 390 ASP A N 1
ATOM 2958 C CA . ASP A 1 390 ? -20.813 0.050 -2.111 1.00 97.81 390 ASP A CA 1
ATOM 2959 C C . ASP A 1 390 ? -20.830 1.215 -1.118 1.00 97.81 390 ASP A C 1
ATOM 2961 O O . ASP A 1 390 ? -21.301 2.306 -1.439 1.00 97.81 390 ASP A O 1
ATOM 2965 N N . LEU A 1 391 ? -20.227 1.035 0.065 1.00 96.75 391 LEU A N 1
ATOM 2966 C CA . LEU A 1 391 ? -20.116 2.103 1.063 1.00 96.75 391 LEU A CA 1
ATOM 2967 C C . LEU A 1 391 ? -19.287 3.286 0.554 1.00 96.75 391 LEU A C 1
ATOM 2969 O O . LEU A 1 391 ? -19.629 4.435 0.827 1.00 96.75 391 LEU A O 1
ATOM 2973 N N . VAL A 1 392 ? -18.203 3.027 -0.186 1.00 94.56 392 VAL A N 1
ATOM 2974 C CA . VAL A 1 392 ? -17.404 4.091 -0.811 1.00 94.56 392 VAL A CA 1
ATOM 2975 C C . VAL A 1 392 ? -18.198 4.803 -1.900 1.00 94.56 392 VAL A C 1
ATOM 2977 O O . VAL A 1 392 ? -18.178 6.030 -1.948 1.00 94.56 392 VAL A O 1
ATOM 2980 N N . HIS A 1 393 ? -18.928 4.065 -2.735 1.00 96.19 393 HIS A N 1
ATOM 2981 C CA . HIS A 1 393 ? -19.758 4.643 -3.785 1.00 96.19 393 HIS A CA 1
ATOM 2982 C C . HIS A 1 393 ? -20.875 5.528 -3.209 1.00 96.19 393 HIS A C 1
ATOM 2984 O O . HIS A 1 393 ? -21.048 6.665 -3.649 1.00 96.19 393 HIS A O 1
ATOM 2990 N N . ALA A 1 394 ? -21.577 5.061 -2.176 1.00 96.88 394 ALA A N 1
ATOM 2991 C CA . ALA A 1 394 ? -22.680 5.791 -1.551 1.00 96.88 394 ALA A CA 1
ATOM 2992 C C . ALA A 1 394 ? -22.261 7.144 -0.945 1.00 96.88 394 ALA A C 1
ATOM 2994 O O . ALA A 1 394 ? -23.084 8.047 -0.819 1.00 96.88 394 ALA A O 1
ATOM 2995 N N . MET A 1 395 ? -20.983 7.324 -0.590 1.00 92.88 395 MET A N 1
ATOM 2996 C CA . MET A 1 395 ? -20.486 8.595 -0.044 1.00 92.88 395 MET A CA 1
ATOM 2997 C C . MET A 1 395 ? -20.476 9.751 -1.053 1.00 92.88 395 MET A C 1
ATOM 2999 O O . MET A 1 395 ? -20.400 10.906 -0.626 1.00 92.88 395 MET A O 1
ATOM 3003 N N . ASP A 1 396 ? -20.528 9.458 -2.354 1.00 92.94 396 ASP A N 1
ATOM 3004 C CA . ASP A 1 396 ? -20.444 10.455 -3.428 1.00 92.94 396 ASP A CA 1
ATOM 3005 C C . ASP A 1 396 ? -21.671 10.448 -4.360 1.00 92.94 396 ASP A C 1
ATOM 3007 O O . ASP A 1 396 ? -21.731 11.248 -5.293 1.00 92.94 396 ASP A O 1
ATOM 3011 N N . ASN A 1 397 ? -22.656 9.578 -4.107 1.00 97.00 397 ASN A N 1
ATOM 3012 C CA . ASN A 1 397 ? -23.801 9.350 -4.990 1.00 97.00 397 ASN A CA 1
ATOM 3013 C C . ASN A 1 397 ? -25.127 9.391 -4.223 1.00 97.00 397 ASN A C 1
ATOM 3015 O O . ASN A 1 397 ? -25.174 9.293 -2.996 1.00 97.00 397 ASN A O 1
ATOM 3019 N N . ASN A 1 398 ? -26.233 9.561 -4.949 1.00 98.06 398 ASN A N 1
ATOM 3020 C CA . ASN A 1 398 ? -27.561 9.543 -4.334 1.00 98.06 398 ASN A CA 1
ATOM 3021 C C . ASN A 1 398 ? -28.080 8.106 -4.122 1.00 98.06 398 ASN A C 1
ATOM 3023 O O . ASN A 1 398 ? -27.476 7.132 -4.570 1.00 98.06 398 ASN A O 1
ATOM 3027 N N . LEU A 1 399 ? -29.228 7.971 -3.447 1.00 98.12 399 LEU A N 1
ATOM 3028 C CA . LEU A 1 399 ? -29.825 6.668 -3.132 1.00 98.12 399 LEU A CA 1
ATOM 3029 C C . LEU A 1 399 ? -30.100 5.817 -4.383 1.00 98.12 399 LEU A C 1
ATOM 3031 O O . LEU A 1 399 ? -29.809 4.627 -4.387 1.00 98.12 399 LEU A O 1
ATOM 3035 N N . THR A 1 400 ? -30.654 6.414 -5.440 1.00 98.44 400 THR A N 1
ATOM 3036 C CA . THR A 1 400 ? -31.027 5.688 -6.664 1.00 98.44 400 THR A CA 1
ATOM 3037 C C . THR A 1 400 ? -29.794 5.170 -7.400 1.00 98.44 400 THR A C 1
ATOM 3039 O O . THR A 1 400 ? -29.778 4.022 -7.836 1.00 98.44 400 THR A O 1
ATOM 3042 N N . GLU A 1 401 ? -28.755 5.999 -7.516 1.00 98.19 401 GLU A N 1
ATOM 3043 C CA . GLU A 1 401 ? -27.467 5.609 -8.106 1.00 98.19 401 GLU A CA 1
ATOM 3044 C C . GLU A 1 401 ? -26.779 4.522 -7.275 1.00 98.19 401 GLU A C 1
ATOM 3046 O O . GLU A 1 401 ? -26.284 3.548 -7.837 1.00 98.19 401 GLU A O 1
ATOM 3051 N N . SER A 1 402 ? -26.833 4.638 -5.945 1.00 98.38 402 SER A N 1
ATOM 3052 C CA . SER A 1 402 ? -26.241 3.653 -5.035 1.00 98.38 402 SER A CA 1
ATOM 3053 C C . SER A 1 402 ? -26.916 2.287 -5.158 1.00 98.38 402 SER A C 1
ATOM 3055 O O . SER A 1 402 ? -26.222 1.296 -5.341 1.00 98.38 402 SER A O 1
ATOM 3057 N N . ILE A 1 403 ? -28.254 2.223 -5.184 1.00 98.50 403 ILE A N 1
ATOM 3058 C CA . ILE A 1 403 ? -28.989 0.957 -5.378 1.00 98.50 403 ILE A CA 1
ATOM 3059 C C . ILE A 1 403 ? -28.667 0.326 -6.741 1.00 98.50 403 ILE A C 1
ATOM 3061 O O . ILE A 1 403 ? -28.529 -0.893 -6.850 1.00 98.50 403 ILE A O 1
ATOM 3065 N N . ALA A 1 404 ? -28.553 1.136 -7.798 1.00 98.31 404 ALA A N 1
ATOM 3066 C CA . ALA A 1 404 ? -28.171 0.636 -9.117 1.00 98.31 404 ALA A CA 1
ATOM 3067 C C . ALA A 1 404 ? -26.746 0.056 -9.116 1.00 98.31 404 ALA A C 1
ATOM 3069 O O . ALA A 1 404 ? -26.515 -1.005 -9.697 1.00 98.31 404 ALA A O 1
ATOM 3070 N N . TYR A 1 405 ? -25.813 0.720 -8.432 1.00 98.06 405 TYR A N 1
ATOM 3071 C CA . TYR A 1 405 ? -24.442 0.247 -8.268 1.00 98.06 405 TYR A CA 1
ATOM 3072 C C . TYR A 1 405 ? -24.374 -1.050 -7.446 1.00 98.06 405 TYR A C 1
ATOM 3074 O O . TYR A 1 405 ? -23.757 -2.016 -7.894 1.00 98.06 405 TYR A O 1
ATOM 3082 N N . GLU A 1 406 ? -25.068 -1.108 -6.304 1.00 98.38 406 GLU A N 1
ATOM 3083 C CA . GLU A 1 406 ? -25.204 -2.307 -5.463 1.00 98.38 406 GLU A CA 1
ATOM 3084 C C . GLU A 1 406 ? -25.712 -3.492 -6.295 1.00 98.38 406 GLU A C 1
ATOM 3086 O O . GLU A 1 406 ? -25.108 -4.563 -6.295 1.00 98.38 406 GLU A O 1
ATOM 3091 N N . ALA A 1 407 ? -26.783 -3.296 -7.075 1.00 98.25 407 ALA A N 1
ATOM 3092 C CA . ALA A 1 407 ? -27.349 -4.340 -7.928 1.00 98.25 407 ALA A CA 1
ATOM 3093 C C . ALA A 1 407 ? -26.340 -4.872 -8.962 1.00 98.25 407 ALA A C 1
ATOM 3095 O O . ALA A 1 407 ? -26.279 -6.081 -9.185 1.00 98.25 407 ALA A O 1
ATOM 3096 N N . GLU A 1 408 ? -25.531 -3.996 -9.566 1.00 98.06 408 GLU A N 1
ATOM 3097 C CA . GLU A 1 408 ? -24.472 -4.390 -10.501 1.00 98.06 408 GLU A CA 1
ATOM 3098 C C . GLU A 1 408 ? -23.374 -5.206 -9.802 1.00 98.06 408 GLU A C 1
ATOM 3100 O O . GLU A 1 408 ? -22.956 -6.250 -10.308 1.00 98.06 408 GLU A O 1
ATOM 3105 N N . LYS A 1 409 ? -22.905 -4.764 -8.628 1.00 97.06 409 LYS A N 1
ATOM 3106 C CA . LYS A 1 409 ? -21.834 -5.459 -7.893 1.00 97.06 409 LYS A CA 1
ATOM 3107 C C . LYS A 1 409 ? -22.297 -6.777 -7.287 1.00 97.06 409 LYS A C 1
ATOM 3109 O O . LYS A 1 409 ? -21.525 -7.739 -7.277 1.00 97.06 409 LYS A O 1
ATOM 3114 N N . GLN A 1 410 ? -23.559 -6.864 -6.875 1.00 97.38 410 GLN A N 1
ATOM 3115 C CA . GLN A 1 410 ? -24.143 -8.060 -6.277 1.00 97.38 410 GLN A CA 1
ATOM 3116 C C . GLN A 1 410 ? -24.160 -9.266 -7.231 1.00 97.38 410 GLN A C 1
ATOM 3118 O O . GLN A 1 410 ? -24.148 -10.400 -6.753 1.00 97.38 410 GLN A O 1
ATOM 3123 N N . ILE A 1 411 ? -24.118 -9.057 -8.556 1.00 97.69 411 ILE A N 1
ATOM 3124 C CA . ILE A 1 411 ? -24.032 -10.140 -9.556 1.00 97.69 411 ILE A CA 1
ATOM 3125 C C . ILE A 1 411 ? -22.871 -11.090 -9.231 1.00 97.69 411 ILE A C 1
ATOM 3127 O O . ILE A 1 411 ? -23.075 -12.299 -9.149 1.00 97.69 411 ILE A O 1
ATOM 3131 N N . ALA A 1 412 ? -21.686 -10.549 -8.928 1.00 95.19 412 ALA A N 1
ATOM 3132 C CA . ALA A 1 412 ? -20.515 -11.360 -8.593 1.00 95.19 412 ALA A CA 1
ATOM 3133 C C . ALA A 1 412 ? -20.713 -12.191 -7.312 1.00 95.19 412 ALA A C 1
ATOM 3135 O O . ALA A 1 412 ? -20.189 -13.296 -7.199 1.00 95.19 412 ALA A O 1
ATOM 3136 N N . ALA A 1 413 ? -21.481 -11.687 -6.340 1.00 96.00 413 ALA A N 1
ATOM 3137 C CA . ALA A 1 413 ? -21.832 -12.459 -5.152 1.00 96.00 413 ALA A CA 1
ATOM 3138 C C . ALA A 1 413 ? -22.866 -13.553 -5.465 1.00 96.00 413 ALA A C 1
ATOM 3140 O O . ALA A 1 413 ? -22.743 -14.656 -4.935 1.00 96.00 413 ALA A O 1
ATOM 3141 N N . PHE A 1 414 ? -23.853 -13.282 -6.328 1.00 97.12 414 PHE A N 1
ATOM 3142 C CA . PHE A 1 414 ? -24.854 -14.274 -6.737 1.00 97.12 414 PHE A CA 1
ATOM 3143 C C . PHE A 1 414 ? -24.262 -15.451 -7.513 1.00 97.12 414 PHE A C 1
ATOM 3145 O O . PHE A 1 414 ? -24.739 -16.574 -7.362 1.00 97.12 414 PHE A O 1
ATOM 3152 N N . GLU A 1 415 ? -23.216 -15.206 -8.297 1.00 96.69 415 GLU A N 1
ATOM 3153 C CA . GLU A 1 415 ? -22.506 -16.237 -9.060 1.00 96.69 415 GLU A CA 1
ATOM 3154 C C . GLU A 1 415 ? -21.465 -17.004 -8.224 1.00 96.69 415 GLU A C 1
ATOM 3156 O O . GLU A 1 415 ? -20.989 -18.054 -8.655 1.00 96.69 415 GLU A O 1
ATOM 3161 N N . SER A 1 416 ? -21.122 -16.509 -7.029 1.00 97.31 416 SER A N 1
ATOM 3162 C CA . SER A 1 416 ? -20.055 -17.081 -6.203 1.00 97.31 416 SER A CA 1
ATOM 3163 C C . SER A 1 416 ? -20.435 -18.412 -5.546 1.00 97.31 416 SER A C 1
ATOM 3165 O O . SER A 1 416 ? -21.560 -18.619 -5.075 1.00 97.31 416 SER A O 1
ATOM 3167 N N . TYR A 1 417 ? -19.439 -19.285 -5.396 1.00 97.75 417 TYR A N 1
ATOM 3168 C CA . TYR A 1 417 ? -19.509 -20.470 -4.543 1.00 97.75 417 TYR A CA 1
ATOM 3169 C C . TYR A 1 417 ? -19.887 -20.098 -3.106 1.00 97.75 417 TYR A C 1
ATOM 3171 O O . TYR A 1 417 ? -20.667 -20.796 -2.454 1.00 97.75 417 TYR A O 1
ATOM 3179 N N . ASP A 1 418 ? -19.347 -18.982 -2.612 1.00 97.81 418 ASP A N 1
ATOM 3180 C CA . ASP A 1 418 ? -19.530 -18.545 -1.231 1.00 97.81 418 ASP A CA 1
ATOM 3181 C C . ASP A 1 418 ? -21.002 -18.285 -0.887 1.00 97.81 418 ASP A C 1
ATOM 3183 O O . ASP A 1 418 ? -21.411 -18.550 0.244 1.00 97.81 418 ASP A O 1
ATOM 3187 N N . LEU A 1 419 ? -21.826 -17.828 -1.835 1.00 98.00 419 LEU A N 1
ATOM 3188 C CA . LEU A 1 419 ? -23.264 -17.703 -1.598 1.00 98.00 419 LEU A CA 1
ATOM 3189 C C . LEU A 1 419 ? -23.915 -19.073 -1.379 1.00 98.00 419 LEU A C 1
ATOM 3191 O O . LEU A 1 419 ? -24.648 -19.256 -0.405 1.00 98.00 419 LEU A O 1
ATOM 3195 N N . VAL A 1 420 ? -23.638 -20.033 -2.265 1.00 97.69 420 VAL A N 1
ATOM 3196 C CA . VAL A 1 420 ? -24.200 -21.390 -2.194 1.00 97.69 420 VAL A CA 1
ATOM 3197 C C . VAL A 1 420 ? -23.807 -22.058 -0.877 1.00 97.69 420 VAL A C 1
ATOM 3199 O O . VAL A 1 420 ? -24.664 -22.559 -0.149 1.00 97.69 420 VAL A O 1
ATOM 3202 N N . GLU A 1 421 ? -22.522 -21.998 -0.530 1.00 98.12 421 GLU A N 1
ATOM 3203 C CA . GLU A 1 421 ? -21.984 -22.529 0.720 1.00 98.12 421 GLU A CA 1
ATOM 3204 C C . GLU A 1 421 ? -22.557 -21.816 1.950 1.00 98.12 421 GLU A C 1
ATOM 3206 O O . GLU A 1 421 ? -22.903 -22.464 2.937 1.00 98.12 421 GLU A O 1
ATOM 3211 N N . GLY A 1 422 ? -22.697 -20.489 1.902 1.00 97.62 422 GLY A N 1
ATOM 3212 C CA . GLY A 1 422 ? -23.275 -19.706 2.992 1.00 97.62 422 GLY A CA 1
ATOM 3213 C C . GLY A 1 422 ? -24.724 -20.093 3.281 1.00 97.62 422 GLY A C 1
ATOM 3214 O O . GLY A 1 422 ? -25.086 -20.299 4.443 1.00 97.62 422 GLY A O 1
ATOM 3215 N N . VAL A 1 423 ? -25.540 -20.245 2.233 1.00 97.94 423 VAL A N 1
ATOM 3216 C CA . VAL A 1 423 ? -26.938 -20.686 2.345 1.00 97.94 423 VAL A CA 1
ATOM 3217 C C . VAL A 1 423 ? -27.012 -22.123 2.863 1.00 97.94 423 VAL A C 1
ATOM 3219 O O . VAL A 1 423 ? -27.748 -22.386 3.816 1.00 97.94 423 VAL A O 1
ATOM 3222 N N . ALA A 1 424 ? -26.227 -23.042 2.293 1.00 98.00 424 ALA A N 1
ATOM 3223 C CA . ALA A 1 424 ? -26.200 -24.441 2.719 1.00 98.00 424 ALA A CA 1
ATOM 3224 C C . ALA A 1 424 ? -25.789 -24.578 4.194 1.00 98.00 424 ALA A C 1
ATOM 3226 O O . ALA A 1 424 ? -26.501 -25.192 4.988 1.00 98.00 424 ALA A O 1
ATOM 3227 N N . ALA A 1 425 ? -24.692 -23.930 4.597 1.00 97.81 425 ALA A N 1
ATOM 3228 C CA . ALA A 1 425 ? -24.200 -23.961 5.969 1.00 97.81 425 ALA A CA 1
ATOM 3229 C C . ALA A 1 425 ? -25.208 -23.383 6.975 1.00 97.81 425 ALA A C 1
ATOM 3231 O O . ALA A 1 425 ? -25.338 -23.910 8.083 1.00 97.81 425 ALA A O 1
ATOM 3232 N N . PHE A 1 426 ? -25.940 -22.331 6.590 1.00 97.62 426 PHE A N 1
ATOM 3233 C CA . PHE A 1 426 ? -26.995 -21.745 7.415 1.00 97.62 426 PHE A CA 1
ATOM 3234 C C . PHE A 1 426 ? -28.156 -22.723 7.640 1.00 97.62 426 PHE A C 1
ATOM 3236 O O . PHE A 1 426 ? -28.576 -22.921 8.782 1.00 97.62 426 PHE A O 1
ATOM 3243 N N . VAL A 1 427 ? -28.636 -23.378 6.577 1.00 97.81 427 VAL A N 1
ATOM 3244 C CA . VAL A 1 427 ? -29.705 -24.391 6.656 1.00 97.81 427 VAL A CA 1
ATOM 3245 C C . VAL A 1 427 ? -29.263 -25.599 7.491 1.00 97.81 427 VAL A C 1
ATOM 3247 O O . VAL A 1 427 ? -30.018 -26.084 8.334 1.00 97.81 427 VAL A O 1
ATOM 3250 N N . GLU A 1 428 ? -28.019 -26.045 7.314 1.00 97.94 428 GLU A N 1
ATOM 3251 C CA . GLU A 1 428 ? -27.424 -27.195 8.009 1.00 97.94 428 GLU A CA 1
ATOM 3252 C C . GLU A 1 428 ? -26.924 -26.876 9.431 1.00 97.94 428 GLU A C 1
ATOM 3254 O O . GLU A 1 428 ? -26.496 -27.778 10.151 1.00 97.94 428 GLU A O 1
ATOM 3259 N N . LYS A 1 429 ? -26.979 -25.606 9.862 1.00 97.25 429 LYS A N 1
ATOM 3260 C CA . LYS A 1 429 ? -26.480 -25.122 11.165 1.00 97.25 429 LYS A CA 1
ATOM 3261 C C . LYS A 1 429 ? -25.009 -25.470 11.430 1.00 97.25 429 LYS A C 1
ATOM 3263 O O . LYS A 1 429 ? -24.625 -25.778 12.560 1.00 97.25 429 LYS A O 1
ATOM 3268 N N . ARG A 1 430 ? -24.171 -25.382 10.398 1.00 97.88 430 ARG A N 1
ATOM 3269 C CA . ARG A 1 430 ? -22.714 -25.553 10.496 1.00 97.88 430 ARG A CA 1
ATOM 3270 C C . ARG A 1 430 ? -21.984 -24.256 10.159 1.00 97.88 430 ARG A C 1
ATOM 3272 O O . ARG A 1 430 ? -22.566 -23.295 9.666 1.00 97.88 430 ARG A O 1
ATOM 3279 N N . LYS A 1 431 ? -20.678 -24.220 10.420 1.00 95.69 431 LYS A N 1
ATOM 3280 C CA . LYS A 1 431 ? -19.829 -23.101 9.999 1.00 95.69 431 LYS A CA 1
ATOM 3281 C C . LYS A 1 431 ? -19.611 -23.166 8.482 1.00 95.69 431 LYS A C 1
ATOM 3283 O O . LYS A 1 431 ? -19.254 -24.226 7.970 1.00 95.69 431 LYS A O 1
ATOM 3288 N N . ALA A 1 432 ? -19.809 -22.042 7.798 1.00 96.88 432 ALA A N 1
ATOM 3289 C CA . ALA A 1 432 ? -19.528 -21.912 6.371 1.00 96.88 432 ALA A CA 1
ATOM 3290 C C . ALA A 1 432 ? -18.014 -21.886 6.097 1.00 96.88 432 ALA A C 1
ATOM 3292 O O . ALA A 1 432 ? -17.249 -21.291 6.865 1.00 96.88 432 ALA A O 1
ATOM 3293 N N . ASN A 1 433 ? -17.594 -22.504 4.996 1.00 96.62 433 ASN A N 1
ATOM 3294 C CA . ASN A 1 433 ? -16.228 -22.500 4.487 1.00 96.62 433 ASN A CA 1
ATOM 3295 C C . ASN A 1 433 ? -16.116 -21.641 3.220 1.00 96.62 433 ASN A C 1
ATOM 3297 O O . ASN A 1 433 ? -16.195 -22.146 2.102 1.00 96.62 433 ASN A O 1
ATOM 3301 N N . PHE A 1 434 ? -15.904 -20.341 3.406 1.00 97.44 434 PHE A N 1
ATOM 3302 C CA . PHE A 1 434 ? -15.772 -19.401 2.297 1.00 97.44 434 PHE A CA 1
ATOM 3303 C C . PHE A 1 434 ? -14.379 -19.439 1.654 1.00 97.44 434 PHE A C 1
ATOM 3305 O O . PHE A 1 434 ? -13.348 -19.277 2.328 1.00 97.44 434 PHE A O 1
ATOM 3312 N N . ILE A 1 435 ? -14.347 -19.602 0.334 1.00 94.81 435 ILE A N 1
ATOM 3313 C CA . ILE A 1 435 ? -13.128 -19.715 -0.476 1.00 94.81 435 ILE A CA 1
ATOM 3314 C C . ILE A 1 435 ? -12.907 -18.516 -1.403 1.00 94.81 435 ILE A C 1
ATOM 3316 O O . ILE A 1 435 ? -11.777 -18.338 -1.855 1.00 94.81 435 ILE A O 1
ATOM 3320 N N . GLY A 1 436 ? -13.915 -17.660 -1.602 1.00 92.38 436 GLY A N 1
ATOM 3321 C CA . GLY A 1 436 ? -13.811 -16.458 -2.434 1.00 92.38 436 GLY A CA 1
ATOM 3322 C C . GLY A 1 436 ? -13.723 -16.754 -3.928 1.00 92.38 436 GLY A C 1
ATOM 3323 O O . GLY A 1 436 ? -12.938 -16.101 -4.615 1.00 92.38 436 GLY A O 1
ATOM 3324 N N . GLN A 1 437 ? -14.477 -17.753 -4.392 1.00 91.06 437 GLN A N 1
ATOM 3325 C CA . GLN A 1 437 ? -14.589 -18.155 -5.798 1.00 91.06 437 GLN A CA 1
ATOM 3326 C C . GLN A 1 437 ? -16.019 -18.010 -6.288 1.00 91.06 437 GLN A C 1
ATOM 3328 O O . GLN A 1 437 ? -16.935 -18.197 -5.454 1.00 91.06 437 GLN A O 1
#

Radius of gyration: 31.47 Å; chains: 1; bounding box: 80×72×67 Å